Protein AF-0000000083316455 (afdb_homodimer)

Secondary structure (DSSP, 8-state):
---------HHHHHHHHHHHHHHS-GGG--HHHHHHHHTS-HHHHHTT-SSHHHHHHHHHHHHHHHHHHH----SSHHHHHHHHHHHHHHHHHHSTTHHHHHHT--S-SHHHHHHHHHHHHHTTTSS--HHHHHHHHHHHHHHHHHHHHHHHHHHHHHHHHHHTT-TTHHHHHHHHHHHS-HHHHHHHHHHHHHTGGGGTT-HHHHHHHHHHHHHHHHHHHHHHHHS--/---------HHHHHHHHHHHHHHS-GGG--HHHHHHHHTS-HHHHHTT-SSHHHHHHHHHHHHHHHHHHH----SSHHHHHHHHHHHHHHHHHHSTTHHHHHHT--S-SHHHHHHHHHHHHHTTTSS--HHHHHHHHHHHHHHHHHHHHHHHHHHHHHHHHHHTT-TTHHHHHHHHHHHS-HHHHHHHHHHHHTTGGGGTT-HHHHHHHHHHHHHHHHHHHHHHHHS--

InterPro domains:
  IPR001647 DNA-binding HTH domain, TetR-type [PF00440] (13-57)
  IPR001647 DNA-binding HTH domain, TetR-type [PR00455] (13-26)
  IPR001647 DNA-binding HTH domain, TetR-type [PR00455] (34-57)
  IPR001647 DNA-binding HTH domain, TetR-type [PS50977] (7-67)
  IPR003012 Tetracycline transcriptional regulator, TetR [PR00400] (25-48)
  IPR003012 Tetracycline transcriptional regulator, TetR [PR00400] (203-217)
  IPR004111 Tetracycline repressor TetR, C-terminal [PF02909] (73-220)
  IPR009057 Homedomain-like superfamily [SSF46689] (8-71)
  IPR036271 Tetracyclin repressor-like, C-terminal domain superfamily [SSF48498] (75-224)
  IPR050109 HTH-type, TetR-like transcriptional regulator [PTHR30055] (4-176)

Solvent-accessible surface area (backbone atoms only — not comparable to full-atom values): 24815 Å² total; per-residue (Å²): 129,80,76,75,69,80,81,80,44,71,65,56,52,50,52,52,47,49,54,54,32,63,76,46,59,74,83,75,60,46,65,62,58,51,18,57,75,71,71,49,60,52,70,66,52,42,75,77,28,80,39,73,67,48,41,43,39,51,52,36,23,52,52,26,38,52,35,55,72,71,43,78,85,54,81,54,45,67,52,27,49,51,50,43,51,53,37,43,50,58,51,42,73,73,36,60,66,34,40,57,37,52,59,63,42,70,73,70,38,72,34,28,31,31,33,54,18,50,50,45,57,38,48,58,87,47,78,56,51,72,68,51,44,51,45,50,44,48,45,52,50,50,50,50,33,43,51,55,41,49,44,57,37,46,57,47,42,55,50,48,40,47,66,74,60,44,64,47,48,67,50,51,37,51,56,50,55,71,72,45,51,60,91,46,29,38,65,40,50,53,41,58,73,70,47,51,71,70,44,60,76,33,70,64,51,51,50,51,45,51,46,23,42,52,45,9,46,50,50,53,41,50,52,50,66,66,47,80,128,128,79,77,74,70,80,80,82,44,70,64,55,52,51,52,52,48,50,56,54,33,65,76,45,59,74,84,75,62,44,66,63,58,49,17,56,73,71,71,50,58,52,69,66,51,42,76,77,27,81,40,73,66,49,41,44,37,50,52,36,21,52,52,26,38,52,34,54,70,71,42,77,85,56,83,54,43,67,54,27,49,50,52,42,52,53,37,43,50,56,51,41,73,73,36,61,65,35,40,56,37,51,58,63,40,71,70,68,39,73,35,28,32,32,33,54,16,50,51,46,57,38,47,58,87,47,76,54,51,70,69,53,42,51,45,51,45,47,46,51,50,49,50,48,33,44,50,54,40,49,44,56,38,46,54,47,41,54,52,48,40,48,66,74,58,45,67,47,49,66,51,50,38,49,56,50,56,70,73,47,51,60,92,45,30,39,65,38,49,52,39,57,74,69,47,52,70,70,44,61,77,34,71,64,51,50,50,51,46,51,46,22,42,53,45,10,47,51,50,52,40,51,54,51,67,64,47,81,128

pLDDT: mean 87.08, std 12.82, range [33.25, 98.44]

Organism: Saccharibacillus brassicae (NCBI:txid2583377)

Radius of gyration: 23.61 Å; Cα contacts (8 Å, |Δi|>4): 476; chains: 2; bounding box: 77×75×48 Å

Foldseek 3Di:
DPPPPPLDDLVNLLVLQQVVLVVDPPVPDDLCVSCVSVVHHSVSVCVVAVDPLSNLQVNLLVLLQQLVVPQDDDDALLVSLVSSLVSSLVSCLVGRCNLVSNVSHDCPDDSSVVSLVSQLVSCVPFLDDPVVSSVLSVVSSNLSSVLNVVLVVVVVVVVVCVVVVVVPVVPVVVVVLVPDDCVGCVVVVVCVVVCVVVCRSPPVVSVVVSVVSSVVVVVVSVVSVPDDD/DPPPPPLDDLVNLLVLQQVVLVVDPPVPDDLCVSCVSVVHDSVSVCVVAVDPQSNLQVNLLVLLQQLVVPQDDDDALLVSLVSSLVSSLVSCLVGRCNLVSNVSHDCPDDSSVVSLVSQLVSCVPFLDDPVVSSVLSVVSSNLSSVLNVVLVVVVVVVVVCVVVVVVCVVPVVVVVLVPDDCVGCVVVVVCVVVCVVVCRSPPVVSVVVSVVSSVVVVVVSVVSVPDDD

Structure (mmCIF, N/CA/C/O backbone):
data_AF-0000000083316455-model_v1
#
loop_
_entity.id
_entity.type
_entity.pdbx_description
1 polymer 'TetR/AcrR family transcriptional regulator'
#
loop_
_atom_site.group_PDB
_atom_site.id
_atom_site.type_symbol
_atom_site.label_atom_id
_atom_site.label_alt_id
_atom_site.label_comp_id
_atom_site.label_asym_id
_atom_site.label_entity_id
_atom_site.label_seq_id
_atom_site.pdbx_PDB_ins_code
_atom_site.Cartn_x
_atom_site.Cartn_y
_atom_site.Cartn_z
_atom_site.occupancy
_atom_site.B_iso_or_equiv
_atom_site.auth_seq_id
_atom_site.auth_comp_id
_atom_site.auth_asym_id
_atom_site.auth_atom_id
_atom_site.pdbx_PDB_model_num
ATOM 1 N N . MET A 1 1 ? 47.281 -26.938 -2.205 1 34 1 MET A N 1
ATOM 2 C CA . MET A 1 1 ? 45.844 -27.234 -2.232 1 34 1 MET A CA 1
ATOM 3 C C . MET A 1 1 ? 45.031 -25.984 -2.494 1 34 1 MET A C 1
ATOM 5 O O . MET A 1 1 ? 45.094 -25.016 -1.734 1 34 1 MET A O 1
ATOM 9 N N . LYS A 1 2 ? 44.844 -25.594 -3.746 1 39.5 2 LYS A N 1
ATOM 10 C CA . LYS A 1 2 ? 44.25 -24.328 -4.137 1 39.5 2 LYS A CA 1
ATOM 11 C C . LYS A 1 2 ? 42.969 -24.078 -3.365 1 39.5 2 LYS A C 1
ATOM 13 O O . LYS A 1 2 ? 42.094 -24.969 -3.262 1 39.5 2 LYS A O 1
ATOM 18 N N . LYS A 1 3 ? 42.875 -23.344 -2.379 1 40.03 3 LYS A N 1
ATOM 19 C CA . LYS A 1 3 ? 41.75 -23.031 -1.529 1 40.03 3 LYS A CA 1
ATOM 20 C C . LYS A 1 3 ? 40.469 -22.859 -2.359 1 40.03 3 LYS A C 1
ATOM 22 O O . LYS A 1 3 ? 40.438 -22.016 -3.262 1 40.03 3 LYS A O 1
ATOM 27 N N . GLN A 1 4 ? 39.75 -23.969 -2.77 1 40.66 4 GLN A N 1
ATOM 28 C CA . GLN A 1 4 ? 38.5 -23.984 -3.531 1 40.66 4 GLN A CA 1
ATOM 29 C C . GLN A 1 4 ? 37.625 -22.797 -3.145 1 40.66 4 GLN A C 1
ATOM 31 O O . GLN A 1 4 ? 37.312 -22.609 -1.968 1 40.66 4 GLN A O 1
ATOM 36 N N . GLN A 1 5 ? 37.844 -21.547 -3.631 1 44.88 5 GLN A N 1
ATOM 37 C CA . GLN A 1 5 ? 37 -20.375 -3.404 1 44.88 5 GLN A CA 1
ATOM 38 C C . GLN A 1 5 ? 35.562 -20.781 -3.117 1 44.88 5 GLN A C 1
ATOM 40 O O . GLN A 1 5 ? 34.969 -21.578 -3.842 1 44.88 5 GLN A O 1
ATOM 45 N N . PRO A 1 6 ? 35.031 -20.844 -1.902 1 49.88 6 PRO A N 1
ATOM 46 C CA . PRO A 1 6 ? 33.688 -21.328 -1.493 1 49.88 6 PRO A CA 1
ATOM 47 C C . PRO A 1 6 ? 32.625 -21.047 -2.539 1 49.88 6 PRO A C 1
ATOM 49 O O . PRO A 1 6 ? 32.594 -19.953 -3.119 1 49.88 6 PRO A O 1
ATOM 52 N N . GLN A 1 7 ? 32.312 -21.984 -3.479 1 61.5 7 GLN A N 1
ATOM 53 C CA . GLN A 1 7 ? 31.312 -21.938 -4.555 1 61.5 7 GLN A CA 1
ATOM 54 C C . GLN A 1 7 ? 30.031 -21.266 -4.094 1 61.5 7 GLN A C 1
ATOM 56 O O . GLN A 1 7 ? 29.344 -21.781 -3.207 1 61.5 7 GLN A O 1
ATOM 61 N N . ILE A 1 8 ? 29.859 -19.938 -4.164 1 76.5 8 ILE A N 1
ATOM 62 C CA . ILE A 1 8 ? 28.688 -19.156 -3.777 1 76.5 8 ILE A CA 1
ATOM 63 C C . ILE A 1 8 ? 27.469 -19.656 -4.547 1 76.5 8 ILE A C 1
ATOM 65 O O . ILE A 1 8 ? 27.547 -19.938 -5.746 1 76.5 8 ILE A O 1
ATOM 69 N N . SER A 1 9 ? 26.547 -20.141 -3.777 1 88.75 9 SER A N 1
ATOM 70 C CA . SER A 1 9 ? 25.281 -20.594 -4.355 1 88.75 9 SER A CA 1
ATOM 71 C C . SER A 1 9 ? 24.219 -19.5 -4.312 1 88.75 9 SER A C 1
ATOM 73 O O . SER A 1 9 ? 24.375 -18.5 -3.607 1 88.75 9 SER A O 1
ATOM 75 N N . GLU A 1 10 ? 23.281 -19.609 -5.18 1 91.75 10 GLU A N 1
ATOM 76 C CA . GLU A 1 10 ? 22.141 -18.703 -5.199 1 91.75 10 GLU A CA 1
ATOM 77 C C . GLU A 1 10 ? 21.516 -18.578 -3.812 1 91.75 10 GLU A C 1
ATOM 79 O O . GLU A 1 10 ? 21.188 -17.469 -3.375 1 91.75 10 GLU A O 1
ATOM 84 N N . ASN A 1 11 ? 21.484 -19.719 -3.104 1 93.25 11 ASN A N 1
ATOM 85 C CA . ASN A 1 11 ? 20.859 -19.719 -1.782 1 93.25 11 ASN A CA 1
ATOM 86 C C . ASN A 1 11 ? 21.656 -18.906 -0.78 1 93.25 11 ASN A C 1
ATOM 88 O O . ASN A 1 11 ? 21.094 -18.203 0.062 1 93.25 11 ASN A O 1
ATOM 92 N N . LYS A 1 12 ? 22.906 -19 -0.831 1 94.31 12 LYS A N 1
ATOM 93 C CA . LYS A 1 12 ? 23.75 -18.234 0.068 1 94.31 12 LYS A CA 1
ATOM 94 C C . LYS A 1 12 ? 23.625 -16.734 -0.199 1 94.31 12 LYS A C 1
ATOM 96 O O . LYS A 1 12 ? 23.625 -15.93 0.735 1 94.31 12 LYS A O 1
ATOM 101 N N . ILE A 1 13 ? 23.547 -16.422 -1.465 1 95.75 13 ILE A N 1
ATOM 102 C CA . ILE A 1 13 ? 23.391 -15.023 -1.845 1 95.75 13 ILE A CA 1
ATOM 103 C C . ILE A 1 13 ? 22.062 -14.492 -1.31 1 95.75 13 ILE A C 1
ATOM 105 O O . ILE A 1 13 ? 22 -13.406 -0.736 1 95.75 13 ILE A O 1
ATOM 109 N N . LEU A 1 14 ? 21.047 -15.289 -1.462 1 96.62 14 LEU A N 1
ATOM 110 C CA . LEU A 1 14 ? 19.734 -14.891 -0.983 1 96.62 14 LEU A CA 1
ATOM 111 C C . LEU A 1 14 ? 19.719 -14.742 0.535 1 96.62 14 LEU A C 1
ATOM 113 O O . LEU A 1 14 ? 19.172 -13.773 1.069 1 96.62 14 LEU A O 1
ATOM 117 N N . GLU A 1 15 ? 20.312 -15.703 1.191 1 96 15 GLU A N 1
ATOM 118 C CA . GLU A 1 15 ? 20.375 -15.656 2.648 1 96 15 GLU A CA 1
A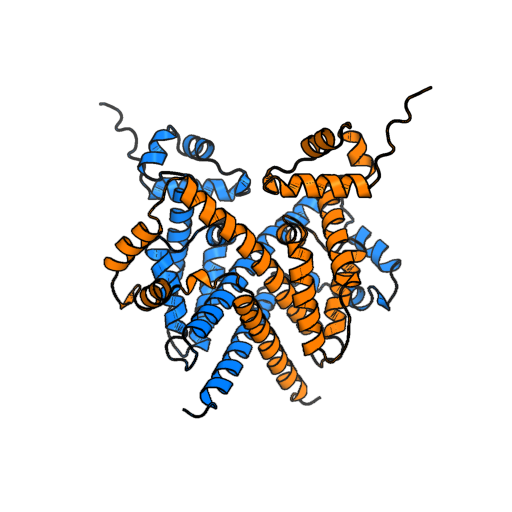TOM 119 C C . GLU A 1 15 ? 21.094 -14.398 3.129 1 96 15 GLU A C 1
ATOM 121 O O . GLU A 1 15 ? 20.625 -13.719 4.047 1 96 15 GLU A O 1
ATOM 126 N N . ALA A 1 16 ? 22.172 -14.117 2.506 1 95.94 16 ALA A N 1
ATOM 127 C CA . ALA A 1 16 ? 22.938 -12.922 2.855 1 95.94 16 ALA A CA 1
ATOM 128 C C . ALA A 1 16 ? 22.156 -11.656 2.543 1 95.94 16 ALA A C 1
ATOM 130 O O . ALA A 1 16 ? 22.266 -10.656 3.258 1 95.94 16 ALA A O 1
ATOM 131 N N . SER A 1 17 ? 21.438 -11.719 1.454 1 97.12 17 SER A N 1
ATOM 132 C CA . SER A 1 17 ? 20.609 -10.578 1.089 1 97.12 17 SER A CA 1
ATOM 133 C C . SER A 1 17 ? 19.562 -10.281 2.17 1 97.12 17 SER A C 1
ATOM 135 O O . SER A 1 17 ? 19.375 -9.125 2.557 1 97.12 17 SER A O 1
ATOM 137 N N . TRP A 1 18 ? 18.922 -11.32 2.666 1 96.44 18 TRP A N 1
ATOM 138 C CA . TRP A 1 18 ? 17.938 -11.156 3.723 1 96.44 18 TRP A CA 1
ATOM 139 C C . TRP A 1 18 ? 18.578 -10.617 4.996 1 96.44 18 TRP A C 1
ATOM 141 O O . TRP A 1 18 ? 18 -9.773 5.688 1 96.44 18 TRP A O 1
ATOM 151 N N . GLU A 1 19 ? 19.734 -11.086 5.305 1 95.06 19 GLU A N 1
ATOM 152 C CA . GLU A 1 19 ? 20.453 -10.594 6.473 1 95.06 19 GLU A CA 1
ATOM 153 C C . GLU A 1 19 ? 20.75 -9.102 6.352 1 95.06 19 GLU A C 1
ATOM 155 O O . GLU A 1 19 ? 20.594 -8.352 7.32 1 95.06 19 GLU A O 1
ATOM 160 N N . LEU A 1 20 ? 21.141 -8.727 5.195 1 94.75 20 LEU A N 1
ATOM 161 C CA . LEU A 1 20 ? 21.438 -7.316 4.957 1 94.75 20 LEU A CA 1
ATOM 162 C C . LEU A 1 20 ? 20.188 -6.469 5.074 1 94.75 20 LEU A C 1
ATOM 164 O O . LEU A 1 20 ? 20.219 -5.371 5.633 1 94.75 20 LEU A O 1
ATOM 168 N N . LEU A 1 21 ? 19.109 -7 4.594 1 93.81 21 LEU A N 1
ATOM 169 C CA . LEU A 1 21 ? 17.859 -6.246 4.617 1 93.81 21 LEU A CA 1
ATOM 170 C C . LEU A 1 21 ? 17.297 -6.16 6.031 1 93.81 21 LEU A C 1
ATOM 172 O O . LEU A 1 21 ? 16.516 -5.254 6.344 1 93.81 21 LEU A O 1
ATOM 176 N N . ARG A 1 22 ? 17.656 -7.098 6.84 1 90.69 22 ARG A N 1
ATOM 177 C CA . ARG A 1 22 ? 17.234 -7.066 8.234 1 90.69 22 ARG A CA 1
ATOM 178 C C . ARG A 1 22 ? 17.906 -5.91 8.984 1 90.69 22 ARG A C 1
ATOM 180 O O . ARG A 1 22 ? 17.344 -5.383 9.945 1 90.69 22 ARG A O 1
ATOM 187 N N . GLU A 1 23 ? 19.062 -5.504 8.547 1 87.19 23 GLU A N 1
ATOM 188 C CA . GLU A 1 23 ? 19.875 -4.5 9.227 1 87.19 23 GLU A CA 1
ATOM 189 C C . GLU A 1 23 ? 19.5 -3.09 8.781 1 87.19 23 GLU A C 1
ATOM 191 O O . GLU A 1 23 ? 19.906 -2.107 9.406 1 87.19 23 GLU A O 1
ATOM 196 N N . GLY A 1 24 ? 18.75 -3 7.727 1 78 24 GLY A N 1
ATOM 197 C CA . GLY A 1 24 ? 18.5 -1.653 7.246 1 78 24 GLY A CA 1
ATOM 198 C C . GLY A 1 24 ? 17.344 -1.583 6.262 1 78 24 GLY A C 1
ATOM 199 O O . GLY A 1 24 ? 16.609 -2.561 6.074 1 78 24 GLY A O 1
ATOM 200 N N . GLU A 1 25 ? 17.266 -0.356 5.695 1 80.56 25 GLU A N 1
ATOM 201 C CA . GLU A 1 25 ? 16.234 -0.065 4.703 1 80.56 25 GLU A CA 1
ATOM 202 C C . GLU A 1 25 ? 16.641 -0.565 3.32 1 80.56 25 GLU A C 1
ATOM 204 O O . GLU A 1 25 ? 17.828 -0.668 3.02 1 80.56 25 GLU A O 1
ATOM 209 N N . ILE A 1 26 ? 15.719 -0.92 2.529 1 86 26 ILE A N 1
ATOM 210 C CA . ILE A 1 26 ? 15.953 -1.498 1.211 1 86 26 ILE A CA 1
ATOM 211 C C . ILE A 1 26 ? 16.734 -0.513 0.347 1 86 26 ILE A C 1
ATOM 213 O O . ILE A 1 26 ? 17.484 -0.919 -0.544 1 86 26 ILE A O 1
ATOM 217 N N . GLU A 1 27 ? 16.672 0.744 0.693 1 78.81 27 GLU A N 1
ATOM 218 C CA . GLU A 1 27 ? 17.375 1.771 -0.079 1 78.81 27 GLU A CA 1
ATOM 219 C C . GLU A 1 27 ? 18.875 1.683 0.117 1 78.81 27 GLU A C 1
ATOM 221 O O . GLU A 1 27 ? 19.656 2.123 -0.74 1 78.81 27 GLU A O 1
ATOM 226 N N . LYS A 1 28 ? 19.266 1.204 1.167 1 84.75 28 LYS A N 1
ATOM 227 C CA . LYS A 1 28 ? 20.688 1.099 1.486 1 84.75 28 LYS A CA 1
ATOM 228 C C . LYS A 1 28 ? 21.281 -0.204 0.954 1 84.75 28 LYS A C 1
ATOM 230 O O . LYS A 1 28 ? 22.484 -0.439 1.066 1 84.75 28 LYS A O 1
ATOM 235 N N . PHE A 1 29 ? 20.422 -1.015 0.426 1 91.31 29 PHE A N 1
ATOM 236 C CA . PHE A 1 29 ? 20.859 -2.289 -0.132 1 91.31 29 PHE A CA 1
ATOM 237 C C . PHE A 1 29 ? 21.625 -2.078 -1.434 1 91.31 29 PHE A C 1
ATOM 239 O O . PHE A 1 29 ? 21.188 -1.332 -2.307 1 91.31 29 PHE A O 1
ATOM 246 N N . SER A 1 30 ? 22.781 -2.639 -1.56 1 91.75 30 SER A N 1
ATOM 247 C CA . SER A 1 30 ? 23.547 -2.574 -2.795 1 91.75 30 SER A CA 1
ATOM 248 C C . SER A 1 30 ? 24.297 -3.881 -3.049 1 91.75 30 SER A C 1
ATOM 250 O O . SER A 1 30 ? 24.578 -4.629 -2.111 1 91.75 30 SER A O 1
ATOM 252 N N . MET A 1 31 ? 24.609 -4.062 -4.34 1 93.69 31 MET A N 1
ATOM 253 C CA . MET A 1 31 ? 25.359 -5.262 -4.723 1 93.69 31 MET A CA 1
ATOM 254 C C . MET A 1 31 ? 26.75 -5.25 -4.129 1 93.69 31 MET A C 1
ATOM 256 O O . MET A 1 31 ? 27.297 -6.301 -3.781 1 93.69 31 MET A O 1
ATOM 260 N N . ARG A 1 32 ? 27.297 -4.086 -3.984 1 93.38 32 ARG A N 1
ATOM 261 C CA . ARG A 1 32 ? 28.625 -3.934 -3.387 1 93.38 32 ARG A CA 1
ATOM 262 C C . ARG A 1 32 ? 28.609 -4.348 -1.919 1 93.38 32 ARG A C 1
ATOM 264 O O . ARG A 1 32 ? 29.469 -5.121 -1.479 1 93.38 32 ARG A O 1
ATOM 271 N N . ARG A 1 33 ? 27.656 -3.893 -1.182 1 94.06 33 ARG A N 1
ATOM 272 C CA . ARG A 1 33 ? 27.516 -4.23 0.233 1 94.06 33 ARG A CA 1
ATOM 273 C C . ARG A 1 33 ? 27.266 -5.723 0.42 1 94.06 33 ARG A C 1
ATOM 275 O O . ARG A 1 33 ? 27.766 -6.324 1.371 1 94.06 33 ARG A O 1
ATOM 282 N N . LEU A 1 34 ? 26.453 -6.273 -0.435 1 95.5 34 LEU A N 1
ATOM 283 C CA . LEU A 1 34 ? 26.172 -7.707 -0.398 1 95.5 34 LEU A CA 1
ATOM 284 C C . LEU A 1 34 ? 27.453 -8.516 -0.608 1 95.5 34 LEU A C 1
ATOM 286 O O . LEU A 1 34 ? 27.703 -9.484 0.109 1 95.5 34 LEU A O 1
ATOM 290 N N . ALA A 1 35 ? 28.25 -8.102 -1.569 1 95.19 35 ALA A N 1
ATOM 291 C CA . ALA A 1 35 ? 29.531 -8.766 -1.825 1 95.19 35 ALA A CA 1
ATOM 292 C C . ALA A 1 35 ? 30.438 -8.703 -0.6 1 95.19 35 ALA A C 1
ATOM 294 O O . ALA A 1 35 ? 31.062 -9.695 -0.237 1 95.19 35 ALA A O 1
ATOM 295 N N . GLU A 1 36 ? 30.453 -7.555 -0.013 1 94.38 36 GLU A N 1
ATOM 296 C CA . GLU A 1 36 ? 31.25 -7.371 1.196 1 94.38 36 GLU A CA 1
ATOM 297 C C . GLU A 1 36 ? 30.781 -8.312 2.309 1 94.38 36 GLU A C 1
ATOM 299 O O . GLU A 1 36 ? 31.609 -8.93 2.982 1 94.38 36 GLU A O 1
ATOM 304 N N . ARG A 1 37 ? 29.5 -8.414 2.508 1 92.69 37 ARG A N 1
ATOM 305 C CA . ARG A 1 37 ? 28.938 -9.289 3.527 1 92.69 37 ARG A CA 1
ATOM 306 C C . ARG A 1 37 ? 29.312 -10.742 3.264 1 92.69 37 ARG A C 1
ATOM 308 O O . ARG A 1 37 ? 29.547 -11.516 4.199 1 92.69 37 ARG A O 1
ATOM 315 N N . LEU A 1 38 ? 29.344 -11.133 2.027 1 94.12 38 LEU A N 1
ATOM 316 C CA . LEU A 1 38 ? 29.625 -12.508 1.618 1 94.12 38 LEU A CA 1
ATOM 317 C C . LEU A 1 38 ? 31.125 -12.766 1.566 1 94.12 38 LEU A C 1
ATOM 319 O O . LEU A 1 38 ? 31.547 -13.922 1.474 1 94.12 38 LEU A O 1
ATOM 323 N N . GLY A 1 39 ? 31.906 -11.719 1.646 1 93.19 39 GLY A N 1
ATOM 324 C CA . GLY A 1 39 ? 33.344 -11.859 1.564 1 93.19 39 GLY A CA 1
ATOM 325 C C . GLY A 1 39 ? 33.844 -12.219 0.175 1 93.19 39 GLY A C 1
ATOM 326 O O . GLY A 1 39 ? 34.781 -13.016 0.025 1 93.19 39 GLY A O 1
ATOM 327 N N . ILE A 1 40 ? 33.125 -11.75 -0.809 1 91.56 40 ILE A N 1
ATOM 328 C CA . ILE A 1 40 ? 33.5 -12.039 -2.189 1 91.56 40 ILE A CA 1
ATOM 329 C C . ILE A 1 40 ? 33.531 -10.742 -2.998 1 91.56 40 ILE A C 1
ATOM 331 O O . ILE A 1 40 ? 33.25 -9.664 -2.469 1 91.56 40 ILE A O 1
ATOM 335 N N . GLN A 1 41 ? 33.969 -10.898 -4.277 1 88.06 41 GLN A N 1
ATOM 336 C CA . GLN A 1 41 ? 33.938 -9.758 -5.188 1 88.06 41 GLN A CA 1
ATOM 337 C C . GLN A 1 41 ? 32.594 -9.664 -5.922 1 88.06 41 GLN A C 1
ATOM 339 O O . GLN A 1 41 ? 32.031 -10.688 -6.285 1 88.06 41 GLN A O 1
ATOM 344 N N . ALA A 1 42 ? 32.156 -8.461 -6.238 1 85.69 42 ALA A N 1
ATOM 345 C CA . ALA A 1 42 ? 30.844 -8.164 -6.789 1 85.69 42 ALA A CA 1
ATOM 346 C C . ALA A 1 42 ? 30.594 -8.953 -8.078 1 85.69 42 ALA A C 1
ATOM 348 O O . ALA A 1 42 ? 29.5 -9.461 -8.297 1 85.69 42 ALA A O 1
ATOM 349 N N . PRO A 1 43 ? 31.609 -9.18 -8.844 1 86.5 43 PRO A N 1
ATOM 350 C CA . PRO A 1 43 ? 31.344 -9.891 -10.102 1 86.5 43 PRO A CA 1
ATOM 351 C C . PRO A 1 43 ? 30.875 -11.328 -9.875 1 86.5 43 PRO A C 1
ATOM 353 O O . PRO A 1 43 ? 30.156 -11.883 -10.719 1 86.5 43 PRO A O 1
ATOM 356 N N . SER A 1 44 ? 31.219 -11.852 -8.797 1 89.31 44 SER A N 1
ATOM 357 C CA . SER A 1 44 ? 30.812 -13.219 -8.477 1 89.31 44 SER A CA 1
ATOM 358 C C . SER A 1 44 ? 29.297 -13.312 -8.305 1 89.31 44 SER A C 1
ATOM 360 O O . SER A 1 44 ? 28.688 -14.344 -8.625 1 89.31 44 SER A O 1
ATOM 362 N N . ILE A 1 45 ? 28.641 -12.258 -7.832 1 91.75 45 ILE A N 1
ATOM 363 C CA . ILE A 1 45 ? 27.203 -12.227 -7.633 1 91.75 45 ILE A CA 1
ATOM 364 C C . ILE A 1 45 ? 26.484 -12.164 -8.984 1 91.75 45 ILE A C 1
ATOM 366 O O . ILE A 1 45 ? 25.438 -12.789 -9.172 1 91.75 45 ILE A O 1
ATOM 370 N N . TYR A 1 46 ? 27.109 -11.547 -9.914 1 90.75 46 TYR A N 1
ATOM 371 C CA . TYR A 1 46 ? 26.484 -11.273 -11.211 1 90.75 46 TYR A CA 1
ATOM 372 C C . TYR A 1 46 ? 26.406 -12.539 -12.055 1 90.75 46 TYR A C 1
ATOM 374 O O . TYR A 1 46 ? 25.672 -12.586 -13.039 1 90.75 46 TYR A O 1
ATOM 382 N N . TRP A 1 47 ? 27.141 -13.547 -11.633 1 89.38 47 TRP A N 1
ATOM 383 C CA . TRP A 1 47 ? 27 -14.852 -12.273 1 89.38 47 TRP A CA 1
ATOM 384 C C . TRP A 1 47 ? 25.656 -15.484 -11.953 1 89.38 47 TRP A C 1
ATOM 386 O O . TRP A 1 47 ? 25.109 -16.25 -12.75 1 89.38 47 TRP A O 1
ATOM 396 N N . HIS A 1 48 ? 25.141 -15.117 -10.836 1 91.88 48 HIS A N 1
ATOM 397 C CA . HIS A 1 48 ? 23.859 -15.68 -10.398 1 91.88 48 HIS A CA 1
ATOM 398 C C . HIS A 1 48 ? 22.719 -14.703 -10.625 1 91.88 48 HIS A C 1
ATOM 400 O O . HIS A 1 48 ? 21.609 -15.109 -10.992 1 91.88 48 HIS A O 1
ATOM 406 N N . PHE A 1 49 ? 23 -13.461 -10.367 1 93.62 49 PHE A N 1
ATOM 407 C CA . PHE A 1 49 ? 22.031 -12.391 -10.547 1 93.62 49 PHE A CA 1
ATOM 408 C C . PHE A 1 49 ? 22.609 -11.25 -11.375 1 93.62 49 PHE A C 1
ATOM 410 O O . PHE A 1 49 ? 23.516 -10.555 -10.922 1 93.62 49 PHE A O 1
ATOM 417 N N . LYS A 1 50 ? 21.984 -11.023 -12.461 1 90.31 50 LYS A N 1
ATOM 418 C CA . LYS A 1 50 ? 22.562 -10.133 -13.469 1 90.31 50 LYS A CA 1
ATOM 419 C C . LYS A 1 50 ? 22.484 -8.672 -13.031 1 90.31 50 LYS A C 1
ATOM 421 O O . LYS A 1 50 ? 23.203 -7.824 -13.547 1 90.31 50 LYS A O 1
ATOM 426 N N . SER A 1 51 ? 21.578 -8.398 -12.18 1 89.75 51 SER A N 1
ATOM 427 C CA . SER A 1 51 ? 21.359 -7.039 -11.703 1 89.75 51 SER A CA 1
ATOM 428 C C . SER A 1 51 ? 20.719 -7.035 -10.32 1 89.75 51 SER A C 1
ATOM 430 O O . SER A 1 51 ? 20.281 -8.078 -9.828 1 89.75 51 SER A O 1
ATOM 432 N N . LYS A 1 52 ? 20.719 -5.895 -9.734 1 91.31 52 LYS A N 1
ATOM 433 C CA . LYS A 1 52 ? 20.016 -5.723 -8.469 1 91.31 52 LYS A CA 1
ATOM 434 C C . LYS A 1 52 ? 18.531 -6.094 -8.602 1 91.31 52 LYS A C 1
ATOM 436 O O . LYS A 1 52 ? 17.969 -6.73 -7.715 1 91.31 52 LYS A O 1
ATOM 441 N N . GLN A 1 53 ? 17.984 -5.699 -9.711 1 89.19 53 GLN A N 1
ATOM 442 C CA . GLN A 1 53 ? 16.578 -6.016 -9.969 1 89.19 53 GLN A CA 1
ATOM 443 C C . GLN A 1 53 ? 16.375 -7.52 -10.109 1 89.19 53 GLN A C 1
ATOM 445 O O . GLN A 1 53 ? 15.383 -8.062 -9.625 1 89.19 53 GLN A O 1
ATOM 450 N N . ASP A 1 54 ? 17.297 -8.141 -10.758 1 91.38 54 ASP A N 1
ATOM 451 C CA . ASP A 1 54 ? 17.25 -9.594 -10.891 1 91.38 54 ASP A CA 1
ATOM 452 C C . ASP A 1 54 ? 17.312 -10.273 -9.523 1 91.38 54 ASP A C 1
ATOM 454 O O . ASP A 1 54 ? 16.641 -11.266 -9.281 1 91.38 54 ASP A O 1
ATOM 458 N N . LEU A 1 55 ? 18.141 -9.766 -8.711 1 94.69 55 LEU A N 1
ATOM 459 C CA . LEU A 1 55 ? 18.234 -10.273 -7.344 1 94.69 55 LEU A CA 1
ATOM 460 C C . LEU A 1 55 ? 16.922 -10.086 -6.602 1 94.69 55 LEU A C 1
ATOM 462 O O . LEU A 1 55 ? 16.453 -11.008 -5.93 1 94.69 55 LEU A O 1
ATOM 466 N N . TYR A 1 56 ? 16.266 -8.945 -6.715 1 94 56 TYR A N 1
ATOM 467 C CA . TYR A 1 56 ? 14.969 -8.688 -6.113 1 94 56 TYR A CA 1
ATOM 468 C C . TYR A 1 56 ? 13.93 -9.688 -6.609 1 94 56 TYR A C 1
ATOM 470 O O . TYR A 1 56 ? 13.102 -10.172 -5.832 1 94 56 TYR A O 1
ATOM 478 N N . GLN A 1 57 ? 14.008 -9.984 -7.855 1 92.81 57 GLN A N 1
ATOM 479 C CA . GLN A 1 57 ? 13.109 -10.984 -8.43 1 92.81 57 GLN A CA 1
ATOM 480 C C . GLN A 1 57 ? 13.297 -12.344 -7.766 1 92.81 57 GLN A C 1
ATOM 482 O O . GLN A 1 57 ? 12.328 -13.039 -7.48 1 92.81 57 GLN A O 1
ATOM 487 N N . GLY A 1 58 ? 14.547 -12.641 -7.594 1 95.62 58 GLY A N 1
ATOM 488 C CA . GLY A 1 58 ? 14.844 -13.898 -6.926 1 95.62 58 GLY A CA 1
ATOM 489 C C . GLY A 1 58 ? 14.328 -13.953 -5.5 1 95.62 58 GLY A C 1
ATOM 490 O O . GLY A 1 58 ? 13.805 -14.977 -5.066 1 95.62 58 GLY A O 1
ATOM 491 N N . MET A 1 59 ? 14.484 -12.922 -4.805 1 97.38 59 MET A N 1
ATOM 492 C CA . MET A 1 59 ? 14 -12.852 -3.428 1 97.38 59 MET A CA 1
ATOM 493 C C . MET A 1 59 ? 12.484 -12.93 -3.379 1 97.38 59 MET A C 1
ATOM 495 O O . MET A 1 59 ? 11.922 -13.656 -2.557 1 97.38 59 MET A O 1
ATOM 499 N N . ALA A 1 60 ? 11.812 -12.219 -4.238 1 96.5 60 ALA A N 1
ATOM 500 C CA . ALA A 1 60 ? 10.352 -12.281 -4.344 1 96.5 60 ALA A CA 1
ATOM 501 C C . ALA A 1 60 ? 9.891 -13.695 -4.684 1 96.5 60 ALA A C 1
ATOM 503 O O . ALA A 1 60 ? 8.859 -14.156 -4.191 1 96.5 60 ALA A O 1
ATOM 504 N N . ASN A 1 61 ? 10.656 -14.289 -5.57 1 97.38 61 ASN A N 1
ATOM 505 C CA . ASN A 1 61 ? 10.367 -15.672 -5.934 1 97.38 61 ASN A CA 1
ATOM 506 C C . ASN A 1 61 ? 10.422 -16.594 -4.723 1 97.38 61 ASN A C 1
ATOM 508 O O . ASN A 1 61 ? 9.562 -17.469 -4.566 1 97.38 61 ASN A O 1
ATOM 512 N N . GLN A 1 62 ? 11.383 -16.391 -3.932 1 97.81 62 GLN A N 1
ATOM 513 C CA . GLN A 1 62 ? 11.523 -17.203 -2.717 1 97.81 62 GLN A CA 1
ATOM 514 C C . GLN A 1 62 ? 10.344 -16.969 -1.776 1 97.81 62 GLN A C 1
ATOM 516 O O . GLN A 1 62 ? 9.797 -17.922 -1.219 1 97.81 62 GLN A O 1
ATOM 521 N N . ILE A 1 63 ? 9.93 -15.773 -1.565 1 98.12 63 ILE A N 1
ATOM 522 C CA . ILE A 1 63 ? 8.773 -15.445 -0.745 1 98.12 63 ILE A CA 1
ATOM 523 C C . ILE A 1 63 ? 7.535 -16.156 -1.293 1 98.12 63 ILE A C 1
ATOM 525 O O . ILE A 1 63 ? 6.793 -16.797 -0.542 1 98.12 63 ILE A O 1
ATOM 529 N N . SER A 1 64 ? 7.352 -16 -2.588 1 98.06 64 SER A N 1
ATOM 530 C CA . SER A 1 64 ? 6.199 -16.594 -3.26 1 98.06 64 SER A CA 1
ATOM 531 C C . SER A 1 64 ? 6.16 -18.109 -3.064 1 98.06 64 SER A C 1
ATOM 533 O O . SER A 1 64 ? 5.102 -18.672 -2.785 1 98.06 64 SER A O 1
ATOM 535 N N . LYS A 1 65 ? 7.312 -18.688 -3.219 1 97.94 65 LYS A N 1
ATOM 536 C CA . LYS A 1 65 ? 7.406 -20.125 -3.012 1 97.94 65 LYS A CA 1
ATOM 537 C C . LYS A 1 65 ? 6.973 -20.5 -1.599 1 97.94 65 LYS A C 1
ATOM 539 O O . LYS A 1 65 ? 6.215 -21.453 -1.413 1 97.94 65 LYS A O 1
ATOM 544 N N . THR A 1 66 ? 7.492 -19.812 -0.668 1 98.44 66 THR A N 1
ATOM 545 C CA . THR A 1 66 ? 7.184 -20.094 0.73 1 98.44 66 THR A CA 1
ATOM 546 C C . THR A 1 66 ? 5.688 -19.953 0.993 1 98.44 66 THR A C 1
ATOM 548 O O . THR A 1 66 ? 5.098 -20.781 1.687 1 98.44 66 THR A O 1
ATOM 551 N N . ILE A 1 67 ? 5.039 -18.938 0.453 1 98.25 67 ILE A N 1
ATOM 552 C CA . ILE A 1 67 ? 3.607 -18.719 0.635 1 98.25 67 ILE A CA 1
ATOM 553 C C . ILE A 1 67 ? 2.828 -19.906 0.066 1 98.25 67 ILE A C 1
ATOM 555 O O . ILE A 1 67 ? 1.961 -20.469 0.739 1 98.25 67 ILE A O 1
ATOM 559 N N . VAL A 1 68 ? 3.156 -20.281 -1.166 1 97.44 68 VAL A N 1
ATOM 560 C CA . VAL A 1 68 ? 2.441 -21.359 -1.839 1 97.44 68 VAL A CA 1
ATOM 561 C C . VAL A 1 68 ? 2.645 -22.672 -1.078 1 97.44 68 VAL A C 1
ATOM 563 O O . VAL A 1 68 ? 1.7 -23.438 -0.896 1 97.44 68 VAL A O 1
ATOM 566 N N . ASP A 1 69 ? 3.883 -22.875 -0.616 1 97.81 69 ASP A N 1
ATOM 567 C CA . ASP A 1 69 ? 4.211 -24.109 0.089 1 97.81 69 ASP A CA 1
ATOM 568 C C . ASP A 1 69 ? 3.457 -24.203 1.414 1 97.81 69 ASP A C 1
ATOM 570 O O . ASP A 1 69 ? 3.109 -25.297 1.86 1 97.81 69 ASP A O 1
ATOM 574 N N . GLU A 1 70 ? 3.213 -23.125 2.027 1 98 70 GLU A N 1
ATOM 575 C CA . GLU A 1 70 ? 2.633 -23.141 3.365 1 98 70 GLU A CA 1
ATOM 576 C C . GLU A 1 70 ? 1.113 -23 3.309 1 98 70 GLU A C 1
ATOM 578 O O . GLU A 1 70 ? 0.428 -23.234 4.309 1 98 70 GLU A O 1
ATOM 583 N N . PHE A 1 71 ? 0.63 -22.562 2.207 1 97.38 71 PHE A N 1
ATOM 584 C CA . PHE A 1 71 ? -0.812 -22.422 2.053 1 97.38 71 PHE A CA 1
ATOM 585 C C . PHE A 1 71 ? -1.48 -23.766 1.849 1 97.38 71 PHE A C 1
ATOM 587 O O . PHE A 1 71 ? -1.009 -24.594 1.055 1 97.38 71 PHE A O 1
ATOM 594 N N . GLU A 1 72 ? -2.531 -24.031 2.557 1 94.44 72 GLU A N 1
ATOM 595 C CA . GLU A 1 72 ? -3.316 -25.266 2.422 1 94.44 72 GLU A CA 1
ATOM 596 C C . GLU A 1 72 ? -4.684 -24.969 1.809 1 94.44 72 GLU A C 1
ATOM 598 O O . GLU A 1 72 ? -5.594 -24.5 2.498 1 94.44 72 GLU A O 1
ATOM 603 N N . PRO A 1 73 ? -4.754 -25.281 0.53 1 91.62 73 PRO A N 1
ATOM 604 C CA . PRO A 1 73 ? -6.047 -25.016 -0.109 1 91.62 73 PRO A CA 1
ATOM 605 C C . PRO A 1 73 ? -7.164 -25.906 0.442 1 91.62 73 PRO A C 1
ATOM 607 O O . PRO A 1 73 ? -6.914 -27.047 0.836 1 91.62 73 PRO A O 1
ATOM 610 N N . GLY A 1 74 ? -8.367 -25.406 0.552 1 91.62 74 GLY A N 1
ATOM 611 C CA . GLY A 1 74 ? -9.539 -26.141 1.011 1 91.62 74 GLY A CA 1
ATOM 612 C C . GLY A 1 74 ? -10.734 -25.25 1.285 1 91.62 74 GLY A C 1
ATOM 613 O O . GLY A 1 74 ? -10.57 -24.094 1.665 1 91.62 74 GLY A O 1
ATOM 614 N N . GLY A 1 75 ? -11.875 -25.828 1.043 1 93.88 75 GLY A N 1
ATOM 615 C CA . GLY A 1 75 ? -13.086 -25.062 1.299 1 93.88 75 GLY A CA 1
ATOM 616 C C . GLY A 1 75 ? -13.523 -24.219 0.115 1 93.88 75 GLY A C 1
ATOM 617 O O . GLY A 1 75 ? -13.07 -24.453 -1.012 1 93.88 75 GLY A O 1
ATOM 618 N N . ASP A 1 76 ? -14.445 -23.312 0.351 1 95.88 76 ASP A N 1
ATOM 619 C CA . ASP A 1 76 ? -14.945 -22.453 -0.714 1 95.88 76 ASP A CA 1
ATOM 620 C C . ASP A 1 76 ? -14.008 -21.266 -0.945 1 95.88 76 ASP A C 1
ATOM 622 O O . ASP A 1 76 ? -12.953 -21.172 -0.313 1 95.88 76 ASP A O 1
ATOM 626 N N . TRP A 1 77 ? -14.336 -20.484 -1.857 1 97 77 TRP A N 1
ATOM 627 C CA . TRP A 1 77 ? -13.477 -19.375 -2.266 1 97 77 TRP A CA 1
ATOM 628 C C . TRP A 1 77 ? -13.172 -18.453 -1.085 1 97 77 TRP A C 1
ATOM 630 O O . TRP A 1 77 ? -12.055 -17.969 -0.946 1 97 77 TRP A O 1
ATOM 640 N N . LYS A 1 78 ? -14.156 -18.234 -0.266 1 97.06 78 LYS A N 1
ATOM 641 C CA . LYS A 1 78 ? -14.008 -17.312 0.854 1 97.06 78 LYS A CA 1
ATOM 642 C C . LYS A 1 78 ? -13.016 -17.859 1.88 1 97.06 78 LYS A C 1
ATOM 644 O O . LYS A 1 78 ? -12.141 -17.125 2.352 1 97.06 78 LYS A O 1
ATOM 649 N N . LYS A 1 79 ? -13.133 -19.078 2.225 1 97.12 79 LYS A N 1
ATOM 650 C CA . LYS A 1 79 ? -12.203 -19.734 3.143 1 97.12 79 LYS A CA 1
ATOM 651 C C . LYS A 1 79 ? -10.797 -19.781 2.564 1 97.12 79 LYS A C 1
ATOM 653 O O . LYS A 1 79 ? -9.82 -19.562 3.285 1 97.12 79 LYS A O 1
ATO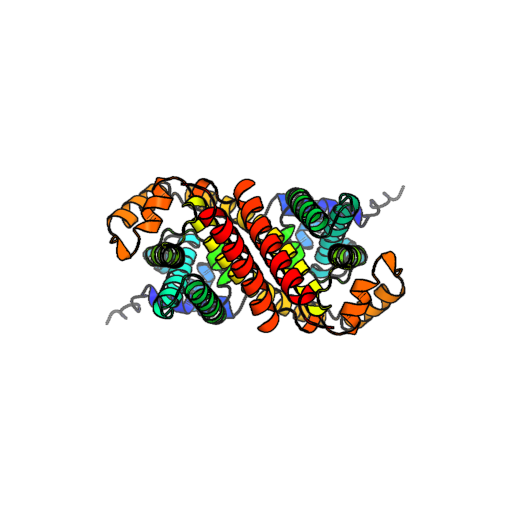M 658 N N . GLN A 1 80 ? -10.695 -20.078 1.328 1 97.62 80 GLN A N 1
ATOM 659 C CA . GLN A 1 80 ? -9.391 -20.141 0.681 1 97.62 80 GLN A CA 1
ATOM 660 C C . GLN A 1 80 ? -8.711 -18.781 0.657 1 97.62 80 GLN A C 1
ATOM 662 O O . GLN A 1 80 ? -7.523 -18.656 0.974 1 97.62 80 GLN A O 1
ATOM 667 N N . LEU A 1 81 ? -9.453 -17.719 0.291 1 97.56 81 LEU A N 1
ATOM 668 C CA . LEU A 1 81 ? -8.875 -16.375 0.249 1 97.56 81 LEU A CA 1
ATOM 669 C C . LEU A 1 81 ? -8.469 -15.914 1.645 1 97.56 81 LEU A C 1
ATOM 671 O O . LEU A 1 81 ? -7.445 -15.25 1.811 1 97.56 81 LEU A O 1
ATOM 675 N N . THR A 1 82 ? -9.289 -16.266 2.637 1 97.44 82 THR A N 1
ATOM 676 C CA . THR A 1 82 ? -8.945 -15.938 4.016 1 97.44 82 THR A CA 1
ATOM 677 C C . THR A 1 82 ? -7.641 -16.609 4.426 1 97.44 82 THR A C 1
ATOM 679 O O . THR A 1 82 ? -6.727 -15.961 4.938 1 97.44 82 THR A O 1
ATOM 682 N N . GLY A 1 83 ? -7.605 -17.906 4.219 1 97.38 83 GLY A N 1
ATOM 683 C CA . GLY A 1 83 ? -6.406 -18.656 4.547 1 97.38 83 GLY A CA 1
ATOM 684 C C . GLY A 1 83 ? -5.168 -18.156 3.822 1 97.38 83 GLY A C 1
ATOM 685 O O . GLY A 1 83 ? -4.09 -18.078 4.414 1 97.38 83 GLY A O 1
ATOM 686 N N . LEU A 1 84 ? -5.324 -17.844 2.582 1 97.62 84 LEU A N 1
ATOM 687 C CA . LEU A 1 84 ? -4.207 -17.328 1.79 1 97.62 84 LEU A CA 1
ATOM 688 C C . LEU A 1 84 ? -3.725 -15.992 2.324 1 97.62 84 LEU A C 1
ATOM 690 O O . LEU A 1 84 ? -2.52 -15.766 2.463 1 97.62 84 LEU A O 1
ATOM 694 N N . ALA A 1 85 ? -4.664 -15.094 2.574 1 97.56 85 ALA A N 1
ATOM 695 C CA . ALA A 1 85 ? -4.312 -13.789 3.119 1 97.56 85 ALA A CA 1
ATOM 696 C C . ALA A 1 85 ? -3.527 -13.93 4.418 1 97.56 85 ALA A C 1
ATOM 698 O O . ALA A 1 85 ? -2.531 -13.234 4.629 1 97.56 85 ALA A O 1
ATOM 699 N N . LEU A 1 86 ? -3.951 -14.789 5.301 1 97 86 LEU A N 1
ATOM 700 C CA . LEU A 1 86 ? -3.285 -15.016 6.578 1 97 86 LEU A CA 1
ATOM 701 C C . LEU A 1 86 ? -1.9 -15.617 6.371 1 97 86 LEU A C 1
ATOM 703 O O . LEU A 1 86 ? -0.945 -15.234 7.051 1 97 86 LEU A O 1
ATOM 707 N N . THR A 1 87 ? -1.797 -16.516 5.453 1 98 87 THR A N 1
ATOM 708 C CA . THR A 1 87 ? -0.509 -17.125 5.125 1 98 87 THR A CA 1
ATOM 709 C C . THR A 1 87 ? 0.45 -16.062 4.566 1 98 87 THR A C 1
ATOM 711 O O . THR A 1 87 ? 1.613 -16.016 4.969 1 98 87 THR A O 1
ATOM 714 N N . MET A 1 88 ? -0.057 -15.281 3.637 1 98 88 MET A N 1
ATOM 715 C CA . MET A 1 88 ? 0.741 -14.188 3.078 1 98 88 MET A CA 1
ATOM 716 C C . MET A 1 88 ? 1.279 -13.289 4.184 1 98 88 MET A C 1
ATOM 718 O O . MET A 1 88 ? 2.479 -13.016 4.238 1 98 88 MET A O 1
ATOM 722 N N . ARG A 1 89 ? 0.413 -12.859 5.023 1 96.25 89 ARG A N 1
ATOM 723 C CA . ARG A 1 89 ? 0.813 -11.953 6.098 1 96.25 89 ARG A CA 1
ATOM 724 C C . ARG A 1 89 ? 1.879 -12.594 6.98 1 96.25 89 ARG A C 1
ATOM 726 O O . ARG A 1 89 ? 2.873 -11.953 7.324 1 96.25 89 ARG A O 1
ATOM 733 N N . SER A 1 90 ? 1.679 -13.82 7.344 1 96.56 90 SER A N 1
ATOM 734 C CA . SER A 1 90 ? 2.613 -14.547 8.195 1 96.56 90 SER A CA 1
ATOM 735 C C . SER A 1 90 ? 3.982 -14.672 7.535 1 96.56 90 SER A C 1
ATOM 737 O O . SER A 1 90 ? 5.008 -14.398 8.164 1 96.56 90 SER A O 1
ATOM 739 N N . VAL A 1 91 ? 4 -15.047 6.297 1 97.88 91 VAL A N 1
ATOM 740 C CA . VAL A 1 91 ? 5.25 -15.266 5.57 1 97.88 91 VAL A CA 1
ATOM 741 C C . VAL A 1 91 ? 5.961 -13.93 5.355 1 97.88 91 VAL A C 1
ATOM 743 O O . VAL A 1 91 ? 7.164 -13.812 5.594 1 97.88 91 VAL A O 1
ATOM 746 N N . LEU A 1 92 ? 5.23 -12.945 4.887 1 96.81 92 LEU A N 1
ATOM 747 C CA . LEU A 1 92 ? 5.816 -11.625 4.66 1 96.81 92 LEU A CA 1
ATOM 748 C C . LEU A 1 92 ? 6.441 -11.086 5.941 1 96.81 92 LEU A C 1
ATOM 750 O O . LEU A 1 92 ? 7.488 -10.43 5.902 1 96.81 92 LEU A O 1
ATOM 754 N N . GLY A 1 93 ? 5.836 -11.375 7.074 1 93.38 93 GLY A N 1
ATOM 755 C CA . GLY A 1 93 ? 6.34 -10.914 8.359 1 93.38 93 GLY A CA 1
ATOM 756 C C . GLY A 1 93 ? 7.695 -11.492 8.711 1 93.38 93 GLY A C 1
ATOM 757 O O . GLY A 1 93 ? 8.414 -10.938 9.547 1 93.38 93 GLY A O 1
ATOM 758 N N . ARG A 1 94 ? 8.062 -12.578 8.078 1 94.62 94 ARG A N 1
ATOM 759 C CA . ARG A 1 94 ? 9.312 -13.273 8.383 1 94.62 94 ARG A CA 1
ATOM 760 C C . ARG A 1 94 ? 10.445 -12.773 7.492 1 94.62 94 ARG A C 1
ATOM 762 O O . ARG A 1 94 ? 11.617 -13.047 7.754 1 94.62 94 ARG A O 1
ATOM 769 N N . TYR A 1 95 ? 10.133 -12.102 6.398 1 94.44 95 TYR A N 1
ATOM 770 C CA . TYR A 1 95 ? 11.117 -11.578 5.457 1 94.44 95 TYR A CA 1
ATOM 771 C C . TYR A 1 95 ? 11.164 -10.055 5.508 1 94.44 95 TYR A C 1
ATOM 773 O O . TYR A 1 95 ? 10.188 -9.383 5.176 1 94.44 95 TYR A O 1
ATOM 781 N N . PRO A 1 96 ? 12.344 -9.586 5.918 1 93.19 96 PRO A N 1
ATOM 782 C CA . PRO A 1 96 ? 12.461 -8.125 5.977 1 93.19 96 PRO A CA 1
ATOM 783 C C . PRO A 1 96 ? 12.25 -7.461 4.621 1 93.19 96 PRO A C 1
ATOM 785 O O . PRO A 1 96 ? 12.742 -7.953 3.604 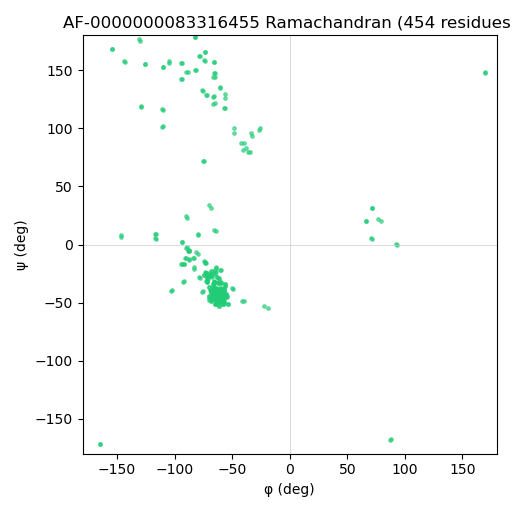1 93.19 96 PRO A O 1
ATOM 788 N N . CYS A 1 97 ? 11.461 -6.367 4.551 1 91.12 97 CYS A N 1
ATOM 789 C CA . CYS A 1 97 ? 11.211 -5.559 3.365 1 91.12 97 CYS A CA 1
ATOM 790 C C . CYS A 1 97 ? 10.438 -6.355 2.318 1 91.12 97 CYS A C 1
ATOM 792 O O . CYS A 1 97 ? 10.477 -6.023 1.131 1 91.12 97 CYS A O 1
ATOM 794 N N . SER A 1 98 ? 9.797 -7.383 2.744 1 94.44 98 SER A N 1
ATOM 795 C CA . SER A 1 98 ? 9.172 -8.328 1.821 1 94.44 98 SER A CA 1
ATOM 796 C C . SER A 1 98 ? 8.078 -7.648 0.999 1 94.44 98 SER A C 1
ATOM 798 O O . SER A 1 98 ? 8.016 -7.824 -0.219 1 94.44 98 SER A O 1
ATOM 800 N N . ALA A 1 99 ? 7.184 -6.887 1.664 1 92.06 99 ALA A N 1
ATOM 801 C CA . ALA A 1 99 ? 6.082 -6.238 0.959 1 92.06 99 ALA A CA 1
ATOM 802 C C . ALA A 1 99 ? 6.602 -5.273 -0.102 1 92.06 99 ALA A C 1
ATOM 804 O O . ALA A 1 99 ? 6.055 -5.199 -1.205 1 92.06 99 ALA A O 1
ATOM 805 N N . GLN A 1 100 ? 7.617 -4.562 0.212 1 89 100 GLN A N 1
ATOM 806 C CA . GLN A 1 100 ? 8.25 -3.67 -0.754 1 89 100 GLN A CA 1
ATOM 807 C C . GLN A 1 100 ? 8.812 -4.449 -1.938 1 89 100 GLN A C 1
ATOM 809 O O . GLN A 1 100 ? 8.641 -4.051 -3.092 1 89 100 GLN A O 1
ATOM 814 N N . LEU A 1 101 ? 9.477 -5.523 -1.634 1 91.94 101 LEU A N 1
ATOM 815 C CA . LEU A 1 101 ? 10.055 -6.363 -2.674 1 91.94 101 LEU A CA 1
ATOM 816 C C . LEU A 1 101 ? 8.984 -6.875 -3.625 1 91.94 101 LEU A C 1
ATOM 818 O O . LEU A 1 101 ? 9.172 -6.879 -4.844 1 91.94 101 LEU A O 1
ATOM 822 N N . MET A 1 102 ? 7.855 -7.234 -3.051 1 92.69 102 MET A N 1
ATOM 823 C CA . MET A 1 102 ? 6.762 -7.754 -3.869 1 92.69 102 MET A CA 1
ATOM 824 C C . MET A 1 102 ? 6.211 -6.672 -4.793 1 92.69 102 MET A C 1
ATOM 826 O O . MET A 1 102 ? 5.836 -6.957 -5.93 1 92.69 102 MET A O 1
ATOM 830 N N . MET A 1 103 ? 6.234 -5.5 -4.316 1 86.56 103 MET A N 1
ATOM 831 C CA . MET A 1 103 ? 5.742 -4.379 -5.113 1 86.56 103 MET A CA 1
ATOM 832 C C . MET A 1 103 ? 6.734 -4.016 -6.211 1 86.56 103 MET A C 1
ATOM 834 O O . MET A 1 103 ? 6.34 -3.5 -7.262 1 86.56 103 MET A O 1
ATOM 838 N N . MET A 1 104 ? 7.992 -4.297 -6.008 1 86.38 104 MET A N 1
ATOM 839 C CA . MET A 1 104 ? 9.047 -3.863 -6.914 1 86.38 104 MET A CA 1
ATOM 840 C C . MET A 1 104 ? 9.359 -4.941 -7.945 1 86.38 104 MET A C 1
ATOM 842 O O . MET A 1 104 ? 10.289 -4.793 -8.742 1 86.38 104 MET A O 1
ATOM 846 N N . THR A 1 105 ? 8.664 -6.023 -7.918 1 87.19 105 THR A N 1
ATOM 847 C CA . THR A 1 105 ? 8.969 -7.125 -8.828 1 87.19 105 THR A CA 1
ATOM 848 C C . THR A 1 105 ? 7.727 -7.52 -9.625 1 87.19 105 THR A C 1
ATOM 850 O O . THR A 1 105 ? 6.602 -7.184 -9.242 1 87.19 105 THR A O 1
ATOM 853 N N . LEU A 1 106 ? 7.891 -8.086 -10.734 1 83 106 LEU A N 1
ATOM 854 C CA . LEU A 1 106 ? 6.84 -8.617 -11.594 1 83 106 LEU A CA 1
ATOM 855 C C . LEU A 1 106 ? 6.801 -10.141 -11.523 1 83 106 LEU A C 1
ATOM 857 O O . LEU A 1 106 ? 7.777 -10.773 -11.125 1 83 106 LEU A O 1
ATOM 861 N N . PRO A 1 107 ? 5.699 -10.625 -11.859 1 86 107 PRO A N 1
ATOM 862 C CA . PRO A 1 107 ? 5.609 -12.086 -11.844 1 86 107 PRO A CA 1
ATOM 863 C C . PRO A 1 107 ? 6.32 -12.727 -13.039 1 86 107 PRO A C 1
ATOM 865 O O . PRO A 1 107 ? 5.676 -13.375 -13.867 1 86 107 PRO A O 1
ATOM 868 N N . HIS A 1 108 ? 7.602 -12.703 -13.031 1 84.88 108 HIS A N 1
ATOM 869 C CA . HIS A 1 108 ? 8.398 -13.219 -14.133 1 84.88 108 HIS A CA 1
ATOM 870 C C . HIS A 1 108 ? 9.266 -14.391 -13.688 1 84.88 108 HIS A C 1
ATOM 872 O O . HIS A 1 108 ? 10.156 -14.828 -14.422 1 84.88 108 HIS A O 1
ATOM 878 N N . GLU A 1 109 ? 9.109 -14.82 -12.5 1 91.25 109 GLU A N 1
ATOM 879 C CA . GLU A 1 109 ? 9.773 -16 -11.953 1 91.25 109 GLU A CA 1
ATOM 880 C C . GLU A 1 109 ? 8.781 -17.141 -11.719 1 91.25 109 GLU A C 1
ATOM 882 O O . GLU A 1 109 ? 7.594 -16.891 -11.5 1 91.25 109 GLU A O 1
ATOM 887 N N . PRO A 1 110 ? 9.227 -18.344 -11.766 1 94.12 110 PRO A N 1
ATOM 888 C CA . PRO A 1 110 ? 8.32 -19.484 -11.719 1 94.12 110 PRO A CA 1
ATOM 889 C C . PRO A 1 110 ? 7.434 -19.484 -10.477 1 94.12 110 PRO A C 1
ATOM 891 O O . PRO A 1 110 ? 6.219 -19.672 -10.578 1 94.12 110 PRO A O 1
ATOM 894 N N . ASP A 1 111 ? 8.031 -19.219 -9.336 1 96.25 111 ASP A N 1
ATOM 895 C CA . ASP A 1 111 ? 7.234 -19.344 -8.117 1 96.25 111 ASP A CA 1
ATOM 896 C C . ASP A 1 111 ? 6.328 -18.125 -7.93 1 96.25 111 ASP A C 1
ATOM 898 O O . ASP A 1 111 ? 5.258 -18.234 -7.324 1 96.25 111 ASP A O 1
ATOM 902 N N . THR A 1 112 ? 6.734 -16.984 -8.438 1 95.12 112 THR A N 1
ATOM 903 C CA . THR A 1 112 ? 5.828 -15.852 -8.406 1 95.12 112 THR A CA 1
ATOM 904 C C . THR A 1 112 ? 4.621 -16.094 -9.305 1 95.12 112 THR A C 1
ATOM 906 O O . THR A 1 112 ? 3.504 -15.688 -8.977 1 95.12 112 THR A O 1
ATOM 909 N N . ILE A 1 113 ? 4.875 -16.734 -10.398 1 93.81 113 ILE A N 1
ATOM 910 C CA . ILE A 1 113 ? 3.797 -17.094 -11.312 1 93.81 113 ILE A CA 1
ATOM 911 C C . ILE A 1 113 ? 2.875 -18.125 -10.656 1 93.81 113 ILE A C 1
ATOM 913 O O . ILE A 1 113 ? 1.651 -17.969 -10.68 1 93.81 113 ILE A O 1
ATOM 917 N N . ARG A 1 114 ? 3.484 -19.125 -9.992 1 95.75 114 ARG A N 1
ATOM 918 C CA . ARG A 1 114 ? 2.705 -20.125 -9.273 1 95.75 114 ARG A CA 1
ATOM 919 C C . ARG A 1 114 ? 1.853 -19.484 -8.188 1 95.75 114 ARG A C 1
ATOM 921 O O . ARG A 1 114 ? 0.706 -19.875 -7.969 1 95.75 114 ARG A O 1
ATOM 928 N N . PHE A 1 115 ? 2.43 -18.562 -7.59 1 96.75 115 PHE A N 1
ATOM 929 C CA . PHE A 1 115 ? 1.732 -17.844 -6.523 1 96.75 115 PHE A CA 1
ATOM 930 C C . PHE A 1 115 ? 0.513 -17.109 -7.07 1 96.75 115 PHE A C 1
ATOM 932 O O . PHE A 1 115 ? -0.59 -17.25 -6.535 1 96.75 115 PHE A O 1
ATOM 939 N N . THR A 1 116 ? 0.685 -16.359 -8.125 1 94.12 116 THR A N 1
ATOM 940 C CA . THR A 1 116 ? -0.421 -15.641 -8.75 1 94.12 116 THR A CA 1
ATOM 941 C C . THR A 1 116 ? -1.489 -16.609 -9.242 1 94.12 116 THR A C 1
ATOM 943 O O . THR A 1 116 ? -2.686 -16.375 -9.062 1 94.12 116 THR A O 1
ATOM 946 N N . ASN A 1 117 ? -0.998 -17.672 -9.812 1 95.5 117 ASN A N 1
ATOM 947 C CA . ASN A 1 117 ? -1.923 -18.703 -10.266 1 95.5 117 ASN A CA 1
ATOM 948 C C . ASN A 1 117 ? -2.727 -19.281 -9.109 1 95.5 117 ASN A C 1
ATOM 950 O O . ASN A 1 117 ? -3.932 -19.516 -9.242 1 95.5 117 ASN A O 1
ATOM 954 N N . ARG A 1 118 ? -2.066 -19.516 -8.047 1 95.94 118 ARG A N 1
ATOM 955 C CA . ARG A 1 118 ? -2.73 -20.062 -6.863 1 95.94 118 ARG A CA 1
ATOM 956 C C . ARG A 1 118 ? -3.828 -19.125 -6.375 1 95.94 118 ARG A C 1
ATOM 958 O O . ARG A 1 118 ? -4.906 -19.562 -5.98 1 95.94 118 ARG A O 1
ATOM 965 N N . MET A 1 119 ? -3.553 -17.875 -6.367 1 96.31 119 MET A N 1
ATOM 966 C CA . MET A 1 119 ? -4.562 -16.891 -5.973 1 96.31 119 MET A CA 1
ATOM 967 C C . MET A 1 119 ? -5.781 -16.969 -6.891 1 96.31 119 MET A C 1
ATOM 969 O O . MET A 1 119 ? -6.918 -16.938 -6.418 1 96.31 119 MET A O 1
ATOM 973 N N . LEU A 1 120 ? -5.527 -17.078 -8.141 1 95.19 120 LEU A N 1
ATOM 974 C CA . LEU A 1 120 ? -6.605 -17.172 -9.117 1 95.19 120 LEU A CA 1
ATOM 975 C C . LEU A 1 120 ? -7.422 -18.453 -8.906 1 95.19 120 LEU A C 1
ATOM 977 O O . LEU A 1 120 ? -8.648 -18.438 -9.047 1 95.19 120 LEU A O 1
ATOM 981 N N . LEU A 1 121 ? -6.734 -19.484 -8.578 1 96.12 121 LEU A N 1
ATOM 982 C CA . LEU A 1 121 ? -7.406 -20.75 -8.359 1 96.12 121 LEU A CA 1
ATOM 983 C C . LEU A 1 121 ? -8.398 -20.656 -7.203 1 96.12 121 LEU A C 1
ATOM 985 O O . LEU A 1 121 ? -9.43 -21.328 -7.207 1 96.12 121 LEU A O 1
ATOM 989 N N . CYS A 1 122 ? -8.141 -19.812 -6.27 1 96.38 122 CYS A N 1
ATOM 990 C CA . CYS A 1 122 ? -9.016 -19.656 -5.113 1 96.38 122 CYS A CA 1
ATOM 991 C C . CYS A 1 122 ? -10.391 -19.172 -5.527 1 96.38 122 CYS A C 1
ATOM 993 O O . CYS A 1 122 ? -11.383 -19.438 -4.855 1 96.38 122 CYS A O 1
ATOM 995 N N . VAL A 1 123 ? -10.453 -18.438 -6.641 1 96.06 123 VAL A N 1
ATOM 996 C CA . VAL A 1 123 ? -11.727 -17.844 -7.039 1 96.06 123 VAL A CA 1
ATOM 997 C C . VAL A 1 123 ? -12.172 -18.422 -8.375 1 96.06 123 VAL A C 1
ATOM 999 O O . VAL A 1 123 ? -13.094 -17.922 -9.008 1 96.06 123 VAL A O 1
ATOM 1002 N N . GLU A 1 124 ? -11.5 -19.422 -8.836 1 94.31 124 GLU A N 1
ATOM 1003 C CA . GLU A 1 124 ? -11.727 -19.984 -10.164 1 94.31 124 GLU A CA 1
ATOM 1004 C C . GLU A 1 124 ? -13.18 -20.422 -10.344 1 94.31 124 GLU A C 1
ATOM 1006 O O . GLU A 1 124 ? -13.781 -20.188 -11.391 1 94.31 124 GLU A O 1
ATOM 1011 N N . GLU A 1 125 ? -13.75 -20.953 -9.352 1 93.81 125 GLU A N 1
ATOM 1012 C CA . GLU A 1 125 ? -15.062 -21.578 -9.477 1 93.81 125 GLU A CA 1
ATOM 1013 C C . GLU A 1 125 ? -16.172 -20.547 -9.273 1 93.81 125 GLU A C 1
ATOM 1015 O O . GLU A 1 125 ? -17.359 -20.891 -9.383 1 93.81 125 GLU A O 1
ATOM 1020 N N . THR A 1 126 ? -15.836 -19.406 -8.938 1 95.38 126 THR A N 1
ATOM 1021 C CA . THR A 1 126 ? -16.844 -18.375 -8.766 1 95.38 126 THR A CA 1
ATOM 1022 C C . THR A 1 126 ? -17.391 -17.906 -10.117 1 95.38 126 THR A C 1
ATOM 1024 O O . THR A 1 126 ? -16.734 -18.078 -11.141 1 95.38 126 THR A O 1
ATOM 1027 N N . PRO A 1 127 ? -18.531 -17.344 -10.172 1 95.5 127 PRO A N 1
ATOM 1028 C CA . PRO A 1 127 ? -19.141 -16.891 -11.43 1 95.5 127 PRO A CA 1
ATOM 1029 C C . PRO A 1 127 ? -18.578 -15.562 -11.906 1 95.5 127 PRO A C 1
ATOM 1031 O O . PRO A 1 127 ? -19.078 -14.977 -12.867 1 95.5 127 PRO A O 1
ATOM 1034 N N . LEU A 1 128 ? -17.547 -15.062 -11.281 1 94.06 128 LEU A N 1
ATOM 1035 C CA . LEU A 1 128 ? -16.938 -13.789 -11.672 1 94.06 128 LEU A CA 1
ATOM 1036 C C . LEU A 1 128 ? -16.297 -13.891 -13.055 1 94.06 128 LEU A C 1
ATOM 1038 O O . LEU A 1 128 ? -15.812 -14.953 -13.438 1 94.06 128 LEU A O 1
ATOM 1042 N N . ALA A 1 129 ? -16.344 -12.75 -13.742 1 91 129 ALA A N 1
ATOM 1043 C CA . ALA A 1 129 ? -15.602 -12.664 -14.992 1 91 129 ALA A CA 1
ATOM 1044 C C . ALA A 1 129 ? -14.102 -12.742 -14.742 1 91 129 ALA A C 1
ATOM 1046 O O . ALA A 1 129 ? -13.641 -12.484 -13.625 1 91 129 ALA A O 1
ATOM 1047 N N . GLU A 1 130 ? -13.336 -13.133 -15.75 1 89 130 GLU A N 1
ATOM 1048 C CA . GLU A 1 130 ? -11.891 -13.289 -15.617 1 89 130 GLU A CA 1
ATOM 1049 C C . GLU A 1 130 ? -11.242 -12.008 -15.094 1 89 130 GLU A C 1
ATOM 1051 O O . GLU A 1 130 ? -10.406 -12.055 -14.195 1 89 130 GLU A O 1
ATOM 10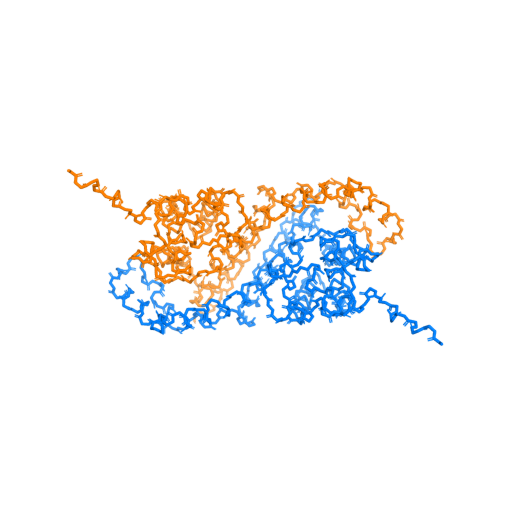56 N N . GLU A 1 131 ? -11.672 -10.938 -15.648 1 87.5 131 GLU A N 1
ATOM 1057 C CA . GLU A 1 131 ? -11.125 -9.656 -15.211 1 87.5 131 GLU A CA 1
ATOM 1058 C C . GLU A 1 131 ? -11.453 -9.383 -13.75 1 87.5 131 GLU A C 1
ATOM 1060 O O . GLU A 1 131 ? -10.617 -8.844 -13.016 1 87.5 131 GLU A O 1
ATOM 1065 N N . GLU A 1 132 ? -12.648 -9.742 -13.367 1 91.44 132 GLU A N 1
ATOM 1066 C CA . GLU A 1 132 ? -13.078 -9.531 -11.984 1 91.44 132 GLU A CA 1
ATOM 1067 C C . GLU A 1 132 ? -12.305 -10.43 -11.023 1 91.44 132 GLU A C 1
ATOM 1069 O O . GLU A 1 132 ? -11.945 -10.016 -9.922 1 91.44 132 GLU A O 1
ATOM 1074 N N . LYS A 1 133 ? -12.102 -11.695 -11.461 1 94.06 133 LYS A N 1
ATOM 1075 C CA . LYS A 1 133 ? -11.305 -12.609 -10.648 1 94.06 133 LYS A CA 1
ATOM 1076 C C . LYS A 1 133 ? -9.906 -12.047 -10.398 1 94.06 133 LYS A C 1
ATOM 1078 O O . LYS A 1 133 ? -9.422 -12.047 -9.266 1 94.06 133 LYS A O 1
ATOM 1083 N N . PHE A 1 134 ? -9.352 -11.562 -11.445 1 90.62 134 PHE A N 1
ATOM 1084 C CA . PHE A 1 134 ? -8.023 -10.977 -11.352 1 90.62 134 PHE A CA 1
ATOM 1085 C C . PHE A 1 134 ? -8.031 -9.773 -10.414 1 90.62 134 PHE A C 1
ATOM 1087 O O . PHE A 1 134 ? -7.152 -9.633 -9.57 1 90.62 134 PHE A O 1
ATOM 1094 N N . GLN A 1 135 ? -8.992 -8.922 -10.547 1 90.25 135 GLN A N 1
ATOM 1095 C CA . GLN A 1 135 ? -9.07 -7.715 -9.727 1 90.25 135 GLN A CA 1
ATOM 1096 C C . GLN A 1 135 ? -9.297 -8.062 -8.258 1 90.25 135 GLN A C 1
ATOM 1098 O O . GLN A 1 135 ? -8.781 -7.383 -7.363 1 90.25 135 GLN A O 1
ATOM 1103 N N . VAL A 1 136 ? -10.062 -9.078 -7.988 1 94.69 136 VAL A N 1
ATOM 1104 C CA . VAL A 1 136 ? -10.32 -9.516 -6.617 1 94.69 136 VAL A CA 1
ATOM 1105 C C . VAL A 1 136 ? -9.016 -9.961 -5.961 1 94.69 136 VAL A C 1
ATOM 1107 O O . VAL A 1 136 ? -8.695 -9.523 -4.855 1 94.69 136 VAL A O 1
ATOM 1110 N N . ILE A 1 137 ? -8.281 -10.781 -6.648 1 94.06 137 ILE A N 1
ATOM 1111 C CA . ILE A 1 137 ? -7.07 -11.336 -6.047 1 94.06 137 ILE A CA 1
ATOM 1112 C C . ILE A 1 137 ? -6.016 -10.242 -5.906 1 94.06 137 ILE A C 1
ATOM 1114 O O . ILE A 1 137 ? -5.27 -10.219 -4.926 1 94.06 137 ILE A O 1
ATOM 1118 N N . LEU A 1 138 ? -5.934 -9.359 -6.82 1 89.88 138 LEU A N 1
ATOM 1119 C CA . LEU A 1 138 ? -4.996 -8.242 -6.73 1 89.88 138 LEU A CA 1
ATOM 1120 C C . LEU A 1 138 ? -5.359 -7.316 -5.574 1 89.88 138 LEU A C 1
ATOM 1122 O O . LEU A 1 138 ? -4.48 -6.852 -4.848 1 89.88 138 LEU A O 1
ATOM 1126 N N . THR A 1 139 ? -6.656 -7.02 -5.504 1 92.19 139 THR A N 1
ATOM 1127 C CA . THR A 1 139 ? -7.109 -6.188 -4.398 1 92.19 139 THR A CA 1
ATOM 1128 C C . THR A 1 139 ? -6.73 -6.809 -3.059 1 92.19 139 THR A C 1
ATOM 1130 O O . THR A 1 139 ? -6.227 -6.125 -2.168 1 92.19 139 THR A O 1
ATOM 1133 N N . LEU A 1 140 ? -6.949 -8.055 -2.961 1 94.88 140 LEU A N 1
ATOM 1134 C CA . LEU A 1 140 ? -6.621 -8.766 -1.729 1 94.88 140 LEU A CA 1
ATOM 1135 C C . LEU A 1 140 ? -5.117 -8.734 -1.466 1 94.88 140 LEU A C 1
ATOM 1137 O O . LEU A 1 140 ? -4.688 -8.422 -0.354 1 94.88 140 LEU A O 1
ATOM 1141 N N . ALA A 1 141 ? -4.359 -9.094 -2.445 1 94.12 141 ALA A N 1
ATOM 1142 C CA . ALA A 1 141 ? -2.906 -9.102 -2.303 1 94.12 141 ALA A CA 1
ATOM 1143 C C . ALA A 1 141 ? -2.381 -7.723 -1.925 1 94.12 141 ALA A C 1
ATOM 1145 O O . ALA A 1 141 ? -1.542 -7.594 -1.031 1 94.12 141 ALA A O 1
ATOM 1146 N N . ASN A 1 142 ? -2.842 -6.758 -2.629 1 90.81 142 ASN A N 1
ATOM 1147 C CA . ASN A 1 142 ? -2.436 -5.383 -2.363 1 90.81 142 ASN A CA 1
ATOM 1148 C C . ASN A 1 142 ? -2.773 -4.965 -0.935 1 90.81 142 ASN A C 1
ATOM 1150 O O . ASN A 1 142 ? -2.006 -4.246 -0.295 1 90.81 142 ASN A O 1
ATOM 1154 N N . TYR A 1 143 ? -3.891 -5.371 -0.526 1 92.94 143 TYR A N 1
ATOM 1155 C CA . TYR A 1 143 ? -4.273 -5.066 0.848 1 92.94 143 TYR A CA 1
ATOM 1156 C C . TYR A 1 143 ? -3.283 -5.672 1.837 1 92.94 143 TYR A C 1
ATOM 1158 O O . TYR A 1 143 ? -2.846 -5 2.773 1 92.94 143 TYR A O 1
ATOM 1166 N N . VAL A 1 144 ? -2.947 -6.891 1.631 1 95.12 144 VAL A N 1
ATOM 1167 C CA . VAL A 1 144 ? -2.023 -7.57 2.531 1 95.12 144 VAL A CA 1
ATOM 1168 C C . VAL A 1 144 ? -0.655 -6.895 2.477 1 95.12 144 VAL A C 1
ATOM 1170 O O . VAL A 1 144 ? -0.046 -6.629 3.514 1 95.12 144 VAL A O 1
ATOM 1173 N N . TYR A 1 145 ? -0.205 -6.645 1.265 1 93.25 145 TYR A N 1
ATOM 1174 C CA . TYR A 1 145 ? 1.087 -5.988 1.103 1 93.25 145 TYR A CA 1
ATOM 1175 C C . TYR A 1 145 ? 1.107 -4.645 1.821 1 93.25 145 TYR A C 1
ATOM 1177 O O . TYR A 1 145 ? 2.072 -4.32 2.52 1 93.25 145 TYR A O 1
ATOM 1185 N N . TYR A 1 146 ? 0.105 -3.928 1.608 1 88.62 146 TYR A N 1
ATOM 1186 C CA . TYR A 1 146 ? 0.04 -2.609 2.23 1 88.62 146 TYR A CA 1
ATOM 1187 C C . TYR A 1 146 ? 0.041 -2.723 3.75 1 88.62 146 TYR A C 1
ATOM 1189 O O . TYR A 1 146 ? 0.689 -1.93 4.438 1 88.62 146 TYR A O 1
ATOM 1197 N N . PHE A 1 147 ? -0.695 -3.58 4.25 1 89.12 147 PHE A N 1
ATOM 1198 C CA . PHE A 1 147 ? -0.772 -3.754 5.695 1 89.12 147 PHE A CA 1
ATOM 1199 C C . PHE A 1 147 ? 0.605 -4.043 6.281 1 89.12 147 PHE A C 1
ATOM 1201 O O . PHE A 1 147 ? 0.995 -3.449 7.289 1 89.12 147 PHE A O 1
ATOM 1208 N N . VAL A 1 148 ? 1.278 -4.906 5.637 1 89.88 148 VAL A N 1
ATOM 1209 C CA . VAL A 1 148 ? 2.607 -5.281 6.102 1 89.88 148 VAL A CA 1
ATOM 1210 C C . VAL A 1 148 ? 3.561 -4.098 5.961 1 89.88 148 VAL A C 1
ATOM 1212 O O . VAL A 1 148 ? 4.344 -3.812 6.871 1 89.88 148 VAL A O 1
ATOM 1215 N N . LEU A 1 149 ? 3.439 -3.453 4.859 1 86.38 149 LEU A N 1
ATOM 1216 C CA . LEU A 1 149 ? 4.273 -2.285 4.602 1 86.38 149 LEU A CA 1
ATOM 1217 C C . LEU A 1 149 ? 4.02 -1.195 5.637 1 86.38 149 LEU A C 1
ATOM 1219 O O . LEU A 1 149 ? 4.965 -0.596 6.156 1 86.38 149 LEU A O 1
ATOM 1223 N N . ASP A 1 150 ? 2.781 -0.927 5.805 1 81.31 150 ASP A N 1
ATOM 1224 C CA . ASP A 1 150 ? 2.365 0.118 6.734 1 81.31 150 ASP A CA 1
ATOM 1225 C C . ASP A 1 150 ? 2.83 -0.195 8.156 1 81.31 150 ASP A C 1
ATOM 1227 O O . ASP A 1 150 ? 3.25 0.703 8.891 1 81.31 150 ASP A O 1
ATOM 1231 N N . ASN A 1 151 ? 2.682 -1.403 8.531 1 78.06 151 ASN A N 1
ATOM 1232 C CA . ASN A 1 151 ? 3.133 -1.819 9.859 1 78.06 151 ASN A CA 1
ATOM 1233 C C . ASN A 1 151 ? 4.633 -1.595 10.039 1 78.06 151 ASN A C 1
ATOM 1235 O O . ASN A 1 151 ? 5.07 -1.095 11.07 1 78.06 151 ASN A O 1
ATOM 1239 N N . ASP A 1 152 ? 5.383 -1.898 9.055 1 75.62 152 ASP A N 1
ATOM 1240 C CA . ASP A 1 152 ? 6.824 -1.679 9.078 1 75.62 152 ASP A CA 1
ATOM 1241 C C . ASP A 1 152 ? 7.152 -0.19 9.156 1 75.62 152 ASP A C 1
ATOM 1243 O O . ASP A 1 152 ? 8.023 0.218 9.922 1 75.62 152 ASP A O 1
ATOM 1247 N N . GLN A 1 153 ? 6.457 0.563 8.383 1 75.06 153 GLN A N 1
ATOM 1248 C CA . GLN A 1 153 ? 6.707 1.999 8.312 1 75.06 153 GLN A CA 1
ATOM 1249 C C . GLN A 1 153 ? 6.285 2.693 9.602 1 75.06 153 GLN A C 1
ATOM 1251 O O . GLN A 1 153 ? 6.961 3.615 10.07 1 75.06 153 GLN A O 1
ATOM 1256 N N . HIS A 1 154 ? 5.129 2.314 10.07 1 71.94 154 HIS A N 1
ATOM 1257 C CA . HIS A 1 154 ? 4.633 2.904 11.305 1 71.94 154 HIS A CA 1
ATOM 1258 C C . HIS A 1 154 ? 5.641 2.74 12.438 1 71.94 154 HIS A C 1
ATOM 1260 O O . HIS A 1 154 ? 5.918 3.693 13.172 1 71.94 154 HIS A O 1
ATOM 1266 N N . GLN A 1 155 ? 6.168 1.585 12.508 1 68.56 155 GLN A N 1
ATOM 1267 C CA . GLN A 1 155 ? 7.164 1.326 13.539 1 68.56 155 GLN A CA 1
ATOM 1268 C C . GLN A 1 155 ? 8.391 2.217 13.359 1 68.56 155 GLN A C 1
ATOM 1270 O O . GLN A 1 155 ? 8.945 2.727 14.336 1 68.56 155 GLN A O 1
ATOM 1275 N N . ARG A 1 156 ? 8.68 2.498 12.227 1 72 156 ARG A N 1
ATOM 1276 C CA . ARG A 1 156 ? 9.828 3.342 11.922 1 72 156 ARG A CA 1
ATOM 1277 C C . ARG A 1 156 ? 9.523 4.809 12.211 1 72 156 ARG A C 1
ATOM 1279 O O . ARG A 1 156 ? 10.375 5.535 12.727 1 72 156 ARG A O 1
ATOM 1286 N N . ASN A 1 157 ? 8.344 5.203 11.867 1 71.75 157 ASN A N 1
ATOM 1287 C CA . ASN A 1 157 ? 7.93 6.586 12.094 1 71.75 157 ASN A CA 1
ATOM 1288 C C . ASN A 1 157 ? 7.949 6.934 13.578 1 71.75 157 ASN A C 1
ATOM 1290 O O . ASN A 1 157 ? 8.438 8 13.961 1 71.75 157 ASN A O 1
ATOM 1294 N N . VAL A 1 158 ? 7.414 6.039 14.32 1 67.5 158 VAL A N 1
ATOM 1295 C CA . VAL A 1 158 ? 7.344 6.25 15.766 1 67.5 158 VAL A CA 1
ATOM 1296 C C . VAL A 1 158 ? 8.758 6.336 16.344 1 67.5 158 VAL A C 1
ATOM 1298 O O . VAL A 1 158 ? 9.047 7.215 17.156 1 67.5 158 VAL A O 1
ATOM 1301 N N . ALA A 1 159 ? 9.625 5.473 15.852 1 68.25 159 ALA A N 1
ATOM 1302 C CA . ALA A 1 159 ? 11 5.441 16.328 1 68.25 159 ALA A CA 1
ATOM 1303 C C . ALA A 1 159 ? 11.742 6.715 15.938 1 68.25 159 ALA A C 1
ATOM 1305 O O . ALA A 1 159 ? 12.492 7.277 16.734 1 68.25 159 ALA A O 1
ATOM 1306 N N . THR A 1 160 ? 11.555 7.141 14.805 1 71.5 160 THR A N 1
ATOM 1307 C CA . THR A 1 160 ? 12.234 8.32 14.289 1 71.5 160 THR A CA 1
ATOM 1308 C C . THR A 1 160 ? 11.766 9.578 15.023 1 71.5 160 THR A C 1
ATOM 1310 O O . THR A 1 160 ? 12.586 10.406 15.422 1 71.5 160 THR A O 1
ATOM 1313 N N . LEU A 1 161 ? 10.516 9.719 15.18 1 67.75 161 LEU A N 1
ATOM 1314 C CA . LEU A 1 161 ? 9.977 10.875 15.891 1 67.75 161 LEU A CA 1
ATOM 1315 C C . LEU A 1 161 ? 10.469 10.906 17.328 1 67.75 161 LEU A C 1
ATOM 1317 O O . LEU A 1 161 ? 10.758 11.969 17.875 1 67.75 161 LEU A O 1
ATOM 1321 N N . ALA A 1 162 ? 10.492 9.695 17.875 1 65.88 162 ALA A N 1
ATOM 1322 C CA . ALA A 1 162 ? 11.008 9.578 19.234 1 65.88 162 ALA A CA 1
ATOM 1323 C C . ALA A 1 162 ? 12.477 10 19.312 1 65.88 162 ALA A C 1
ATOM 1325 O O . ALA A 1 162 ? 12.891 10.656 20.266 1 65.88 162 ALA A O 1
ATOM 1326 N N . GLU A 1 163 ? 13.25 9.633 18.375 1 67.25 163 GLU A N 1
ATOM 1327 C CA . GLU A 1 163 ? 14.68 9.938 18.344 1 67.25 163 GLU A CA 1
ATOM 1328 C C . GLU A 1 163 ? 14.922 11.422 18.094 1 67.25 163 GLU A C 1
ATOM 1330 O O . GLU A 1 163 ? 15.875 11.992 18.625 1 67.25 163 GLU A O 1
ATOM 1335 N N . GLU A 1 164 ? 14.234 11.914 17.156 1 63.91 164 GLU A N 1
ATOM 1336 C CA . GLU A 1 164 ? 14.422 13.32 16.812 1 63.91 164 GLU A CA 1
ATOM 1337 C C . GLU A 1 164 ? 13.961 14.227 17.953 1 63.91 164 GLU A C 1
ATOM 1339 O O . GLU A 1 164 ? 14.18 15.438 17.906 1 63.91 164 GLU A O 1
ATOM 1344 N N . GLY A 1 165 ? 13.742 13.523 19.125 1 56.84 165 GLY A N 1
ATOM 1345 C CA . GLY A 1 165 ? 13.43 14.289 20.312 1 56.84 165 GLY A CA 1
ATOM 1346 C C . GLY A 1 165 ? 12.039 14.898 20.281 1 56.84 165 GLY A C 1
ATOM 1347 O O . GLY A 1 165 ? 11.789 15.922 20.922 1 56.84 165 GLY A O 1
ATOM 1348 N N . THR A 1 166 ? 11.359 14.555 19.266 1 54.94 166 THR A N 1
ATOM 1349 C CA . THR A 1 166 ? 10 15.094 19.344 1 54.94 166 THR A CA 1
ATOM 1350 C C . THR A 1 166 ? 9.211 14.398 20.438 1 54.94 166 THR A C 1
ATOM 1352 O O . THR A 1 166 ? 8.453 13.461 20.172 1 54.94 166 THR A O 1
ATOM 1355 N N . PRO A 1 167 ? 10 14.055 21.484 1 51.19 167 PRO A N 1
ATOM 1356 C CA . PRO A 1 167 ? 9.422 13.32 22.609 1 51.19 167 PRO A CA 1
ATOM 1357 C C . PRO A 1 167 ? 7.91 13.484 22.719 1 51.19 167 PRO A C 1
ATOM 1359 O O . PRO A 1 167 ? 7.207 12.539 23.062 1 51.19 167 PRO A O 1
ATOM 1362 N N . ASP A 1 168 ? 7.418 14.641 22.75 1 56.31 168 ASP A N 1
ATOM 1363 C CA . ASP A 1 168 ? 6.062 14.984 23.172 1 56.31 168 ASP A CA 1
ATOM 1364 C C . ASP A 1 168 ? 5.098 14.953 21.984 1 56.31 168 ASP A C 1
ATOM 1366 O O . ASP A 1 168 ? 4.223 15.82 21.859 1 56.31 168 ASP A O 1
ATOM 1370 N N . ALA A 1 169 ? 5.547 14.125 20.969 1 59.19 169 ALA A N 1
ATOM 1371 C CA . ALA A 1 169 ? 4.613 14.07 19.844 1 59.19 169 ALA A CA 1
ATOM 1372 C C . ALA A 1 169 ? 3.168 14.031 20.328 1 59.19 169 ALA A C 1
ATOM 1374 O O . ALA A 1 169 ? 2.309 14.75 19.812 1 59.19 169 ALA A O 1
ATOM 1375 N N . LYS A 1 170 ? 3.076 13.133 21.234 1 65.56 170 LYS A N 1
ATOM 1376 C CA . LYS A 1 170 ? 1.748 13.07 21.844 1 65.56 170 LYS A CA 1
ATOM 1377 C C . LYS A 1 170 ? 1.342 14.422 22.406 1 65.56 170 LYS A C 1
ATOM 1379 O O . LYS A 1 170 ? 0.196 14.852 22.266 1 65.56 170 LYS A O 1
ATOM 1384 N N . GLY A 1 171 ? 2.334 14.906 22.984 1 66.31 171 GLY A N 1
ATOM 1385 C CA . GLY A 1 171 ? 2.057 16.219 23.562 1 66.31 171 GLY A CA 1
ATOM 1386 C C . GLY A 1 171 ? 1.755 17.266 22.516 1 66.31 171 GLY A C 1
ATOM 1387 O O . GLY A 1 171 ? 0.864 18.109 22.703 1 66.31 171 GLY A O 1
ATOM 1388 N N . GLN A 1 172 ? 2.461 17.203 21.453 1 73.31 172 GLN A N 1
ATOM 1389 C CA . GLN A 1 172 ? 2.24 18.141 20.359 1 73.31 172 GLN A CA 1
ATOM 1390 C C . GLN A 1 172 ? 0.868 17.938 19.734 1 73.31 172 GLN A C 1
ATOM 1392 O O . GLN A 1 172 ? 0.161 18.906 19.438 1 73.31 172 GLN A O 1
ATOM 1397 N N . ILE A 1 173 ? 0.562 16.719 19.594 1 79.12 173 ILE A N 1
ATOM 1398 C CA . ILE A 1 173 ? -0.745 16.422 19.031 1 79.12 173 ILE A CA 1
ATOM 1399 C C . ILE A 1 173 ? -1.845 16.891 19.969 1 79.12 173 ILE A C 1
ATOM 1401 O O . ILE A 1 173 ? -2.834 17.484 19.531 1 79.12 173 ILE A O 1
ATOM 1405 N N . ASP A 1 174 ? -1.588 16.656 21.234 1 82 174 ASP A N 1
ATOM 1406 C CA . ASP A 1 174 ? -2.559 17.094 22.234 1 82 174 ASP A CA 1
ATOM 1407 C C . ASP A 1 174 ? -2.77 18.609 22.156 1 82 174 ASP A C 1
ATOM 1409 O O . ASP A 1 174 ? -3.908 19.078 22.156 1 82 174 ASP A O 1
ATOM 1413 N N . GLY A 1 175 ? -1.649 19.266 22.188 1 82.94 175 GLY A N 1
ATOM 1414 C CA . GLY A 1 175 ? -1.731 20.719 22.094 1 82.94 175 GLY A CA 1
ATOM 1415 C C . GLY A 1 175 ? -2.439 21.188 20.828 1 82.94 175 GLY A C 1
ATOM 1416 O O . GLY A 1 175 ? -3.275 22.094 20.891 1 82.94 175 GLY A O 1
ATOM 1417 N N . LEU A 1 176 ? -2.133 20.594 19.797 1 86.56 176 LEU A N 1
ATOM 1418 C CA . LEU A 1 176 ? -2.744 20.953 18.516 1 86.56 176 LEU A CA 1
ATOM 1419 C C . LEU A 1 176 ? -4.242 20.672 18.531 1 86.56 176 LEU A C 1
ATOM 1421 O O . LEU A 1 176 ? -5.043 21.5 18.109 1 86.56 176 LEU A O 1
ATOM 1425 N N . LEU A 1 177 ? -4.645 19.562 19 1 88.31 177 LEU A N 1
ATOM 1426 C CA . LEU A 1 177 ? -6.043 19.141 19.031 1 88.31 177 LEU A CA 1
ATOM 1427 C C . LEU A 1 177 ? -6.871 20.109 19.875 1 88.31 177 LEU A C 1
ATOM 1429 O O . LEU A 1 177 ? -8.047 20.344 19.578 1 88.31 177 LEU A O 1
ATOM 1433 N N . GLU A 1 178 ? -6.25 20.656 20.859 1 88 178 GLU A N 1
ATOM 1434 C CA . GLU A 1 178 ? -6.941 21.578 21.734 1 88 178 GLU A CA 1
ATOM 1435 C C . GLU A 1 178 ? -7.277 22.875 21.016 1 88 178 GLU A C 1
ATOM 1437 O O . GLU A 1 178 ? -8.25 23.562 21.359 1 88 178 GLU A O 1
ATOM 1442 N N . THR A 1 179 ? -6.52 23.188 20.047 1 90.31 179 THR A N 1
ATOM 1443 C CA . THR A 1 179 ? -6.711 24.453 19.344 1 90.31 179 THR A CA 1
ATOM 1444 C C . THR A 1 179 ? -7.664 24.266 18.156 1 90.31 179 THR A C 1
ATOM 1446 O O . THR A 1 179 ? -8.148 25.25 17.594 1 90.31 179 THR A O 1
ATOM 1449 N N . MET A 1 180 ? -7.945 23.141 17.828 1 92.38 180 MET A N 1
ATOM 1450 C CA . MET A 1 180 ? -8.781 22.875 16.656 1 92.38 180 MET A CA 1
ATOM 1451 C C . MET A 1 180 ? -10.242 22.734 17.047 1 92.38 180 MET A C 1
ATOM 1453 O O . MET A 1 180 ? -10.555 22.172 18.109 1 92.38 180 MET A O 1
ATOM 1457 N N . GLY A 1 181 ? -11.109 23.234 16.219 1 90.69 181 GLY A N 1
ATOM 1458 C CA . GLY A 1 181 ? -12.531 23.203 16.5 1 90.69 181 GLY A CA 1
ATOM 1459 C C . GLY A 1 181 ? -13.133 21.812 16.344 1 90.69 181 GLY A C 1
ATOM 1460 O O . GLY A 1 181 ? -12.508 20.922 15.766 1 90.69 181 GLY A O 1
ATOM 1461 N N . GLU A 1 182 ? -14.305 21.656 16.844 1 90.06 182 GLU A N 1
ATOM 1462 C CA . GLU A 1 182 ? -15.023 20.391 16.797 1 90.06 182 GLU A CA 1
ATOM 1463 C C . GLU A 1 182 ? -15.328 19.984 15.367 1 90.06 182 GLU A C 1
ATOM 1465 O O . GLU A 1 182 ? -15.211 18.812 15.008 1 90.06 182 GLU A O 1
ATOM 1470 N N . SER A 1 183 ? -15.641 20.891 14.578 1 88.88 183 SER A N 1
ATOM 1471 C CA . SER A 1 183 ? -15.977 20.594 13.188 1 88.88 183 SER A CA 1
ATOM 1472 C C . SER A 1 183 ? -14.75 20.141 12.406 1 88.88 183 SER A C 1
ATOM 1474 O O . SER A 1 183 ? -14.859 19.359 11.453 1 88.88 183 SER A O 1
ATOM 1476 N N . GLU A 1 184 ? -13.586 20.547 12.82 1 90.25 184 GLU A N 1
ATOM 1477 C CA . GLU A 1 184 ? -12.344 20.281 12.094 1 90.25 184 GLU A CA 1
ATOM 1478 C C . GLU A 1 184 ? -11.688 19 12.57 1 90.25 184 GLU A C 1
ATOM 1480 O O . GLU A 1 184 ? -11.023 18.312 11.789 1 90.25 184 GLU A O 1
ATOM 1485 N N . ALA A 1 185 ? -11.883 18.688 13.883 1 93.19 185 ALA A N 1
ATOM 1486 C CA . ALA A 1 185 ? -11.039 17.641 14.438 1 93.19 185 ALA A CA 1
ATOM 1487 C C . ALA A 1 185 ? -11.781 16.828 15.492 1 93.19 185 ALA A C 1
ATOM 1489 O O . ALA A 1 185 ? -11.188 16.016 16.188 1 93.19 185 ALA A O 1
ATOM 1490 N N . GLY A 1 186 ? -13.078 17.094 15.641 1 92.38 186 GLY A N 1
ATOM 1491 C CA . GLY A 1 186 ? -13.828 16.5 16.734 1 92.38 186 GLY A CA 1
ATOM 1492 C C . GLY A 1 186 ? -13.773 14.984 16.75 1 92.38 186 GLY A C 1
ATOM 1493 O O . GLY A 1 186 ? -13.484 14.383 17.797 1 92.38 186 GLY A O 1
ATOM 1494 N N . LEU A 1 187 ? -14.039 14.398 15.633 1 91.94 187 LEU A N 1
ATOM 1495 C CA . LEU A 1 187 ? -14.047 12.945 15.562 1 91.94 187 LEU A CA 1
ATOM 1496 C C . LEU A 1 187 ? -12.641 12.383 15.719 1 91.94 187 LEU A C 1
ATOM 1498 O O . LEU A 1 187 ? -12.445 11.359 16.375 1 91.94 187 LEU A O 1
ATOM 1502 N N . PHE A 1 188 ? -11.742 13.055 15.125 1 91.31 188 PHE A N 1
ATOM 1503 C CA . PHE A 1 188 ? -10.352 12.648 15.273 1 91.31 188 PHE A CA 1
ATOM 1504 C C . PHE A 1 188 ? -9.93 12.695 16.734 1 91.31 188 PHE A C 1
ATOM 1506 O O . PHE A 1 188 ? -9.266 11.781 17.219 1 91.31 188 PHE A O 1
ATOM 1513 N N . ARG A 1 189 ? -10.328 13.75 17.375 1 90.38 189 ARG A N 1
ATOM 1514 C CA . ARG A 1 189 ? -9.977 13.938 18.781 1 90.38 189 ARG A CA 1
ATOM 1515 C C . ARG A 1 189 ? -10.508 12.781 19.641 1 90.38 189 ARG A C 1
ATOM 1517 O O . ARG A 1 189 ? -9.797 12.273 20.5 1 90.38 189 ARG A O 1
ATOM 1524 N N . ARG A 1 190 ? -11.641 12.406 19.375 1 88.06 190 ARG A N 1
ATOM 1525 C CA . ARG A 1 190 ? -12.25 11.297 20.109 1 88.06 190 ARG A CA 1
ATOM 1526 C C . ARG A 1 190 ? -11.477 10 19.875 1 88.06 190 ARG A C 1
ATOM 1528 O O . ARG A 1 190 ? -11.234 9.242 20.812 1 88.06 190 ARG A O 1
ATOM 1535 N N . LEU A 1 191 ? -11.148 9.812 18.641 1 85.94 191 LEU A N 1
ATOM 1536 C CA . LEU A 1 191 ? -10.391 8.625 18.266 1 85.94 191 LEU A CA 1
ATOM 1537 C C . LEU A 1 191 ? -9.023 8.625 18.938 1 85.94 191 LEU A C 1
ATOM 1539 O O . LEU A 1 191 ? -8.562 7.59 19.438 1 85.94 191 LEU A O 1
ATOM 1543 N N . TYR A 1 192 ? -8.445 9.719 18.859 1 84.62 192 TYR A N 1
ATOM 1544 C CA . TYR A 1 192 ? -7.121 9.883 19.438 1 84.62 192 TYR A CA 1
ATOM 1545 C C . TYR A 1 192 ? -7.152 9.625 20.938 1 84.62 192 TYR A C 1
ATOM 1547 O O . TYR A 1 192 ? -6.301 8.906 21.469 1 84.62 192 TYR A O 1
ATOM 1555 N N . LYS A 1 193 ? -8.109 10.125 21.594 1 84.31 193 LYS A N 1
ATOM 1556 C CA . LYS A 1 193 ? -8.219 10.016 23.047 1 84.31 193 LYS A CA 1
ATOM 1557 C C . LYS A 1 193 ? -8.57 8.594 23.469 1 84.31 193 LYS A C 1
ATOM 1559 O O . LYS A 1 193 ? -8.18 8.141 24.531 1 84.31 193 LYS A O 1
ATOM 1564 N N . SER A 1 194 ? -9.227 7.953 22.594 1 83.31 194 SER A N 1
ATOM 1565 C CA . SER A 1 194 ? -9.633 6.586 22.906 1 83.31 194 SER A CA 1
ATOM 1566 C C . SER A 1 194 ? -8.492 5.602 22.656 1 83.31 194 SER A C 1
ATOM 1568 O O . SER A 1 194 ? -8.609 4.418 23 1 83.31 194 SER A O 1
ATOM 1570 N N . GLY A 1 195 ? -7.371 6.035 22.094 1 76.25 195 GLY A N 1
ATOM 1571 C CA . GLY A 1 195 ? -6.227 5.176 21.812 1 76.25 195 GLY A CA 1
ATOM 1572 C C . GLY A 1 195 ? -6.414 4.297 20.594 1 76.25 195 GLY A C 1
ATOM 1573 O O . GLY A 1 195 ? -5.82 3.223 20.5 1 76.25 195 GLY A O 1
ATOM 1574 N N . MET A 1 196 ? -7.23 4.684 19.797 1 72.75 196 MET A N 1
ATOM 1575 C CA . MET A 1 196 ? -7.574 3.846 18.656 1 72.75 196 MET A CA 1
ATOM 1576 C C . MET A 1 196 ? -6.402 3.748 17.688 1 72.75 196 MET A C 1
ATOM 1578 O O . MET A 1 196 ? -6.289 2.773 16.938 1 72.75 196 MET A O 1
ATOM 1582 N N . PHE A 1 197 ? -5.508 4.707 17.734 1 66.25 197 PHE A N 1
ATOM 1583 C CA . PHE A 1 197 ? -4.328 4.645 16.875 1 66.25 197 PHE A CA 1
ATOM 1584 C C . PHE A 1 197 ? -3.449 3.455 17.25 1 66.25 197 PHE A C 1
ATOM 1586 O O . PHE A 1 197 ? -2.676 2.965 16.422 1 66.25 197 PHE A O 1
ATOM 1593 N N . GLU A 1 198 ? -3.686 3.08 18.484 1 65.75 198 GLU A N 1
ATOM 1594 C CA . GLU A 1 198 ? -2.881 1.964 18.984 1 65.75 198 GLU A CA 1
ATOM 1595 C C . GLU A 1 198 ? -3.338 0.644 18.359 1 65.75 198 GLU A C 1
ATOM 1597 O O . GLU A 1 198 ? -2.604 -0.346 18.391 1 65.75 198 GLU A O 1
ATOM 1602 N N . ILE A 1 199 ? -4.484 0.765 17.828 1 60.75 199 ILE A N 1
ATOM 1603 C CA . ILE A 1 199 ? -4.996 -0.49 17.297 1 60.75 199 ILE A CA 1
ATOM 1604 C C . ILE A 1 199 ? -4.562 -0.641 15.836 1 60.75 199 ILE A C 1
ATOM 1606 O O . ILE A 1 199 ? -4.711 -1.712 15.242 1 60.75 199 ILE A O 1
ATOM 1610 N N . MET A 1 200 ? -3.898 0.381 15.367 1 64.56 200 MET A N 1
ATOM 1611 C CA . MET A 1 200 ? -3.375 0.299 14.008 1 64.56 200 MET A CA 1
ATOM 1612 C C . MET A 1 200 ? -2.297 -0.775 13.906 1 64.56 200 MET A C 1
ATOM 1614 O O . MET A 1 200 ? -1.432 -0.878 14.773 1 64.56 200 MET A O 1
ATOM 1618 N N . GLY A 1 201 ? -2.441 -1.664 12.961 1 66.94 201 GLY A N 1
ATOM 1619 C CA . GLY A 1 201 ? -1.438 -2.693 12.742 1 66.94 201 GLY A CA 1
ATOM 1620 C C . GLY A 1 201 ? -1.719 -3.975 13.5 1 66.94 201 GLY A C 1
ATOM 1621 O O . GLY A 1 201 ? -0.973 -4.949 13.383 1 66.94 201 GLY A O 1
ATOM 1622 N N . THR A 1 202 ? -2.855 -3.945 14.242 1 75.75 202 THR A N 1
ATOM 1623 C CA . THR A 1 202 ? -3.211 -5.137 15.008 1 75.75 202 THR A CA 1
ATOM 1624 C C . THR A 1 202 ? -3.842 -6.191 14.109 1 75.75 202 THR A C 1
ATOM 1626 O O . THR A 1 202 ? -4.219 -5.898 12.969 1 75.75 202 THR A O 1
ATOM 1629 N N . SER A 1 203 ? -3.85 -7.395 14.617 1 83.56 203 SER A N 1
ATOM 1630 C CA . SER A 1 203 ? -4.5 -8.492 13.898 1 83.56 203 SER A CA 1
ATOM 1631 C C . SER A 1 203 ? -5.984 -8.203 13.688 1 83.56 203 SER A C 1
ATOM 1633 O O . SER A 1 203 ? -6.547 -8.57 12.648 1 83.56 203 SER A O 1
ATOM 1635 N N . GLY A 1 204 ? -6.531 -7.551 14.594 1 83.25 204 GLY A N 1
ATOM 1636 C CA . GLY A 1 204 ? -7.938 -7.203 14.461 1 83.25 204 GLY A CA 1
ATOM 1637 C C . GLY A 1 204 ? -8.219 -6.254 13.312 1 83.25 204 GLY A C 1
ATOM 1638 O O . GLY A 1 204 ? -9.188 -6.438 12.57 1 83.25 204 GLY A O 1
ATOM 1639 N N . ALA A 1 205 ? -7.402 -5.301 13.242 1 85.38 205 ALA A N 1
ATOM 1640 C CA . ALA A 1 205 ? -7.535 -4.348 12.148 1 85.38 205 ALA A CA 1
ATOM 1641 C C . ALA A 1 205 ? -7.367 -5.035 10.797 1 85.38 205 ALA A C 1
ATOM 1643 O O . ALA A 1 205 ? -8.117 -4.766 9.852 1 85.38 205 ALA A O 1
ATOM 1644 N N . PHE A 1 206 ? -6.395 -5.934 10.797 1 92.06 206 PHE A N 1
ATOM 1645 C CA . PHE A 1 206 ? -6.168 -6.688 9.562 1 92.06 206 PHE A CA 1
ATOM 1646 C C . PHE A 1 206 ? -7.402 -7.5 9.188 1 92.06 206 PHE A C 1
ATOM 1648 O O . PHE A 1 206 ? -7.84 -7.473 8.039 1 92.06 206 PHE A O 1
ATOM 1655 N N . ASP A 1 207 ? -7.949 -8.156 10.172 1 93.56 207 ASP A N 1
ATOM 1656 C CA . ASP A 1 207 ? -9.086 -9.047 9.945 1 93.56 207 ASP A CA 1
ATOM 1657 C C . ASP A 1 207 ? -10.305 -8.273 9.453 1 93.56 207 ASP A C 1
ATOM 1659 O O . ASP A 1 207 ? -11.062 -8.758 8.617 1 93.56 207 ASP A O 1
ATOM 1663 N N . PHE A 1 208 ? -10.484 -7.176 9.992 1 92.31 208 PHE A N 1
ATOM 1664 C CA . PHE A 1 208 ? -11.633 -6.367 9.602 1 92.31 208 PHE A CA 1
ATOM 1665 C C . PHE A 1 208 ? -11.523 -5.93 8.148 1 92.31 208 PHE A C 1
ATOM 1667 O O . PHE A 1 208 ? -12.477 -6.039 7.383 1 92.31 208 PHE A O 1
ATOM 1674 N N . GLY A 1 209 ? -10.383 -5.348 7.754 1 93.31 209 GLY A N 1
ATOM 1675 C CA . GLY A 1 209 ? -10.18 -4.953 6.371 1 93.31 209 GLY A CA 1
ATOM 1676 C C . GLY A 1 209 ? -10.312 -6.109 5.395 1 93.31 209 GLY A C 1
ATOM 1677 O O . GLY A 1 209 ? -10.906 -5.961 4.328 1 93.31 209 GLY A O 1
ATOM 1678 N N . LEU A 1 210 ? -9.742 -7.195 5.789 1 95.38 210 LEU A N 1
ATOM 1679 C CA . LEU A 1 210 ? -9.883 -8.406 4.988 1 95.38 210 LEU A CA 1
ATOM 1680 C C . LEU A 1 210 ? -11.352 -8.781 4.82 1 95.38 210 LEU A C 1
ATOM 1682 O O . LEU A 1 210 ? -11.797 -9.109 3.715 1 95.38 210 LEU A O 1
ATOM 1686 N N . ASN A 1 211 ? -12.031 -8.719 5.879 1 95.44 211 ASN A N 1
ATOM 1687 C CA . ASN A 1 211 ? -13.453 -9.055 5.863 1 95.44 211 ASN A CA 1
ATOM 1688 C C . ASN A 1 211 ? -14.234 -8.148 4.918 1 95.44 211 ASN A C 1
ATOM 1690 O O . ASN A 1 211 ? -15.164 -8.594 4.25 1 95.44 211 ASN A O 1
ATOM 1694 N N . LEU A 1 212 ? -13.93 -6.887 4.875 1 95 212 LEU A N 1
ATOM 1695 C CA . LEU A 1 212 ? -14.594 -5.957 3.963 1 95 212 LEU A CA 1
ATOM 1696 C C . LEU A 1 212 ? -14.422 -6.402 2.514 1 95 212 LEU A C 1
ATOM 1698 O O . LEU A 1 212 ? -15.383 -6.406 1.745 1 95 212 LEU A O 1
ATOM 1702 N N . ILE A 1 213 ? -13.234 -6.762 2.162 1 95.5 213 ILE A N 1
ATOM 1703 C CA . ILE A 1 213 ? -12.93 -7.168 0.796 1 95.5 213 ILE A CA 1
ATOM 1704 C C . ILE A 1 213 ? -13.688 -8.445 0.457 1 95.5 213 ILE A C 1
ATOM 1706 O O . ILE A 1 213 ? -14.266 -8.562 -0.625 1 95.5 213 ILE A O 1
ATOM 1710 N N . LEU A 1 214 ? -13.711 -9.375 1.404 1 97.06 214 LEU A N 1
ATOM 1711 C CA . LEU A 1 214 ? -14.383 -10.656 1.188 1 97.06 214 LEU A CA 1
ATOM 1712 C C . LEU A 1 214 ? -15.891 -10.453 1.056 1 97.06 214 LEU A C 1
ATOM 1714 O O . LEU A 1 214 ? -16.531 -11.055 0.184 1 97.06 214 LEU A O 1
ATOM 1718 N N . LEU A 1 215 ? -16.422 -9.648 1.917 1 95.44 215 LEU A N 1
ATOM 1719 C CA . LEU A 1 215 ? -17.859 -9.367 1.861 1 95.44 215 LEU A CA 1
ATOM 1720 C C . LEU A 1 215 ? -18.219 -8.641 0.57 1 95.44 215 LEU A C 1
ATOM 1722 O O . LEU A 1 215 ? -19.266 -8.898 -0.016 1 95.44 215 LEU A O 1
ATOM 1726 N N . GLY A 1 216 ? -17.375 -7.73 0.195 1 96.12 216 GLY A N 1
ATOM 1727 C CA . GLY A 1 216 ? -17.594 -7.07 -1.086 1 96.12 216 GLY A CA 1
ATOM 1728 C C . GLY A 1 216 ? -17.562 -8.031 -2.262 1 96.12 216 GLY A C 1
ATOM 1729 O O . GLY A 1 216 ? -18.391 -7.938 -3.166 1 96.12 216 GLY A O 1
ATOM 1730 N N . THR A 1 217 ? -16.625 -8.914 -2.256 1 95.88 217 THR A N 1
ATOM 1731 C CA . THR A 1 217 ? -16.516 -9.938 -3.291 1 95.88 217 THR A CA 1
ATOM 1732 C C . THR A 1 217 ? -17.766 -10.812 -3.309 1 95.88 217 THR A C 1
ATOM 1734 O O . THR A 1 217 ? -18.297 -11.133 -4.379 1 95.88 217 THR A O 1
ATOM 1737 N N . GLU A 1 218 ? -18.188 -11.156 -2.139 1 95.38 218 GLU A N 1
ATOM 1738 C CA . GLU A 1 218 ? -19.391 -11.961 -2.008 1 95.38 218 GLU A CA 1
ATOM 1739 C C . GLU A 1 218 ? -20.594 -11.273 -2.658 1 95.38 218 GLU A C 1
ATOM 1741 O O . GLU A 1 218 ? -21.422 -11.922 -3.307 1 95.38 218 GLU A O 1
ATOM 1746 N N . GLN A 1 219 ? -20.719 -10.023 -2.463 1 94.19 219 GLN A N 1
ATOM 1747 C CA . GLN A 1 219 ? -21.812 -9.266 -3.049 1 94.19 219 GLN A CA 1
ATOM 1748 C C . GLN A 1 219 ? -21.719 -9.25 -4.57 1 94.19 219 GLN A C 1
ATOM 1750 O O . GLN A 1 219 ? -22.734 -9.383 -5.262 1 94.19 219 GLN A O 1
ATOM 1755 N N . VAL A 1 220 ? -20.562 -9.055 -5.094 1 93.88 220 VAL A N 1
ATOM 1756 C CA . VAL A 1 220 ? -20.375 -9.047 -6.539 1 93.88 220 VAL A CA 1
ATOM 1757 C C . VAL A 1 220 ? -20.719 -10.414 -7.117 1 93.88 220 VAL A C 1
ATOM 1759 O O . VAL A 1 220 ? -21.359 -10.508 -8.164 1 93.88 220 VAL A O 1
ATOM 1762 N N . ILE A 1 221 ? -20.297 -11.43 -6.469 1 93.94 221 ILE A N 1
ATOM 1763 C CA . ILE A 1 221 ? -20.609 -12.789 -6.879 1 93.94 221 ILE A CA 1
ATOM 1764 C C . ILE A 1 221 ? -22.125 -12.984 -6.906 1 93.94 221 ILE A C 1
ATOM 1766 O O . ILE A 1 221 ? -22.672 -13.586 -7.84 1 93.94 221 ILE A O 1
ATOM 1770 N N . GLY A 1 222 ? -22.766 -12.492 -5.84 1 91.75 222 GLY A N 1
ATOM 1771 C CA . GLY A 1 222 ? -24.219 -12.578 -5.789 1 91.75 222 GLY A CA 1
ATOM 1772 C C . GLY A 1 222 ? -24.891 -11.875 -6.949 1 91.75 222 GLY A C 1
ATOM 1773 O O . GLY A 1 222 ? -25.875 -12.383 -7.496 1 91.75 222 GLY A O 1
ATOM 1774 N N . GLU A 1 223 ? -24.406 -10.773 -7.328 1 88.88 223 GLU A N 1
ATOM 1775 C CA . GLU A 1 223 ? -24.953 -10.008 -8.445 1 88.88 223 GLU A CA 1
ATOM 1776 C C . GLU A 1 223 ? -24.766 -10.758 -9.766 1 88.88 223 GLU A C 1
ATOM 1778 O O . GLU A 1 223 ? -25.656 -10.734 -10.617 1 88.88 223 GLU A O 1
ATOM 1783 N N . ARG A 1 224 ? -23.641 -11.375 -9.914 1 87.06 224 ARG A N 1
ATOM 1784 C CA . ARG A 1 224 ? -23.359 -12.109 -11.133 1 87.06 224 ARG A CA 1
ATOM 1785 C C . ARG A 1 224 ? -24.172 -13.398 -11.211 1 87.06 224 ARG A C 1
ATOM 1787 O O . ARG A 1 224 ? -24.562 -13.82 -12.297 1 87.06 224 ARG A O 1
ATOM 1794 N N . SER A 1 225 ? -24.406 -13.914 -10.102 1 86.56 225 SER A N 1
ATOM 1795 C CA . SER A 1 225 ? -25.219 -15.125 -10.055 1 86.56 225 SER A CA 1
ATOM 1796 C C . SER A 1 225 ? -26.672 -14.836 -10.375 1 86.56 225 SER A C 1
ATOM 1798 O O . SER A 1 225 ? -27.406 -15.711 -10.852 1 86.56 225 SER A O 1
ATOM 1800 N N . ALA A 1 226 ? -27.047 -13.648 -10.047 1 86.56 226 ALA A N 1
ATOM 1801 C CA . ALA A 1 226 ? -28.438 -13.258 -10.266 1 86.56 226 ALA A CA 1
ATOM 1802 C C . ALA A 1 226 ? -28.656 -12.812 -11.703 1 86.56 226 ALA A C 1
ATOM 1804 O O . ALA A 1 226 ? -29.797 -12.719 -12.156 1 86.56 226 ALA A O 1
ATOM 1805 N N . GLU A 1 227 ? -27.594 -12.469 -12.367 1 75.88 227 GLU A N 1
ATOM 1806 C CA . GLU A 1 227 ? -27.719 -12.055 -13.758 1 75.88 227 GLU A CA 1
ATOM 1807 C C . GLU A 1 227 ? -28.172 -13.219 -14.641 1 75.88 227 GLU A C 1
ATOM 1809 O O . GLU A 1 227 ? -27.672 -14.336 -14.516 1 75.88 227 GLU A O 1
ATOM 1814 N N . PRO A 1 228 ? -29.25 -13.062 -15.281 1 66.25 228 PRO A N 1
ATOM 1815 C CA . PRO A 1 228 ? -29.734 -14.109 -16.188 1 66.25 228 PRO A CA 1
ATOM 1816 C C . PRO A 1 228 ? -28.703 -14.484 -17.25 1 66.25 228 PRO A C 1
ATOM 1818 O O . PRO A 1 228 ? -27.938 -13.625 -17.703 1 66.25 228 PRO A O 1
ATOM 1821 N N . LYS A 1 229 ? -28.438 -15.727 -17.312 1 52.88 229 LYS A N 1
ATOM 1822 C CA . LYS A 1 229 ? -27.531 -16.266 -18.328 1 52.88 229 LYS A CA 1
ATOM 1823 C C . LYS A 1 229 ? -28 -15.883 -19.734 1 52.88 229 LYS A C 1
ATOM 1825 O O . LYS A 1 229 ? -29.188 -15.914 -20.031 1 52.88 229 LYS A O 1
ATOM 1830 N N . MET B 1 1 ? 24.109 48.375 0.245 1 33.25 1 MET B N 1
ATOM 1831 C CA . MET B 1 1 ? 22.719 47.906 0.29 1 33.25 1 MET B CA 1
ATOM 1832 C C . MET B 1 1 ? 22.688 46.406 0.546 1 33.25 1 MET B C 1
ATOM 1834 O O . MET B 1 1 ? 23.25 45.625 -0.223 1 33.25 1 MET B O 1
ATOM 1838 N N . LYS B 1 2 ? 22.75 45.969 1.775 1 39.53 2 LYS B N 1
ATOM 1839 C CA . LYS B 1 2 ? 22.922 44.562 2.152 1 39.53 2 LYS B CA 1
ATOM 1840 C C . LYS B 1 2 ? 21.953 43.656 1.405 1 39.53 2 LYS B C 1
ATOM 1842 O O . LYS B 1 2 ? 20.75 43.938 1.371 1 39.53 2 LYS B O 1
ATOM 1847 N N . LYS B 1 3 ? 22.25 43.062 0.383 1 39.44 3 LYS B N 1
ATOM 1848 C CA . LYS B 1 3 ? 21.422 42.188 -0.441 1 39.44 3 LYS B CA 1
ATOM 1849 C C . LYS B 1 3 ? 20.5 41.312 0.421 1 39.44 3 LYS B C 1
ATOM 1851 O O . LYS B 1 3 ? 20.984 40.594 1.304 1 39.44 3 LYS B O 1
ATOM 1856 N N . GLN B 1 4 ? 19.297 41.844 0.877 1 40.5 4 GLN B N 1
ATOM 1857 C CA . GLN B 1 4 ? 18.297 41.156 1.705 1 40.5 4 GLN B CA 1
ATOM 1858 C C . GLN B 1 4 ? 18.188 39.688 1.342 1 40.5 4 GLN B C 1
ATOM 1860 O O . GLN B 1 4 ? 17.953 39.344 0.181 1 40.5 4 GLN B O 1
ATOM 1865 N N . GLN B 1 5 ? 19.078 38.75 1.783 1 44.88 5 GLN B N 1
ATOM 1866 C CA . GLN B 1 5 ? 19.031 37.312 1.577 1 44.88 5 GLN B CA 1
ATOM 1867 C C . GLN B 1 5 ? 17.594 36.844 1.376 1 44.88 5 GLN B C 1
ATOM 1869 O O . GLN B 1 5 ? 16.703 37.188 2.152 1 44.88 5 GLN B O 1
ATOM 1874 N N . PRO B 1 6 ? 17.016 36.594 0.19 1 49.72 6 PRO B N 1
ATOM 1875 C CA . PRO B 1 6 ? 15.633 36.25 -0.135 1 49.72 6 PRO B CA 1
ATOM 1876 C C . PRO B 1 6 ? 14.969 35.406 0.956 1 49.72 6 PRO B C 1
ATOM 1878 O O . PRO B 1 6 ? 15.586 34.5 1.517 1 49.72 6 PRO B O 1
ATOM 1881 N N . GLN B 1 7 ? 14.195 36.031 1.922 1 61.19 7 GLN B N 1
ATOM 1882 C CA . GLN B 1 7 ? 13.477 35.438 3.049 1 61.19 7 GLN B CA 1
ATOM 1883 C C . GLN B 1 7 ? 12.773 34.156 2.643 1 61.19 7 GLN B C 1
ATOM 1885 O O . GLN B 1 7 ? 11.875 34.156 1.8 1 61.19 7 GLN B O 1
ATOM 1890 N N . ILE B 1 8 ? 13.406 32.969 2.688 1 75.69 8 ILE B N 1
ATOM 1891 C CA . ILE B 1 8 ? 12.867 31.656 2.354 1 75.69 8 ILE B CA 1
ATOM 1892 C C . ILE B 1 8 ? 11.625 31.375 3.197 1 75.69 8 ILE B C 1
ATOM 1894 O O . ILE B 1 8 ? 11.602 31.656 4.398 1 75.69 8 ILE B O 1
ATOM 1898 N N . SER B 1 9 ? 10.547 31.234 2.492 1 88.62 9 SER B N 1
ATOM 1899 C CA . SER B 1 9 ? 9.281 30.906 3.145 1 88.62 9 SER B CA 1
ATOM 1900 C C . SER B 1 9 ? 9.047 29.391 3.145 1 88.62 9 SER B C 1
ATOM 1902 O O . SER B 1 9 ? 9.703 28.656 2.412 1 88.62 9 SER B O 1
ATOM 1904 N N . GLU B 1 10 ? 8.266 28.969 4.055 1 91.69 10 GLU B N 1
ATOM 1905 C CA . GLU B 1 10 ? 7.859 27.562 4.117 1 91.69 10 GLU B CA 1
ATOM 1906 C C . GLU B 1 10 ? 7.344 27.078 2.768 1 91.69 10 GLU B C 1
ATOM 1908 O O . GLU B 1 10 ? 7.68 25.984 2.328 1 91.69 10 GLU B O 1
ATOM 1913 N N . ASN B 1 11 ? 6.625 27.969 2.074 1 93.25 11 ASN B N 1
ATOM 1914 C CA . ASN B 1 11 ? 6.043 27.594 0.789 1 93.25 11 ASN B CA 1
ATOM 1915 C C . ASN B 1 11 ? 7.121 27.375 -0.269 1 93.25 11 ASN B C 1
ATOM 1917 O O . ASN B 1 11 ? 7.004 26.453 -1.09 1 93.25 11 ASN B O 1
ATOM 1921 N N . LYS B 1 12 ? 8.078 28.156 -0.28 1 94.38 12 LYS B N 1
ATOM 1922 C CA . LYS B 1 12 ? 9.172 28 -1.237 1 94.38 12 LYS B CA 1
ATOM 1923 C C . LYS B 1 12 ? 9.93 26.703 -0.99 1 94.38 12 LYS B C 1
ATOM 1925 O O . LYS B 1 12 ? 10.344 26.031 -1.937 1 94.38 12 LYS B O 1
ATOM 1930 N N . ILE B 1 13 ? 10.109 26.438 0.267 1 95.75 13 ILE B N 1
ATOM 1931 C CA . ILE B 1 13 ? 10.805 25.203 0.631 1 95.75 13 ILE B CA 1
ATOM 1932 C C . ILE B 1 13 ? 9.992 24 0.159 1 95.75 13 ILE B C 1
ATOM 1934 O O . ILE B 1 13 ? 10.547 23.062 -0.431 1 95.75 13 ILE B O 1
ATOM 1938 N N . LEU B 1 14 ? 8.719 24.062 0.38 1 96.62 14 LEU B N 1
ATOM 1939 C CA . LEU B 1 14 ? 7.848 22.969 -0.034 1 96.62 14 LEU B CA 1
ATOM 1940 C C . LEU B 1 14 ? 7.84 22.828 -1.553 1 96.62 14 LEU B C 1
ATOM 1942 O O . LEU B 1 14 ? 7.922 21.719 -2.074 1 96.62 14 LEU B O 1
ATOM 1946 N N . GLU B 1 15 ? 7.746 23.953 -2.219 1 96.06 15 GLU B N 1
ATOM 1947 C CA . GLU B 1 15 ? 7.746 23.922 -3.678 1 96.06 15 GLU B CA 1
ATOM 1948 C C . GLU B 1 15 ? 9.031 23.297 -4.219 1 96.06 15 GLU B C 1
ATOM 1950 O O . GLU B 1 15 ? 8.984 22.469 -5.125 1 96.06 15 GLU B O 1
ATOM 1955 N N . ALA B 1 16 ? 10.102 23.688 -3.662 1 95.94 16 ALA B N 1
ATOM 1956 C CA . ALA B 1 16 ? 11.391 23.156 -4.078 1 95.94 16 ALA B CA 1
ATOM 1957 C C . ALA B 1 16 ? 11.492 21.656 -3.744 1 95.94 16 ALA B C 1
ATOM 1959 O O . ALA B 1 16 ? 12.109 20.891 -4.484 1 95.94 16 ALA B O 1
ATOM 1960 N N . SER B 1 17 ? 10.945 21.312 -2.615 1 97.12 17 SER B N 1
ATOM 1961 C CA . SER B 1 17 ? 10.93 19.906 -2.225 1 97.12 17 SER B CA 1
ATOM 1962 C C . SER B 1 17 ? 10.195 19.062 -3.252 1 97.12 17 SER B C 1
ATOM 1964 O O . SER B 1 17 ? 10.68 18 -3.648 1 97.12 17 SER B O 1
ATOM 1966 N N . TRP B 1 18 ? 9.047 19.531 -3.691 1 96.44 18 TRP B N 1
ATOM 1967 C CA . TRP B 1 18 ? 8.273 18.812 -4.695 1 96.44 18 TRP B CA 1
ATOM 1968 C C . TRP B 1 18 ? 9.039 18.719 -6.012 1 96.44 18 TRP B C 1
ATOM 1970 O O . TRP B 1 18 ? 9.008 17.688 -6.684 1 96.44 18 TRP B O 1
ATOM 1980 N N . GLU B 1 19 ? 9.695 19.766 -6.371 1 95.06 19 GLU B N 1
ATOM 1981 C CA . GLU B 1 19 ? 10.5 19.75 -7.586 1 95.06 19 GLU B CA 1
ATOM 1982 C C . GLU B 1 19 ? 11.609 18.703 -7.508 1 95.06 19 GLU B C 1
ATOM 1984 O O . GLU B 1 19 ? 11.859 17.984 -8.477 1 95.06 19 GLU B O 1
ATOM 1989 N N . LEU B 1 20 ? 12.203 18.641 -6.383 1 94.75 20 LEU B N 1
ATOM 1990 C CA . LEU B 1 20 ? 13.266 17.656 -6.188 1 94.75 20 LEU B CA 1
ATOM 1991 C C . LEU B 1 20 ? 12.711 16.234 -6.254 1 94.75 20 LEU B C 1
ATOM 1993 O O . LEU B 1 20 ? 13.344 15.344 -6.832 1 94.75 20 LEU B O 1
ATOM 1997 N N . LEU B 1 21 ? 11.555 16.062 -5.703 1 93.81 21 LEU B N 1
ATOM 1998 C CA . LEU B 1 21 ? 10.969 14.734 -5.672 1 93.81 21 LEU B CA 1
ATOM 1999 C C . LEU B 1 21 ? 10.484 14.32 -7.059 1 93.81 21 LEU B C 1
ATOM 2001 O O . LEU B 1 21 ? 10.359 13.125 -7.348 1 93.81 21 LEU B O 1
ATOM 2005 N N . ARG B 1 22 ? 10.195 15.281 -7.863 1 90.62 22 ARG B N 1
ATOM 2006 C CA . ARG B 1 22 ? 9.797 14.992 -9.242 1 90.62 22 ARG B CA 1
ATOM 2007 C C . ARG B 1 22 ? 10.961 14.414 -10.039 1 90.62 22 ARG B C 1
ATOM 2009 O O . ARG B 1 22 ? 10.75 13.641 -10.977 1 90.62 22 ARG B O 1
ATOM 2016 N N . GLU B 1 23 ? 12.156 14.75 -9.68 1 87.12 23 GLU B N 1
ATOM 2017 C CA . GLU B 1 23 ? 13.359 14.383 -10.422 1 87.12 23 GLU B CA 1
ATOM 2018 C C . GLU B 1 23 ? 13.883 13.023 -9.977 1 87.12 23 GLU B C 1
ATOM 2020 O O . GLU B 1 23 ? 14.742 12.438 -10.648 1 87.12 23 GLU B O 1
ATOM 2025 N N . GLY B 1 24 ? 13.375 12.539 -8.898 1 77.88 24 GLY B N 1
ATOM 2026 C CA . GLY B 1 24 ? 13.969 11.297 -8.422 1 77.88 24 GLY B CA 1
ATOM 2027 C C . GLY B 1 24 ? 13.117 10.586 -7.387 1 77.88 24 GLY B C 1
ATOM 2028 O O . GLY B 1 24 ? 11.969 10.969 -7.152 1 77.88 24 GLY B O 1
ATOM 2029 N N . GLU B 1 25 ? 13.797 9.547 -6.844 1 80.62 25 GLU B N 1
ATOM 2030 C CA . GLU B 1 25 ? 13.172 8.734 -5.805 1 80.62 25 GLU B CA 1
ATOM 2031 C C . GLU B 1 25 ? 13.297 9.398 -4.438 1 80.62 25 GLU B C 1
ATOM 2033 O O . GLU B 1 25 ? 14.234 10.172 -4.199 1 80.62 25 GLU B O 1
ATOM 2038 N N . ILE B 1 26 ? 12.391 9.18 -3.588 1 86 26 ILE B N 1
ATOM 2039 C CA . ILE B 1 26 ? 12.32 9.812 -2.273 1 86 26 ILE B CA 1
ATOM 2040 C C . ILE B 1 26 ? 13.578 9.461 -1.473 1 86 26 ILE B C 1
ATOM 2042 O O . ILE B 1 26 ? 14.008 10.242 -0.618 1 86 26 ILE B O 1
ATOM 2046 N N . GLU B 1 27 ? 14.219 8.406 -1.833 1 78.81 27 GLU B N 1
ATOM 2047 C CA . GLU B 1 27 ? 15.414 7.973 -1.119 1 78.81 27 GLU B CA 1
ATOM 2048 C C . GLU B 1 27 ? 16.594 8.906 -1.397 1 78.81 27 GLU B C 1
ATOM 2050 O O . GLU B 1 27 ? 17.516 9 -0.594 1 78.81 27 GLU B O 1
ATOM 2055 N N . LYS B 1 28 ? 16.578 9.516 -2.455 1 84.81 28 LYS B N 1
ATOM 2056 C CA . LYS B 1 28 ? 17.656 10.406 -2.85 1 84.81 28 LYS B CA 1
ATOM 2057 C C . LYS B 1 28 ? 17.422 11.82 -2.326 1 84.81 28 LYS B C 1
ATOM 2059 O O . LYS B 1 28 ? 18.266 12.703 -2.504 1 84.81 28 LYS B O 1
ATOM 2064 N N . PHE B 1 29 ? 16.281 11.992 -1.734 1 91.25 29 PHE B N 1
ATOM 2065 C CA . PH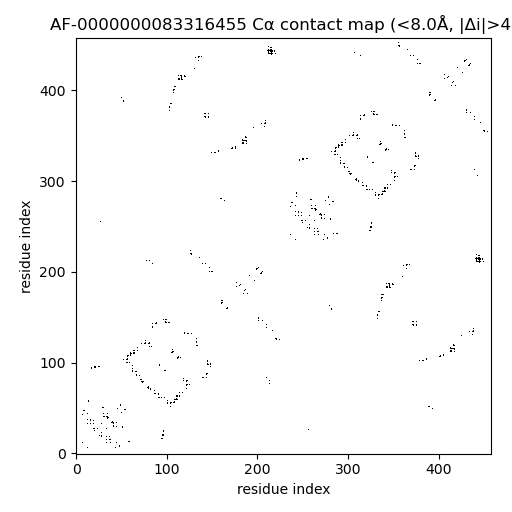E B 1 29 ? 15.945 13.297 -1.177 1 91.25 29 PHE B CA 1
ATOM 2066 C C . PHE B 1 29 ? 16.75 13.578 0.08 1 91.25 29 PHE B C 1
ATOM 2068 O O . PHE B 1 29 ? 16.875 12.719 0.958 1 91.25 29 PHE B O 1
ATOM 2075 N N . SER B 1 30 ? 17.391 14.703 0.144 1 91.81 30 SER B N 1
ATOM 2076 C CA . SER B 1 30 ? 18.125 15.117 1.337 1 91.81 30 SER B CA 1
ATOM 2077 C C . SER B 1 30 ? 18 16.609 1.575 1 91.81 30 SER B C 1
ATOM 2079 O O . SER B 1 30 ? 17.766 17.375 0.639 1 91.81 30 SER B O 1
ATOM 2081 N N . MET B 1 31 ? 18.219 16.969 2.855 1 93.69 31 MET B N 1
ATOM 2082 C CA . MET B 1 31 ? 18.156 18.375 3.219 1 93.69 31 MET B CA 1
ATOM 2083 C C . MET B 1 31 ? 19.281 19.156 2.551 1 93.69 31 MET B C 1
ATOM 2085 O O . MET B 1 31 ? 19.109 20.328 2.193 1 93.69 31 MET B O 1
ATOM 2089 N N . ARG B 1 32 ? 20.391 18.516 2.369 1 93.31 32 ARG B N 1
ATOM 2090 C CA . ARG B 1 32 ? 21.531 19.141 1.698 1 93.31 32 ARG B CA 1
ATOM 2091 C C . ARG B 1 32 ? 21.203 19.453 0.242 1 93.31 32 ARG B C 1
ATOM 2093 O O . ARG B 1 32 ? 21.438 20.562 -0.227 1 93.31 32 ARG B O 1
ATOM 2100 N N . ARG B 1 33 ? 20.641 18.516 -0.451 1 94 33 ARG B N 1
ATOM 2101 C CA . ARG B 1 33 ? 20.266 18.703 -1.85 1 94 33 ARG B CA 1
ATOM 2102 C C . ARG B 1 33 ? 19.188 19.781 -1.996 1 94 33 ARG B C 1
ATOM 2104 O O . ARG B 1 33 ? 19.203 20.547 -2.961 1 94 33 ARG B O 1
ATOM 2111 N N . LEU B 1 34 ? 18.266 19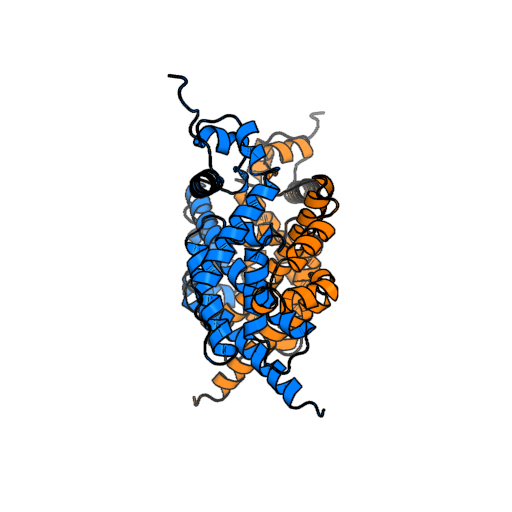.766 -1.094 1 95.5 34 LEU B N 1
ATOM 2112 C CA . LEU B 1 34 ? 17.203 20.781 -1.092 1 95.5 34 LEU B CA 1
ATOM 2113 C C . LEU B 1 34 ? 17.797 22.172 -0.934 1 95.5 34 LEU B C 1
ATOM 2115 O O . LEU B 1 34 ? 17.406 23.109 -1.646 1 95.5 34 LEU B O 1
ATOM 2119 N N . ALA B 1 35 ? 18.734 22.312 -0.031 1 95.19 35 ALA B N 1
ATOM 2120 C CA . ALA B 1 35 ? 19.422 23.594 0.17 1 95.19 35 ALA B CA 1
ATOM 2121 C C . ALA B 1 35 ? 20.125 24.047 -1.104 1 95.19 35 ALA B C 1
ATOM 2123 O O . ALA B 1 35 ? 20.062 25.219 -1.48 1 95.19 35 ALA B O 1
ATOM 2124 N N . GLU B 1 36 ? 20.75 23.109 -1.708 1 94.44 36 GLU B N 1
ATOM 2125 C CA . GLU B 1 36 ? 21.453 23.391 -2.959 1 94.44 36 GLU B CA 1
ATOM 2126 C C . GLU B 1 36 ? 20.484 23.891 -4.027 1 94.44 36 GLU B C 1
ATOM 2128 O O . GLU B 1 36 ? 20.766 24.859 -4.734 1 94.44 36 GLU B O 1
ATOM 2133 N N . ARG B 1 37 ? 19.375 23.219 -4.156 1 92.75 37 ARG B N 1
ATOM 2134 C CA . ARG B 1 37 ? 18.344 23.594 -5.133 1 92.75 37 ARG B CA 1
ATOM 2135 C C . ARG B 1 37 ? 17.828 25.016 -4.859 1 92.75 37 ARG B C 1
ATOM 2137 O O . ARG B 1 37 ? 17.531 25.75 -5.793 1 92.75 37 ARG B O 1
ATOM 2144 N N . LEU B 1 38 ? 17.703 25.359 -3.627 1 94.12 38 LEU B N 1
ATOM 2145 C CA . LEU B 1 38 ? 17.156 26.656 -3.207 1 94.12 38 LEU B CA 1
ATOM 2146 C C . LEU B 1 38 ? 18.25 27.734 -3.229 1 94.12 38 LEU B C 1
ATOM 2148 O O . LEU B 1 38 ? 17.938 28.922 -3.139 1 94.12 38 LEU B O 1
ATOM 2152 N N . GLY B 1 39 ? 19.484 27.312 -3.365 1 93.19 39 GLY B N 1
ATOM 2153 C CA . GLY B 1 39 ? 20.578 28.266 -3.357 1 93.19 39 GLY B CA 1
ATOM 2154 C C . GLY B 1 39 ? 20.844 28.859 -1.989 1 93.19 39 GLY B C 1
ATOM 2155 O O . GLY B 1 39 ? 21.156 30.047 -1.876 1 93.19 39 GLY B O 1
ATOM 2156 N N . ILE B 1 40 ? 20.594 28.078 -0.976 1 91.5 40 ILE B N 1
ATOM 2157 C CA . ILE B 1 40 ? 20.812 28.562 0.386 1 91.5 40 ILE B CA 1
ATOM 2158 C C . ILE B 1 40 ? 21.625 27.531 1.173 1 91.5 40 ILE B C 1
ATOM 2160 O O . ILE B 1 40 ? 21.984 26.484 0.643 1 91.5 40 ILE B O 1
ATOM 2164 N N . GLN B 1 41 ? 21.938 27.938 2.434 1 87.94 41 GLN B N 1
ATOM 2165 C CA . GLN B 1 41 ? 22.609 27 3.328 1 87.94 41 GLN B CA 1
ATOM 2166 C C . GLN B 1 41 ? 21.609 26.172 4.133 1 87.94 41 GLN B C 1
ATOM 2168 O O . GLN B 1 41 ? 20.578 26.688 4.543 1 87.94 41 GLN B O 1
ATOM 2173 N N . ALA B 1 42 ? 21.969 24.938 4.461 1 85.56 42 ALA B N 1
ATOM 2174 C CA . ALA B 1 42 ? 21.094 23.953 5.082 1 85.56 42 ALA B CA 1
ATOM 2175 C C . ALA B 1 42 ? 20.5 24.484 6.387 1 85.56 42 ALA B C 1
ATOM 2177 O O . ALA B 1 42 ? 19.328 24.266 6.676 1 85.56 42 ALA B O 1
ATOM 2178 N N . PRO B 1 43 ? 21.234 25.281 7.102 1 86.5 43 PRO B N 1
ATOM 2179 C CA . PRO B 1 43 ? 20.672 25.75 8.375 1 86.5 43 PRO B CA 1
ATOM 2180 C C . PRO B 1 43 ? 19.453 26.625 8.195 1 86.5 43 PRO B C 1
ATOM 2182 O O . PRO B 1 43 ? 18.578 26.688 9.07 1 86.5 43 PRO B O 1
ATOM 2185 N N . SER B 1 44 ? 19.375 27.234 7.105 1 89.19 44 SER B N 1
ATOM 2186 C CA . SER B 1 44 ? 18.234 28.109 6.82 1 89.19 44 SER B CA 1
ATOM 2187 C C . SER B 1 44 ? 16.938 27.297 6.734 1 89.19 44 SER B C 1
ATOM 2189 O O . SER B 1 44 ? 15.875 27.797 7.102 1 89.19 44 SER B O 1
ATOM 2191 N N . ILE B 1 45 ? 17 26.047 6.27 1 91.69 45 ILE B N 1
ATOM 2192 C CA . ILE B 1 45 ? 15.828 25.188 6.152 1 91.69 45 ILE B CA 1
ATOM 2193 C C . ILE B 1 45 ? 15.367 24.75 7.539 1 91.69 45 ILE B C 1
ATOM 2195 O O . ILE B 1 45 ? 14.164 24.656 7.797 1 91.69 45 ILE B O 1
ATOM 2199 N N . TYR B 1 46 ? 16.281 24.609 8.422 1 90.69 46 TYR B N 1
ATOM 2200 C CA . TYR B 1 46 ? 16.016 24.062 9.742 1 90.69 46 TYR B CA 1
ATOM 2201 C C . TYR B 1 46 ? 15.25 25.062 10.609 1 90.69 46 TYR B C 1
ATOM 2203 O O . TYR B 1 46 ? 14.68 24.688 11.641 1 90.69 46 TYR B O 1
ATOM 2211 N N . TRP B 1 47 ? 15.242 26.297 10.18 1 89.31 47 TRP B N 1
ATOM 2212 C CA . TRP B 1 47 ? 14.422 27.297 10.852 1 89.31 47 TRP B CA 1
ATOM 2213 C C . TRP B 1 47 ? 12.938 27.047 10.617 1 89.31 47 TRP B C 1
ATOM 2215 O O . TRP B 1 47 ? 12.102 27.375 11.461 1 89.31 47 TRP B O 1
ATOM 2225 N N . HIS B 1 48 ? 12.672 26.422 9.523 1 91.81 48 HIS B N 1
ATOM 2226 C CA . HIS B 1 48 ? 11.281 26.141 9.164 1 91.81 48 HIS B CA 1
ATOM 2227 C C . HIS B 1 48 ? 10.922 24.688 9.438 1 91.81 48 HIS B C 1
ATOM 2229 O O . HIS B 1 48 ? 9.812 24.391 9.883 1 91.81 48 HIS B O 1
ATOM 2235 N N . PHE B 1 49 ? 11.852 23.828 9.141 1 93.62 49 PHE B N 1
ATOM 2236 C CA . PHE B 1 49 ? 11.68 22.391 9.344 1 93.62 49 PHE B CA 1
ATOM 2237 C C . PHE B 1 49 ? 12.859 21.812 10.117 1 93.62 49 PHE B C 1
ATOM 2239 O O . PHE B 1 49 ? 13.977 21.75 9.594 1 93.62 49 PHE B O 1
ATOM 2246 N N . LYS B 1 50 ? 12.555 21.297 11.234 1 90.38 50 LYS B N 1
ATOM 2247 C CA . LYS B 1 50 ? 13.586 20.906 12.188 1 90.38 50 LYS B CA 1
ATOM 2248 C C . LYS B 1 50 ? 14.336 19.656 11.727 1 90.38 50 LYS B C 1
ATOM 2250 O O . LYS B 1 50 ? 15.438 19.391 12.188 1 90.38 50 LYS B O 1
ATOM 2255 N N . SER B 1 51 ? 13.695 18.906 10.93 1 89.94 51 SER B N 1
ATOM 2256 C CA . SER B 1 51 ? 14.273 17.656 10.438 1 89.94 51 SER B CA 1
ATOM 2257 C C . SER B 1 51 ? 13.664 17.266 9.102 1 89.94 51 SER B C 1
ATOM 2259 O O . SER B 1 51 ? 12.688 17.859 8.648 1 89.94 51 SER B O 1
ATOM 2261 N N . LYS B 1 52 ? 14.289 16.312 8.492 1 91.44 52 LYS B N 1
ATOM 2262 C CA . LYS B 1 52 ? 13.742 15.742 7.266 1 91.44 52 LYS B CA 1
ATOM 2263 C C . LYS B 1 52 ? 12.328 15.203 7.488 1 91.44 52 LYS B C 1
ATOM 2265 O O . LYS B 1 52 ? 11.445 15.391 6.641 1 91.44 52 LYS B O 1
ATOM 2270 N N . GLN B 1 53 ? 12.164 14.586 8.609 1 89.38 53 GLN B N 1
ATOM 2271 C CA . GLN B 1 53 ? 10.852 14.055 8.945 1 89.38 53 GLN B CA 1
ATOM 2272 C C . GLN B 1 53 ? 9.828 15.172 9.125 1 89.38 53 GLN B C 1
ATOM 2274 O O . GLN B 1 53 ? 8.672 15.039 8.703 1 89.38 53 GLN B O 1
ATOM 2279 N N . ASP B 1 54 ? 10.258 16.219 9.734 1 91.5 54 ASP B N 1
ATOM 2280 C CA . ASP B 1 54 ? 9.391 17.375 9.891 1 91.5 54 ASP B CA 1
ATOM 2281 C C . ASP B 1 54 ? 8.992 17.953 8.539 1 91.5 54 ASP B C 1
ATOM 2283 O O . ASP B 1 54 ? 7.844 18.375 8.352 1 91.5 54 ASP B O 1
ATOM 2287 N N . LEU B 1 55 ? 9.914 18 7.668 1 94.75 55 LEU B N 1
ATOM 2288 C CA . LEU B 1 55 ? 9.625 18.453 6.309 1 94.75 55 LEU B CA 1
ATOM 2289 C C . LEU B 1 55 ? 8.609 17.531 5.637 1 94.75 55 LEU B C 1
ATOM 2291 O O . LEU B 1 55 ? 7.664 18 5.004 1 94.75 55 LEU B O 1
ATOM 2295 N N . TYR B 1 56 ? 8.742 16.219 5.77 1 94.19 56 TYR B N 1
ATOM 2296 C CA . TYR B 1 56 ? 7.793 15.25 5.23 1 94.19 56 TYR B CA 1
ATOM 2297 C C . TYR B 1 56 ? 6.398 15.477 5.801 1 94.19 56 TYR B C 1
ATOM 2299 O O . TYR B 1 56 ? 5.402 15.383 5.082 1 94.19 56 TYR B O 1
ATOM 2307 N N . GLN B 1 57 ? 6.363 15.789 7.051 1 93 57 GLN B N 1
ATOM 2308 C CA . GLN B 1 57 ? 5.086 16.094 7.688 1 93 57 GLN B CA 1
ATOM 2309 C C . GLN B 1 57 ? 4.43 17.312 7.043 1 93 57 GLN B C 1
ATOM 2311 O O . GLN B 1 57 ? 3.215 17.328 6.82 1 93 57 GLN B O 1
ATOM 2316 N N . GLY B 1 58 ? 5.262 18.281 6.812 1 95.69 58 GLY B N 1
ATOM 2317 C CA . GLY B 1 58 ? 4.75 19.469 6.148 1 95.69 58 GLY B CA 1
ATOM 2318 C C . GLY B 1 58 ? 4.219 19.188 4.754 1 95.69 58 GLY B C 1
ATOM 2319 O O . GLY B 1 58 ? 3.178 19.719 4.363 1 95.69 58 GLY B O 1
ATOM 2320 N N . MET B 1 59 ? 4.906 18.422 4.035 1 97.38 59 MET B N 1
ATOM 2321 C CA . MET B 1 59 ? 4.477 18.062 2.686 1 97.38 59 MET B CA 1
ATOM 2322 C C . MET B 1 59 ? 3.182 17.266 2.721 1 97.38 59 MET B C 1
ATOM 2324 O O . MET B 1 59 ? 2.266 17.516 1.94 1 97.38 59 MET B O 1
ATOM 2328 N N . ALA B 1 60 ? 3.086 16.297 3.598 1 96.56 60 ALA B N 1
ATOM 2329 C CA . ALA B 1 60 ? 1.863 15.523 3.781 1 96.56 60 ALA B CA 1
ATOM 2330 C C . ALA B 1 60 ? 0.694 16.422 4.168 1 96.56 60 ALA B C 1
ATOM 2332 O O . ALA B 1 60 ? -0.44 16.203 3.738 1 96.56 60 ALA B O 1
ATOM 2333 N N . ASN B 1 61 ? 1.027 17.375 5.016 1 97.38 61 ASN B N 1
ATOM 2334 C CA . ASN B 1 61 ? 0.015 18.344 5.422 1 97.38 61 ASN B CA 1
ATOM 2335 C C . ASN B 1 61 ? -0.54 19.109 4.223 1 97.38 61 ASN B C 1
ATOM 2337 O O . ASN B 1 61 ? -1.748 19.328 4.129 1 97.38 61 ASN B O 1
ATOM 2341 N N . GLN B 1 62 ? 0.319 19.484 3.381 1 97.81 62 GLN B N 1
ATOM 2342 C CA . GLN B 1 62 ? -0.094 20.188 2.176 1 97.81 62 GLN B CA 1
ATOM 2343 C C . GLN B 1 62 ? -0.982 19.312 1.298 1 97.81 62 GLN B C 1
ATOM 2345 O O . GLN B 1 62 ? -2.006 19.781 0.787 1 97.81 62 GLN B O 1
ATOM 2350 N N . ILE B 1 63 ? -0.636 18.094 1.096 1 98.12 63 ILE B N 1
ATOM 2351 C CA . ILE B 1 63 ? -1.441 17.156 0.335 1 98.12 63 ILE B CA 1
ATOM 2352 C C . ILE B 1 63 ? -2.828 17.031 0.961 1 98.12 63 ILE B C 1
ATOM 2354 O O . ILE B 1 63 ? -3.842 17.109 0.263 1 98.12 63 ILE B O 1
ATOM 2358 N N . SER B 1 64 ? -2.822 16.828 2.258 1 98.12 64 SER B N 1
ATOM 2359 C CA . SER B 1 64 ? -4.066 16.656 3.002 1 98.12 64 SER B CA 1
ATOM 2360 C C . SER B 1 64 ? -4.977 17.875 2.832 1 98.12 64 SER B C 1
ATOM 2362 O O . SER B 1 64 ? -6.184 17.719 2.617 1 98.12 64 SER B O 1
ATOM 2364 N N . LYS B 1 65 ? -4.363 19 2.934 1 97.94 65 LYS B N 1
ATOM 2365 C CA . LYS B 1 65 ? -5.125 20.234 2.744 1 97.94 65 LYS B CA 1
ATOM 2366 C C . LYS B 1 65 ? -5.773 20.266 1.363 1 97.94 65 LYS B C 1
ATOM 2368 O O . LYS B 1 65 ? -6.953 20.609 1.234 1 97.94 65 LYS B O 1
ATOM 2373 N N . THR B 1 66 ? -5 19.984 0.397 1 98.44 66 THR B N 1
ATOM 2374 C CA . THR B 1 66 ? -5.484 20.016 -0.978 1 98.44 66 THR B CA 1
ATOM 2375 C C . THR B 1 66 ? -6.645 19.047 -1.16 1 98.44 66 THR B C 1
ATOM 2377 O O . THR B 1 66 ? -7.641 19.375 -1.808 1 98.44 66 THR B O 1
ATOM 2380 N N . ILE B 1 67 ? -6.574 17.844 -0.603 1 98.25 67 ILE B N 1
ATOM 2381 C CA . ILE B 1 67 ? -7.625 16.844 -0.71 1 98.25 67 ILE B CA 1
ATOM 2382 C C . ILE B 1 67 ? -8.914 17.375 -0.078 1 98.25 67 ILE B C 1
ATOM 2384 O O . ILE B 1 67 ? -9.977 17.328 -0.693 1 98.25 67 ILE B O 1
ATOM 2388 N N . VAL B 1 68 ? -8.789 17.891 1.142 1 97.38 68 VAL B N 1
ATOM 2389 C CA . VAL B 1 68 ? -9.953 18.391 1.872 1 97.38 68 VAL B CA 1
ATOM 2390 C C . VAL B 1 68 ? -10.578 19.562 1.123 1 97.38 68 VAL B C 1
ATOM 2392 O O . VAL B 1 68 ? -11.805 19.641 1.007 1 97.38 68 VAL B O 1
ATOM 2395 N N . ASP B 1 69 ? -9.711 20.422 0.594 1 97.81 69 ASP B N 1
ATOM 2396 C CA . ASP B 1 69 ? -10.188 21.609 -0.109 1 97.81 69 ASP B CA 1
ATOM 2397 C C . ASP B 1 69 ? -10.93 21.219 -1.389 1 97.81 69 ASP B C 1
ATOM 2399 O O . ASP B 1 69 ? -11.867 21.906 -1.8 1 97.81 69 ASP B O 1
ATOM 2403 N N . GLU B 1 70 ? -10.547 20.203 -2.004 1 98 70 GLU B N 1
ATOM 2404 C CA . GLU B 1 70 ? -11.094 19.844 -3.311 1 98 70 GLU B CA 1
ATOM 2405 C C . GLU B 1 70 ? -12.258 18.859 -3.174 1 98 70 GLU B C 1
ATOM 2407 O O . GLU B 1 70 ? -13.008 18.641 -4.129 1 98 70 GLU B O 1
ATOM 2412 N N . PHE B 1 71 ? -12.344 18.266 -2.059 1 97.44 71 PHE B N 1
ATOM 2413 C CA . PHE B 1 71 ? -13.43 17.312 -1.829 1 97.44 71 PHE B CA 1
ATOM 2414 C C . PHE B 1 71 ? -14.742 18.047 -1.569 1 97.44 71 PHE B C 1
ATOM 2416 O O . PHE B 1 71 ? -14.781 19 -0.793 1 97.44 71 PHE B O 1
ATOM 2423 N N . GLU B 1 72 ? -15.789 17.641 -2.207 1 94.5 72 GLU B N 1
ATOM 2424 C CA . GLU B 1 72 ? -17.125 18.188 -2.01 1 94.5 72 GLU B CA 1
ATOM 2425 C C . GLU B 1 72 ? -18.047 17.172 -1.331 1 94.5 72 GLU B C 1
ATOM 2427 O O . GLU B 1 72 ? -18.562 16.266 -1.98 1 94.5 72 GLU B O 1
ATOM 2432 N N . PRO B 1 73 ? -18.203 17.406 -0.048 1 91.5 73 PRO B N 1
ATOM 2433 C CA . PRO B 1 73 ? -19.078 16.469 0.654 1 91.5 73 PRO B CA 1
ATOM 2434 C C . PRO B 1 73 ? -20.531 16.531 0.177 1 91.5 73 PRO B C 1
ATOM 2436 O O . PRO B 1 73 ? -21 17.609 -0.215 1 91.5 73 PRO B O 1
ATOM 2439 N N . GLY B 1 74 ? -21.234 15.438 0.117 1 91.56 74 GLY B N 1
ATOM 2440 C CA . GLY B 1 74 ? -22.641 15.359 -0.269 1 91.56 74 GLY B CA 1
ATOM 2441 C C . GLY B 1 74 ? -23.125 13.93 -0.485 1 91.56 74 GLY B C 1
ATOM 2442 O O . GLY B 1 74 ? -22.344 13.062 -0.884 1 91.56 74 GLY B O 1
ATOM 2443 N N . GLY B 1 75 ? -24.391 13.766 -0.18 1 93.81 75 GLY B N 1
ATOM 2444 C CA . GLY B 1 75 ? -24.938 12.438 -0.376 1 93.81 75 GLY B CA 1
ATOM 2445 C C . GLY B 1 75 ? -24.75 11.523 0.821 1 93.81 75 GLY B C 1
ATOM 2446 O O . GLY B 1 75 ? -24.469 11.992 1.925 1 93.81 75 GLY B O 1
ATOM 2447 N N . ASP B 1 76 ? -25 10.242 0.619 1 95.94 76 ASP B N 1
ATOM 2448 C CA . ASP B 1 76 ? -24.844 9.273 1.699 1 95.94 76 ASP B CA 1
ATOM 2449 C C . ASP B 1 76 ? -23.391 8.844 1.864 1 95.94 76 ASP B C 1
ATOM 2451 O O . ASP B 1 76 ? -22.5 9.359 1.176 1 95.94 76 ASP B O 1
ATOM 2455 N N . TRP B 1 77 ? -23.156 8.031 2.785 1 97 77 TRP B N 1
ATOM 2456 C CA . TRP B 1 77 ? -21.797 7.629 3.131 1 97 77 TRP B CA 1
ATOM 2457 C C . TRP B 1 77 ? -21.094 7.027 1.923 1 97 77 TRP B C 1
ATOM 2459 O O . TRP B 1 77 ? -19.906 7.266 1.714 1 97 77 TRP B O 1
ATOM 2469 N N . LYS B 1 78 ? -21.812 6.266 1.163 1 97 78 LYS B N 1
ATOM 2470 C CA . LYS B 1 78 ? -21.219 5.57 0.023 1 97 78 LYS B CA 1
ATOM 2471 C C . LYS B 1 78 ? -20.781 6.562 -1.049 1 97 78 LYS B C 1
ATOM 2473 O O . LYS B 1 78 ? -19.672 6.449 -1.577 1 97 78 LYS B O 1
ATOM 2478 N N . LYS B 1 79 ? -21.594 7.504 -1.378 1 97.06 79 LYS B N 1
ATOM 2479 C CA . LYS B 1 79 ? -21.266 8.555 -2.336 1 97.06 79 LYS B CA 1
ATOM 2480 C C . LYS B 1 79 ? -20.094 9.406 -1.835 1 97.06 79 LYS B C 1
ATOM 2482 O O . LYS B 1 79 ? -19.219 9.781 -2.609 1 97.06 79 LYS B O 1
ATOM 2487 N N . GLN B 1 80 ? -20.109 9.719 -0.593 1 97.56 80 GLN B N 1
ATOM 2488 C CA . GLN B 1 80 ? -19.047 10.539 -0.017 1 97.56 80 GLN B CA 1
ATOM 2489 C C . GLN B 1 80 ? -17.719 9.812 -0.051 1 97.56 80 GLN B C 1
ATOM 2491 O O . GLN B 1 80 ? -16.688 10.391 -0.432 1 97.56 80 GLN B O 1
ATOM 2496 N N . LEU B 1 81 ? -17.703 8.531 0.333 1 97.56 81 LEU B N 1
ATOM 2497 C CA . LEU B 1 81 ? -16.453 7.766 0.323 1 97.56 81 LEU B CA 1
ATOM 2498 C C . LEU B 1 81 ? -15.938 7.594 -1.1 1 97.56 81 LEU B C 1
ATOM 2500 O O . LEU B 1 81 ? -14.727 7.637 -1.331 1 97.56 81 LEU B O 1
ATOM 2504 N N . THR B 1 82 ? -16.859 7.395 -2.037 1 97.38 82 THR B N 1
ATOM 2505 C CA . THR B 1 82 ? -16.469 7.293 -3.438 1 97.38 82 THR B CA 1
ATOM 2506 C C . THR B 1 82 ? -15.805 8.586 -3.908 1 97.38 82 THR B C 1
ATOM 2508 O O . THR B 1 82 ? -14.719 8.57 -4.48 1 97.38 82 THR B O 1
ATOM 2511 N N . GLY B 1 83 ? -16.5 9.672 -3.682 1 97.31 83 GLY B N 1
ATOM 2512 C CA . GLY B 1 83 ? -15.977 10.969 -4.062 1 97.31 83 GLY B CA 1
ATOM 2513 C C . GLY B 1 83 ? -14.641 11.281 -3.418 1 97.31 83 GLY B C 1
ATOM 2514 O O . GLY B 1 83 ? -13.742 11.82 -4.066 1 97.31 83 GLY B O 1
ATOM 2515 N N . LEU B 1 84 ? -14.516 10.945 -2.176 1 97.62 84 LEU B N 1
ATOM 2516 C CA . LEU B 1 84 ? -13.266 11.195 -1.453 1 97.62 84 LEU B CA 1
ATOM 2517 C C . LEU B 1 84 ? -12.133 10.359 -2.033 1 97.62 84 LEU B C 1
ATOM 2519 O O . LEU B 1 84 ? -11.023 10.867 -2.24 1 97.62 84 LEU B O 1
ATOM 2523 N N . ALA B 1 85 ? -12.406 9.086 -2.25 1 97.5 85 ALA B N 1
ATOM 2524 C CA . ALA B 1 85 ? -11.391 8.203 -2.832 1 97.5 85 ALA B CA 1
ATOM 2525 C C . ALA B 1 85 ? -10.906 8.75 -4.172 1 97.5 85 ALA B C 1
ATOM 2527 O O . ALA B 1 85 ? -9.703 8.75 -4.449 1 97.5 85 ALA B O 1
ATOM 2528 N N . LEU B 1 86 ? -11.789 9.195 -5.008 1 96.94 86 LEU B N 1
ATOM 2529 C CA . LEU B 1 86 ? -11.445 9.742 -6.316 1 96.94 86 LEU B CA 1
ATOM 2530 C C . LEU B 1 86 ? -10.648 11.031 -6.176 1 96.94 86 LEU B C 1
ATOM 2532 O O . LEU B 1 86 ? -9.688 11.258 -6.914 1 96.94 86 LEU B O 1
ATOM 2536 N N . THR B 1 87 ? -11.031 11.836 -5.254 1 98 87 THR B N 1
ATOM 2537 C CA . THR B 1 87 ? -10.312 13.07 -4.988 1 98 87 THR B CA 1
ATOM 2538 C C . THR B 1 87 ? -8.891 12.781 -4.504 1 98 87 THR B C 1
ATOM 2540 O O . THR B 1 87 ? -7.93 13.391 -4.969 1 98 87 THR B O 1
ATOM 2543 N N . MET B 1 88 ? -8.805 11.859 -3.557 1 98 88 MET B N 1
ATOM 2544 C CA . MET B 1 88 ? -7.492 11.438 -3.062 1 98 88 MET B CA 1
ATOM 2545 C C . MET B 1 88 ? -6.598 10.992 -4.211 1 98 88 MET B C 1
ATOM 2547 O O . MET B 1 88 ? -5.461 11.453 -4.336 1 98 88 MET B O 1
ATOM 2551 N N . ARG B 1 89 ? -7.102 10.125 -5.008 1 96.19 89 ARG B N 1
ATOM 2552 C CA . ARG B 1 89 ? -6.316 9.602 -6.117 1 96.19 89 ARG B CA 1
ATOM 2553 C C . ARG B 1 89 ? -5.859 10.719 -7.051 1 96.19 89 ARG B C 1
ATOM 2555 O O . ARG B 1 89 ? -4.699 10.758 -7.461 1 96.19 89 ARG B O 1
ATOM 2562 N N . SER B 1 90 ? -6.746 11.594 -7.379 1 96.5 90 SER B N 1
ATOM 2563 C CA . SER B 1 90 ? -6.449 12.711 -8.266 1 96.5 90 SER B CA 1
ATOM 2564 C C . SER B 1 90 ? -5.363 13.609 -7.684 1 96.5 90 SER B C 1
ATOM 2566 O O . SER B 1 90 ? -4.402 13.961 -8.375 1 96.5 90 SER B O 1
ATOM 2568 N N . VAL B 1 91 ? -5.5 13.953 -6.445 1 97.88 91 VAL B N 1
ATOM 2569 C CA . VAL B 1 91 ? -4.566 14.859 -5.785 1 97.88 91 VAL B CA 1
ATOM 2570 C C . VAL B 1 91 ? -3.207 14.172 -5.633 1 97.88 91 VAL B C 1
ATOM 2572 O O . VAL B 1 91 ? -2.17 14.766 -5.941 1 97.88 91 VAL B O 1
ATOM 2575 N N . LEU B 1 92 ? -3.213 12.961 -5.141 1 96.81 92 LEU B N 1
ATOM 2576 C CA . LEU B 1 92 ? -1.965 12.227 -4.973 1 96.81 92 LEU B CA 1
ATOM 2577 C C . LEU B 1 92 ? -1.214 12.117 -6.297 1 96.81 92 LEU B C 1
ATOM 2579 O O . LEU B 1 92 ? 0.016 12.188 -6.324 1 96.81 92 LEU B O 1
ATOM 2583 N N . GLY B 1 93 ? -1.936 11.977 -7.387 1 93.31 93 GLY B N 1
ATOM 2584 C CA . GLY B 1 93 ? -1.334 11.867 -8.703 1 93.31 93 GLY B CA 1
ATOM 2585 C C . GLY B 1 93 ? -0.577 13.117 -9.117 1 93.31 93 GLY B C 1
ATOM 2586 O O . GLY B 1 93 ? 0.287 13.062 -10 1 93.31 93 GLY B O 1
ATOM 2587 N N . ARG B 1 94 ? -0.87 14.227 -8.492 1 94.62 94 ARG B N 1
ATOM 2588 C CA . ARG B 1 94 ? -0.266 15.508 -8.852 1 94.62 94 ARG B CA 1
ATOM 2589 C C . ARG B 1 94 ? 0.995 15.766 -8.031 1 94.62 94 ARG B C 1
ATOM 2591 O O . ARG B 1 94 ? 1.777 16.656 -8.352 1 94.62 94 ARG B O 1
ATOM 2598 N N . TYR B 1 95 ? 1.191 15.055 -6.926 1 94.5 95 TYR B N 1
ATOM 2599 C CA . TYR B 1 95 ? 2.344 15.203 -6.047 1 94.5 95 TYR B CA 1
ATOM 2600 C C . TYR B 1 95 ? 3.26 13.992 -6.125 1 94.5 95 TYR B C 1
ATOM 2602 O O . TYR B 1 95 ? 2.867 12.883 -5.742 1 94.5 95 TYR B O 1
ATOM 2610 N N . PRO B 1 96 ? 4.469 14.281 -6.617 1 93.19 96 PRO B N 1
ATOM 2611 C CA . PRO B 1 96 ? 5.398 13.148 -6.707 1 93.19 96 PRO B CA 1
ATOM 2612 C C . PRO B 1 96 ? 5.684 12.508 -5.352 1 93.19 96 PRO B C 1
ATOM 2614 O O . PRO B 1 96 ? 5.859 13.219 -4.355 1 93.19 96 PRO B O 1
ATOM 2617 N N . CYS B 1 97 ? 5.672 11.156 -5.25 1 91.12 97 CYS B N 1
ATOM 2618 C CA . CYS B 1 97 ? 5.996 10.367 -4.066 1 91.12 97 CYS B CA 1
ATOM 2619 C C . CYS B 1 97 ? 4.969 10.602 -2.963 1 91.12 97 CYS B C 1
ATOM 2621 O O . CYS B 1 97 ? 5.25 10.375 -1.786 1 91.12 97 CYS B O 1
ATOM 2623 N N . SER B 1 98 ? 3.834 11.07 -3.334 1 94.44 98 SER B N 1
ATOM 2624 C CA . SER B 1 98 ? 2.83 11.5 -2.365 1 94.44 98 SER B CA 1
ATOM 2625 C C . SER B 1 98 ? 2.371 10.336 -1.494 1 94.44 98 SER B C 1
ATOM 2627 O O . SER B 1 98 ? 2.283 10.461 -0.272 1 94.44 98 SER B O 1
ATOM 2629 N N . ALA B 1 99 ? 2.043 9.188 -2.123 1 92.06 99 ALA B N 1
ATOM 2630 C CA . ALA B 1 99 ? 1.553 8.039 -1.369 1 92.06 99 ALA B CA 1
ATOM 2631 C C . ALA B 1 99 ? 2.588 7.566 -0.351 1 92.06 99 ALA B C 1
ATOM 2633 O O . ALA B 1 99 ? 2.242 7.215 0.779 1 92.06 99 ALA B O 1
ATOM 2634 N N . GLN B 1 100 ? 3.803 7.562 -0.732 1 89.12 100 GLN B N 1
ATOM 2635 C CA . GLN B 1 100 ? 4.879 7.211 0.186 1 89.12 100 GLN B CA 1
ATOM 2636 C C . GLN B 1 100 ? 4.953 8.195 1.353 1 89.12 100 GLN B C 1
ATOM 2638 O O . GLN B 1 100 ? 5.102 7.785 2.506 1 89.12 100 GLN B O 1
ATOM 2643 N N . LEU B 1 101 ? 4.867 9.445 1.028 1 92.06 101 LEU B N 1
ATOM 2644 C CA . LEU B 1 101 ? 4.914 10.484 2.051 1 92.06 101 LEU B CA 1
ATOM 2645 C C . LEU B 1 101 ? 3.789 10.305 3.064 1 92.06 101 LEU B C 1
ATOM 2647 O O . LEU B 1 101 ? 4.008 10.43 4.27 1 92.06 101 LEU B O 1
ATOM 2651 N N . MET B 1 102 ? 2.637 9.945 2.559 1 92.88 102 MET B N 1
ATOM 2652 C CA . MET B 1 102 ? 1.487 9.758 3.439 1 92.88 102 MET B CA 1
ATOM 2653 C C . MET B 1 102 ? 1.705 8.57 4.375 1 92.88 102 MET B C 1
ATOM 2655 O O . MET B 1 102 ? 1.296 8.609 5.535 1 92.88 102 MET B O 1
ATOM 2659 N N . MET B 1 103 ? 2.371 7.605 3.881 1 86.81 103 MET B N 1
ATOM 2660 C CA . MET B 1 103 ? 2.65 6.418 4.684 1 86.81 103 MET B CA 1
ATOM 2661 C C . MET B 1 103 ? 3.732 6.699 5.719 1 86.81 103 MET B C 1
ATOM 2663 O O . MET B 1 103 ? 3.77 6.066 6.773 1 86.81 103 MET B O 1
ATOM 2667 N N . MET B 1 104 ? 4.586 7.66 5.441 1 86.75 104 MET B N 1
ATOM 2668 C CA . MET B 1 104 ? 5.75 7.922 6.277 1 86.75 104 MET B CA 1
ATOM 2669 C C . MET B 1 104 ? 5.449 9 7.312 1 86.75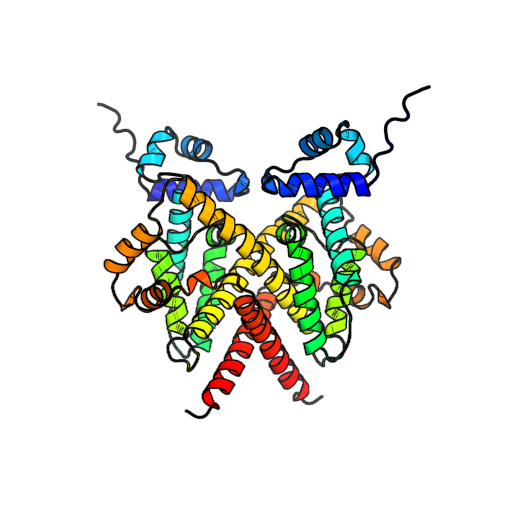 104 MET B C 1
ATOM 2671 O O . MET B 1 104 ? 6.332 9.422 8.062 1 86.75 104 MET B O 1
ATOM 2675 N N . THR B 1 105 ? 4.258 9.492 7.344 1 87.56 105 THR B N 1
ATOM 2676 C CA . THR B 1 105 ? 3.928 10.578 8.258 1 87.56 105 THR B CA 1
ATOM 2677 C C . THR B 1 105 ? 2.73 10.211 9.125 1 87.56 105 THR B C 1
ATOM 2679 O O . THR B 1 105 ? 1.982 9.289 8.805 1 87.56 105 THR B O 1
ATOM 2682 N N . LEU B 1 106 ? 2.602 10.789 10.234 1 83.25 106 LEU B N 1
ATOM 2683 C CA . LEU B 1 106 ? 1.484 10.648 11.164 1 83.25 106 LEU B CA 1
ATOM 2684 C C . LEU B 1 106 ? 0.58 11.875 11.117 1 83.25 106 LEU B C 1
ATOM 2686 O O . LEU B 1 106 ? 1.002 12.945 10.68 1 83.25 106 LEU B O 1
ATOM 2690 N N . PRO B 1 107 ? -0.584 11.656 11.5 1 86.31 107 PRO B N 1
ATOM 2691 C CA . PRO B 1 107 ? -1.489 12.805 11.523 1 86.31 107 PRO B CA 1
ATOM 2692 C C . PRO B 1 107 ? -1.211 13.758 12.68 1 86.31 107 PRO B C 1
ATOM 2694 O O . PRO B 1 107 ? -2.061 13.93 13.562 1 86.31 107 PRO B O 1
ATOM 2697 N N . HIS B 1 108 ? -0.148 14.461 12.609 1 85.12 108 HIS B N 1
ATOM 2698 C CA . HIS B 1 108 ? 0.273 15.359 13.672 1 85.12 108 HIS B CA 1
ATOM 2699 C C . HIS B 1 108 ? 0.276 16.812 13.203 1 85.12 108 HIS B C 1
ATOM 2701 O O . HIS B 1 108 ? 0.774 17.688 13.898 1 85.12 108 HIS B O 1
ATOM 2707 N N . GLU B 1 109 ? -0.156 17.062 12.023 1 91.31 109 GLU B N 1
ATOM 2708 C CA . GLU B 1 109 ? -0.326 18.391 11.469 1 91.31 109 GLU B CA 1
ATOM 2709 C C . GLU B 1 109 ? -1.804 18.734 11.305 1 91.31 109 GLU B C 1
ATOM 2711 O O . GLU B 1 109 ? -2.643 17.844 11.148 1 91.31 109 GLU B O 1
ATOM 2716 N N . PRO B 1 110 ? -2.123 19.984 11.352 1 94.12 110 PRO B N 1
ATOM 2717 C CA . PRO B 1 110 ? -3.527 20.391 11.375 1 94.12 110 PRO B CA 1
ATOM 2718 C C . PRO B 1 110 ? -4.32 19.859 10.188 1 94.12 110 PRO B C 1
ATOM 2720 O O . PRO B 1 110 ? -5.414 19.328 10.359 1 94.12 110 PRO B O 1
ATOM 2723 N N . ASP B 1 111 ? -3.738 19.969 9.016 1 96.25 111 ASP B N 1
ATOM 2724 C CA . ASP B 1 111 ? -4.531 19.594 7.848 1 96.25 111 ASP B CA 1
ATOM 2725 C C . ASP B 1 111 ? -4.586 18.078 7.688 1 96.25 111 ASP B C 1
ATOM 2727 O O . ASP B 1 111 ? -5.555 17.531 7.141 1 96.25 111 ASP B O 1
ATOM 2731 N N . THR B 1 112 ? -3.57 17.375 8.141 1 95.19 112 THR B N 1
ATOM 2732 C CA . THR B 1 112 ? -3.656 15.922 8.141 1 95.19 112 THR B CA 1
ATOM 2733 C C . THR B 1 112 ? -4.73 15.445 9.117 1 95.19 112 THR B C 1
ATOM 2735 O O . THR B 1 112 ? -5.434 14.469 8.836 1 95.19 112 THR B O 1
ATOM 2738 N N . ILE B 1 113 ? -4.836 16.141 10.203 1 93.88 113 ILE B N 1
ATOM 2739 C CA . ILE B 1 113 ? -5.867 15.828 11.188 1 93.88 113 ILE B CA 1
ATOM 2740 C C . ILE B 1 113 ? -7.246 16.125 10.594 1 93.88 113 ILE B C 1
ATOM 2742 O O . ILE B 1 113 ? -8.156 15.297 10.688 1 93.88 113 ILE B O 1
ATOM 2746 N N . ARG B 1 114 ? -7.359 17.281 9.922 1 95.75 114 ARG B N 1
ATOM 2747 C CA . ARG B 1 114 ? -8.609 17.641 9.266 1 95.75 114 ARG B CA 1
ATOM 2748 C C . ARG B 1 114 ? -9 16.609 8.211 1 95.75 114 ARG B C 1
ATOM 2750 O O . ARG B 1 114 ? -10.18 16.281 8.07 1 95.75 114 ARG B O 1
ATOM 2757 N N . PHE B 1 115 ? -8.031 16.172 7.574 1 96.75 115 PHE B N 1
ATOM 2758 C CA . PHE B 1 115 ? -8.25 15.18 6.535 1 96.75 115 PHE B CA 1
ATOM 2759 C C . PHE B 1 115 ? -8.797 13.891 7.133 1 96.75 115 PHE B C 1
ATOM 2761 O O . PHE B 1 115 ? -9.805 13.359 6.66 1 96.75 115 PHE B O 1
ATOM 2768 N N . THR B 1 116 ? -8.164 13.391 8.164 1 94.19 116 THR B N 1
ATOM 2769 C CA . THR B 1 116 ? -8.625 12.18 8.836 1 94.19 116 THR B CA 1
ATOM 2770 C C . THR B 1 116 ? -10.023 12.375 9.398 1 94.19 116 THR B C 1
ATOM 2772 O O . THR B 1 116 ? -10.875 11.484 9.281 1 94.19 116 THR B O 1
ATOM 2775 N N . ASN B 1 117 ? -10.203 13.523 9.961 1 95.5 117 ASN B N 1
ATOM 2776 C CA . ASN B 1 117 ? -11.531 13.844 10.484 1 95.5 117 ASN B CA 1
ATOM 2777 C C . ASN B 1 117 ? -12.586 13.844 9.383 1 95.5 117 ASN B C 1
ATOM 2779 O O . ASN B 1 117 ? -13.695 13.344 9.578 1 95.5 117 ASN B O 1
ATOM 2783 N N . ARG B 1 118 ? -12.234 14.391 8.281 1 96 118 ARG B N 1
ATOM 2784 C CA . ARG B 1 118 ? -13.148 14.43 7.152 1 96 118 ARG B CA 1
ATOM 2785 C C . ARG B 1 118 ? -13.531 13.023 6.707 1 96 118 ARG B C 1
ATOM 2787 O O . ARG B 1 118 ? -14.695 12.766 6.379 1 96 118 ARG B O 1
ATOM 2794 N N . MET B 1 119 ? -12.594 12.164 6.664 1 96.31 119 MET B N 1
ATOM 2795 C CA . MET B 1 119 ? -12.875 10.773 6.309 1 96.31 119 MET B CA 1
ATOM 2796 C C . MET B 1 119 ? -13.859 10.156 7.289 1 96.31 119 MET B C 1
ATOM 2798 O O . MET B 1 119 ? -14.805 9.469 6.879 1 96.31 119 MET B O 1
ATOM 2802 N N . LEU B 1 120 ? -13.648 10.414 8.523 1 95.25 120 LEU B N 1
ATOM 2803 C CA . LEU B 1 120 ? -14.531 9.883 9.555 1 95.25 120 LEU B CA 1
ATOM 2804 C C . LEU B 1 120 ? -15.938 10.453 9.414 1 95.25 120 LEU B C 1
ATOM 2806 O O . LEU B 1 120 ? -16.922 9.734 9.625 1 95.25 120 LEU B O 1
ATOM 2810 N N . LEU B 1 121 ? -16 11.688 9.07 1 96.12 121 LEU B N 1
ATOM 2811 C CA . LEU B 1 121 ? -17.281 12.344 8.906 1 96.12 121 LEU B CA 1
ATOM 2812 C C . LEU B 1 121 ? -18.109 11.672 7.809 1 96.12 121 LEU B C 1
ATOM 2814 O O . LEU B 1 121 ? -19.328 11.633 7.879 1 96.12 121 LEU B O 1
ATOM 2818 N N . CYS B 1 122 ? -17.469 11.109 6.84 1 96.38 122 CYS B N 1
ATOM 2819 C CA . CYS B 1 122 ? -18.156 10.461 5.73 1 96.38 122 CYS B CA 1
ATOM 2820 C C . CYS B 1 122 ? -18.984 9.273 6.219 1 96.38 122 CYS B C 1
ATOM 2822 O O . CYS B 1 122 ? -19.984 8.922 5.605 1 96.38 122 CYS B O 1
ATOM 2824 N N . VAL B 1 123 ? -18.547 8.656 7.32 1 96.12 123 VAL B N 1
ATOM 2825 C CA . VAL B 1 123 ? -19.234 7.453 7.781 1 96.12 123 VAL B CA 1
ATOM 2826 C C . VAL B 1 123 ? -19.859 7.703 9.148 1 96.12 123 VAL B C 1
ATOM 2828 O O . VAL B 1 123 ? -20.281 6.766 9.828 1 96.12 123 VAL B O 1
ATOM 2831 N N . GLU B 1 124 ? -19.859 8.906 9.586 1 94.31 124 GLU B N 1
ATOM 2832 C CA . GLU B 1 124 ? -20.281 9.266 10.93 1 94.31 124 GLU B CA 1
ATOM 2833 C C . GLU B 1 124 ? -21.719 8.797 11.195 1 94.31 124 GLU B C 1
ATOM 2835 O O . GLU B 1 124 ? -22.016 8.281 12.273 1 94.31 124 GLU B O 1
ATOM 2840 N N . GLU B 1 125 ? -22.547 8.883 10.242 1 93.75 125 GLU B N 1
ATOM 2841 C CA . GLU B 1 125 ? -23.969 8.648 10.445 1 93.75 125 GLU B CA 1
ATOM 2842 C C . GLU B 1 125 ? -24.312 7.168 10.289 1 93.75 125 GLU B C 1
ATOM 2844 O O . GLU B 1 125 ? -25.469 6.766 10.469 1 93.75 125 GLU B O 1
ATOM 2849 N N . THR B 1 126 ? -23.375 6.414 9.93 1 95.31 126 THR B N 1
ATOM 2850 C CA . THR B 1 126 ? -23.625 4.984 9.797 1 95.31 126 THR B CA 1
ATOM 2851 C C . THR B 1 126 ? -23.734 4.32 11.172 1 95.31 126 THR B C 1
ATOM 2853 O O . THR B 1 126 ? -23.234 4.852 12.156 1 95.31 126 THR B O 1
ATOM 2856 N N . PRO B 1 127 ? -24.344 3.199 11.273 1 95.5 127 PRO B N 1
ATOM 2857 C CA . PRO B 1 127 ? -24.5 2.512 12.562 1 95.5 127 PRO B CA 1
ATOM 2858 C C . PRO B 1 127 ? -23.25 1.749 12.984 1 95.5 127 PRO B C 1
ATOM 2860 O O . PRO B 1 127 ? -23.281 0.995 13.961 1 95.5 127 PRO B O 1
ATOM 2863 N N . LEU B 1 128 ? -22.156 1.919 12.289 1 94.12 128 LEU B N 1
ATOM 2864 C CA . LEU B 1 128 ? -20.906 1.236 12.625 1 94.12 128 LEU B CA 1
ATOM 2865 C C . LEU B 1 128 ? -20.375 1.703 13.977 1 94.12 128 LEU B C 1
ATOM 2867 O O . LEU B 1 128 ? -20.562 2.863 14.352 1 94.12 128 LEU B O 1
ATOM 2871 N N . ALA B 1 129 ? -19.734 0.764 14.641 1 91.12 129 ALA B N 1
ATOM 2872 C CA . ALA B 1 129 ? -19 1.145 15.852 1 91.12 129 ALA B CA 1
ATOM 2873 C C . ALA B 1 129 ? -17.828 2.061 15.516 1 91.12 129 ALA B C 1
ATOM 2875 O O . ALA B 1 129 ? -17.359 2.094 14.375 1 91.12 129 ALA B O 1
ATOM 2876 N N . GLU B 1 130 ? -17.375 2.832 16.484 1 89.12 130 GLU B N 1
ATOM 2877 C CA . GLU B 1 130 ? -16.281 3.787 16.281 1 89.12 130 GLU B CA 1
ATOM 2878 C C . GLU B 1 130 ? -15.047 3.102 15.703 1 89.12 130 GLU B C 1
ATOM 2880 O O . GLU B 1 130 ? -14.438 3.6 14.75 1 89.12 130 GLU B O 1
ATOM 2885 N N . GLU B 1 131 ? -14.758 1.996 16.266 1 87.81 131 GLU B N 1
ATOM 2886 C CA . GLU B 1 131 ? -13.594 1.252 15.773 1 87.81 131 GLU B CA 1
ATOM 2887 C C . GLU B 1 131 ? -13.781 0.812 14.328 1 87.81 131 GLU B C 1
ATOM 2889 O O . GLU B 1 131 ? -12.836 0.83 13.539 1 87.81 131 GLU B O 1
ATOM 2894 N N . GLU B 1 132 ? -14.992 0.405 14.016 1 91.69 132 GLU B N 1
ATOM 2895 C CA . GLU B 1 132 ? -15.297 -0.037 12.656 1 91.69 132 GLU B CA 1
ATOM 2896 C C . GLU B 1 132 ? -15.242 1.126 11.672 1 91.69 132 GLU B C 1
ATOM 2898 O O . GLU B 1 132 ? -14.766 0.967 10.539 1 91.69 132 GLU B O 1
ATOM 2903 N N . LYS B 1 133 ? -15.773 2.285 12.109 1 94.12 133 LYS B N 1
ATOM 2904 C CA . LYS B 1 133 ? -15.688 3.479 11.273 1 94.12 133 LYS B CA 1
ATOM 2905 C C . LYS B 1 133 ? -14.234 3.812 10.938 1 94.12 133 LYS B C 1
ATOM 2907 O O . LYS B 1 133 ? -13.906 4.07 9.781 1 94.12 133 LYS B O 1
ATOM 2912 N N . PHE B 1 134 ? -13.445 3.754 11.953 1 90.94 134 PHE B N 1
ATOM 2913 C CA . PHE B 1 134 ? -12.023 4.031 11.773 1 90.94 134 PHE B CA 1
ATOM 2914 C C . PHE B 1 134 ? -11.398 3.025 10.82 1 90.94 134 PHE B C 1
ATOM 2916 O O . PHE B 1 134 ? -10.648 3.402 9.914 1 90.94 134 PHE B O 1
ATOM 2923 N N . GLN B 1 135 ? -11.68 1.783 10.977 1 90.5 135 GLN B N 1
ATOM 2924 C CA . GLN B 1 135 ? -11.102 0.736 10.141 1 90.5 135 GLN B CA 1
ATOM 2925 C C . GLN B 1 135 ? -11.562 0.861 8.695 1 90.5 135 GLN B C 1
ATOM 2927 O O . GLN B 1 135 ? -10.805 0.59 7.766 1 90.5 135 GLN B O 1
ATOM 2932 N N . VAL B 1 136 ? -12.789 1.251 8.484 1 94.69 136 VAL B N 1
ATOM 2933 C CA . VAL B 1 136 ? -13.328 1.434 7.141 1 94.69 136 VAL B CA 1
ATOM 2934 C C . VAL B 1 136 ? -12.555 2.537 6.422 1 94.69 136 VAL B C 1
ATOM 2936 O O . VAL B 1 136 ? -12.102 2.346 5.293 1 94.69 136 VAL B O 1
ATOM 2939 N N . ILE B 1 137 ? -12.391 3.645 7.082 1 94.12 137 ILE B N 1
ATOM 2940 C CA . ILE B 1 137 ? -11.758 4.781 6.43 1 94.12 137 ILE B CA 1
ATOM 2941 C C . ILE B 1 137 ? -10.273 4.488 6.211 1 94.12 137 ILE B C 1
ATOM 2943 O O . ILE B 1 137 ? -9.703 4.871 5.188 1 94.12 137 ILE B O 1
ATOM 2947 N N . LEU B 1 138 ? -9.641 3.826 7.109 1 90.06 138 LEU B N 1
ATOM 2948 C CA . LEU B 1 138 ? -8.242 3.455 6.953 1 90.06 138 LEU B CA 1
ATOM 2949 C C . LEU B 1 138 ? -8.07 2.467 5.801 1 90.06 138 LEU B C 1
ATOM 2951 O O . LEU B 1 138 ? -7.121 2.578 5.02 1 90.06 138 LEU B O 1
ATOM 2955 N N . THR B 1 139 ? -8.961 1.477 5.793 1 92.19 139 THR B N 1
ATOM 2956 C CA . THR B 1 139 ? -8.906 0.51 4.703 1 92.19 139 THR B CA 1
ATOM 2957 C C . THR B 1 139 ? -9.031 1.212 3.354 1 92.19 139 THR B C 1
ATOM 2959 O O . THR B 1 139 ? -8.273 0.923 2.426 1 92.19 139 THR B O 1
ATOM 2962 N N . LEU B 1 140 ? -9.922 2.105 3.287 1 94.94 140 LEU B N 1
ATOM 2963 C CA . LEU B 1 140 ? -10.133 2.852 2.051 1 94.94 140 LEU B CA 1
ATOM 2964 C C . LEU B 1 140 ? -8.906 3.686 1.704 1 94.94 140 LEU B C 1
ATOM 2966 O O . LEU B 1 140 ? -8.438 3.66 0.565 1 94.94 140 LEU B O 1
ATOM 2970 N N . ALA B 1 141 ? -8.438 4.441 2.646 1 94.19 141 ALA B N 1
ATOM 2971 C CA . ALA B 1 141 ? -7.27 5.285 2.426 1 94.19 141 ALA B CA 1
ATOM 2972 C C . ALA B 1 141 ? -6.062 4.453 2.002 1 94.19 141 ALA B C 1
ATOM 2974 O O . ALA B 1 141 ? -5.348 4.816 1.062 1 94.19 141 ALA B O 1
ATOM 2975 N N . ASN B 1 142 ? -5.852 3.41 2.719 1 90.88 142 ASN B N 1
ATOM 2976 C CA . ASN B 1 142 ? -4.734 2.52 2.412 1 90.88 142 ASN B CA 1
ATOM 2977 C C . ASN B 1 142 ? -4.848 1.947 1.001 1 90.88 142 ASN B C 1
ATOM 2979 O O . ASN B 1 142 ? -3.84 1.791 0.309 1 90.88 142 ASN B O 1
ATOM 2983 N N . TYR B 1 143 ? -6.02 1.619 0.661 1 92.88 143 TYR B N 1
ATOM 2984 C CA . TYR B 1 143 ? -6.227 1.121 -0.694 1 92.88 143 TYR B CA 1
ATOM 2985 C C . TYR B 1 143 ? -5.82 2.166 -1.728 1 92.88 143 TYR B C 1
ATOM 2987 O O . TYR B 1 143 ? -5.125 1.852 -2.695 1 92.88 143 TYR B O 1
ATOM 2995 N N . VAL B 1 144 ? -6.238 3.373 -1.523 1 95.12 144 VAL B N 1
ATOM 2996 C CA . VAL B 1 144 ? -5.926 4.445 -2.465 1 95.12 144 VAL B CA 1
ATOM 2997 C C . VAL B 1 144 ? -4.418 4.684 -2.494 1 95.12 144 VAL B C 1
ATOM 2999 O O . VAL B 1 144 ? -3.822 4.793 -3.568 1 95.12 144 VAL B O 1
ATOM 3002 N N . TYR B 1 145 ? -3.842 4.754 -1.313 1 93.31 145 TYR B N 1
ATOM 3003 C CA . TYR B 1 145 ? -2.4 4.969 -1.232 1 93.31 145 TYR B CA 1
ATOM 3004 C C . TYR B 1 145 ? -1.645 3.867 -1.968 1 93.31 145 TYR B C 1
ATOM 3006 O O . TYR B 1 145 ? -0.71 4.145 -2.723 1 93.31 145 TYR B O 1
ATOM 3014 N N . TYR B 1 146 ? -2.031 2.707 -1.704 1 88.69 146 TYR B N 1
ATOM 3015 C CA . TYR B 1 146 ? -1.353 1.584 -2.34 1 88.69 146 TYR B CA 1
ATOM 3016 C C . TYR B 1 146 ? -1.504 1.642 -3.855 1 88.69 146 TYR B C 1
ATOM 3018 O O . TYR B 1 146 ? -0.553 1.364 -4.59 1 88.69 146 TYR B O 1
ATOM 3026 N N . PHE B 1 147 ? -2.627 1.909 -4.297 1 88.94 147 PHE B N 1
ATOM 3027 C CA . PHE B 1 147 ? -2.875 1.976 -5.73 1 88.94 147 PHE B CA 1
ATOM 3028 C C . PHE B 1 147 ? -1.954 2.994 -6.395 1 88.94 147 PHE B C 1
ATOM 3030 O O . PHE B 1 147 ? -1.35 2.711 -7.43 1 88.94 147 PHE B O 1
ATOM 3037 N N . VAL B 1 148 ? -1.866 4.105 -5.785 1 89.75 148 VAL B N 1
ATOM 3038 C CA . VAL B 1 148 ? -1.027 5.172 -6.324 1 89.75 148 VAL B CA 1
ATOM 3039 C C . VAL B 1 148 ? 0.441 4.758 -6.258 1 89.75 148 VAL B C 1
ATOM 3041 O O . VAL B 1 148 ? 1.191 4.957 -7.219 1 89.75 148 VAL B O 1
ATOM 3044 N N . LEU B 1 149 ? 0.771 4.176 -5.156 1 86.25 149 LEU B N 1
ATOM 3045 C CA . LEU B 1 149 ? 2.141 3.707 -4.969 1 86.25 149 LEU B CA 1
ATOM 3046 C C . LEU B 1 149 ? 2.502 2.65 -6.004 1 86.25 149 LEU B C 1
ATOM 3048 O O . LEU B 1 149 ? 3.584 2.697 -6.594 1 86.25 149 LEU B O 1
ATOM 3052 N N . ASP B 1 150 ? 1.636 1.715 -6.098 1 81.06 150 ASP B N 1
ATOM 3053 C CA . ASP B 1 150 ? 1.848 0.603 -7.02 1 81.06 150 ASP B CA 1
ATOM 3054 C C . ASP B 1 150 ? 1.966 1.099 -8.461 1 81.06 150 ASP B C 1
ATOM 3056 O O . ASP B 1 150 ? 2.781 0.591 -9.234 1 81.06 150 ASP B O 1
ATOM 3060 N N . ASN B 1 151 ? 1.128 1.996 -8.812 1 77.94 151 ASN B N 1
ATOM 3061 C CA . ASN B 1 151 ? 1.182 2.57 -10.156 1 77.94 151 ASN B CA 1
ATOM 3062 C C . ASN B 1 151 ? 2.523 3.244 -10.422 1 77.94 151 ASN B C 1
ATOM 3064 O O . ASN B 1 151 ? 3.107 3.068 -11.492 1 77.94 151 ASN B O 1
ATOM 3068 N N . ASP B 1 152 ? 3.025 3.936 -9.477 1 75.38 152 ASP B N 1
ATOM 3069 C CA . ASP B 1 152 ? 4.328 4.586 -9.594 1 75.38 152 ASP B CA 1
ATOM 3070 C C . ASP B 1 152 ? 5.445 3.553 -9.719 1 75.38 152 ASP B C 1
ATOM 3072 O O . ASP B 1 152 ? 6.348 3.707 -10.547 1 75.38 152 ASP B O 1
ATOM 3076 N N . GLN B 1 153 ? 5.352 2.547 -8.922 1 74.88 153 GLN B N 1
ATOM 3077 C CA . GLN B 1 153 ? 6.383 1.517 -8.898 1 74.88 153 GLN B CA 1
ATOM 3078 C C . GLN B 1 153 ? 6.359 0.683 -10.172 1 74.88 153 GLN B C 1
ATOM 3080 O O . GLN B 1 153 ? 7.41 0.306 -10.695 1 74.88 153 GLN B O 1
ATOM 3085 N N . HIS B 1 154 ? 5.172 0.325 -10.562 1 71.62 154 HIS B N 1
ATOM 3086 C CA . HIS B 1 154 ? 5.027 -0.465 -11.781 1 71.62 154 HIS B CA 1
ATOM 3087 C C . HIS B 1 154 ? 5.688 0.225 -12.969 1 71.62 154 HIS B C 1
ATOM 3089 O O . HIS B 1 154 ? 6.422 -0.41 -13.727 1 71.62 154 HIS B O 1
ATOM 3095 N N . GLN B 1 155 ? 5.449 1.479 -13.039 1 68.25 155 GLN B N 1
ATOM 3096 C CA . GLN B 1 155 ? 6.055 2.242 -14.125 1 68.25 155 GLN B CA 1
ATOM 3097 C C . GLN B 1 155 ? 7.578 2.217 -14.031 1 68.25 155 GLN B C 1
ATOM 3099 O O . GLN B 1 155 ? 8.266 2.098 -15.047 1 68.25 155 GLN B O 1
ATOM 3104 N N . ARG B 1 156 ? 8.039 2.182 -12.922 1 71.5 156 ARG B N 1
ATOM 3105 C CA . ARG B 1 156 ? 9.484 2.152 -12.703 1 71.5 156 ARG B CA 1
ATOM 3106 C C . ARG B 1 156 ? 10.055 0.771 -13 1 71.5 156 ARG B C 1
ATOM 3108 O O . ARG B 1 156 ? 11.141 0.652 -13.578 1 71.5 156 ARG B O 1
ATOM 3115 N N . ASN B 1 157 ? 9.336 -0.223 -12.609 1 71.12 157 ASN B N 1
ATOM 3116 C CA . ASN B 1 157 ? 9.773 -1.597 -12.844 1 71.12 157 ASN B CA 1
ATOM 3117 C C . ASN B 1 157 ? 9.891 -1.902 -14.328 1 71.12 157 ASN B C 1
ATOM 3119 O O . ASN B 1 157 ? 10.875 -2.51 -14.766 1 71.12 157 ASN B O 1
ATOM 3123 N N . VAL B 1 158 ? 8.883 -1.497 -15.016 1 66.94 158 VAL B N 1
ATOM 3124 C CA . VAL B 1 158 ? 8.859 -1.732 -16.453 1 66.94 158 VAL B CA 1
ATOM 3125 C C . VAL B 1 158 ? 10.023 -1.008 -17.125 1 66.94 158 VAL B C 1
ATOM 3127 O O . VAL B 1 158 ? 10.711 -1.577 -17.969 1 66.94 158 VAL B O 1
ATOM 3130 N N . ALA B 1 159 ? 10.266 0.199 -16.656 1 67.44 159 ALA B N 1
ATOM 3131 C CA . ALA B 1 159 ? 11.352 1.003 -17.219 1 67.44 159 ALA B CA 1
ATOM 3132 C C . ALA B 1 159 ? 12.711 0.387 -16.906 1 67.44 159 ALA B C 1
ATOM 3134 O O . ALA B 1 159 ? 13.594 0.339 -17.766 1 67.44 159 ALA B O 1
ATOM 3135 N N . THR B 1 160 ? 12.875 -0.046 -15.773 1 70.69 160 THR B N 1
ATOM 3136 C CA . THR B 1 160 ? 14.141 -0.623 -15.328 1 70.69 160 THR B CA 1
ATOM 3137 C C . THR B 1 160 ? 14.422 -1.934 -16.062 1 70.69 160 THR B C 1
ATOM 3139 O O . THR B 1 160 ? 15.539 -2.164 -16.516 1 70.69 160 THR B O 1
ATOM 3142 N N . LEU B 1 161 ? 13.461 -2.76 -16.141 1 67.06 161 LEU B N 1
ATOM 3143 C CA . LEU B 1 161 ? 13.633 -4.027 -16.844 1 67.06 161 LEU B CA 1
ATOM 3144 C C . LEU B 1 161 ? 13.953 -3.797 -18.312 1 67.06 161 LEU B C 1
ATOM 3146 O O . LEU B 1 161 ? 14.766 -4.52 -18.906 1 67.06 161 LEU B O 1
ATOM 3150 N N . ALA B 1 162 ? 13.25 -2.797 -18.828 1 65.19 162 ALA B N 1
ATOM 3151 C CA . ALA B 1 162 ? 13.516 -2.434 -20.219 1 65.19 162 ALA B CA 1
ATOM 3152 C C . ALA B 1 162 ? 14.953 -1.946 -20.391 1 65.19 162 ALA B C 1
ATOM 3154 O O . ALA B 1 162 ? 15.602 -2.264 -21.391 1 65.19 162 ALA B O 1
ATOM 3155 N N . GLU B 1 163 ? 15.438 -1.181 -19.5 1 66.19 163 GLU B N 1
ATOM 3156 C CA . GLU B 1 163 ? 16.781 -0.617 -19.562 1 66.19 163 GLU B CA 1
ATOM 3157 C C . GLU B 1 163 ? 17.844 -1.698 -19.359 1 66.19 163 GLU B C 1
ATOM 3159 O O . GLU B 1 163 ? 18.922 -1.638 -19.969 1 66.19 163 GLU B O 1
ATOM 3164 N N . GLU B 1 164 ? 17.625 -2.451 -18.375 1 62.72 164 GLU B N 1
ATOM 3165 C CA . GLU B 1 164 ? 18.594 -3.496 -18.078 1 62.72 164 GLU B CA 1
ATOM 3166 C C . GLU B 1 164 ? 18.672 -4.52 -19.203 1 62.72 164 GLU B C 1
ATOM 3168 O O . GLU B 1 164 ? 19.547 -5.391 -19.203 1 62.72 164 GLU B O 1
ATOM 3173 N N . GLY B 1 165 ? 18 -4.062 -20.344 1 56.16 165 GLY B N 1
ATOM 3174 C CA . GLY B 1 165 ? 18.109 -4.887 -21.531 1 56.16 165 GLY B CA 1
ATOM 3175 C C . GLY B 1 165 ? 17.344 -6.191 -21.438 1 56.16 165 GLY B C 1
ATOM 3176 O O . GLY B 1 165 ? 17.703 -7.18 -22.078 1 56.16 165 GLY B O 1
ATOM 3177 N N . THR B 1 166 ? 16.656 -6.277 -20.375 1 53.97 166 THR B N 1
ATOM 3178 C CA . THR B 1 166 ? 15.875 -7.512 -20.375 1 53.97 166 THR B CA 1
ATOM 3179 C C . THR B 1 166 ? 14.781 -7.449 -21.438 1 53.97 166 THR B C 1
ATOM 3181 O O . THR B 1 166 ? 13.633 -7.102 -21.125 1 53.97 166 THR B O 1
ATOM 3184 N N . PRO B 1 167 ? 15.141 -6.707 -22.516 1 50.91 167 PRO B N 1
ATOM 3185 C CA . PRO B 1 167 ? 14.211 -6.508 -23.625 1 50.91 167 PRO B CA 1
ATOM 3186 C C . PRO B 1 167 ? 13.086 -7.539 -23.641 1 50.91 167 PRO B C 1
ATOM 3188 O O . PRO B 1 167 ? 11.938 -7.207 -23.969 1 50.91 167 PRO B O 1
ATOM 3191 N N . ASP B 1 168 ? 13.367 -8.766 -23.641 1 56.16 168 ASP B N 1
ATOM 3192 C CA . ASP B 1 168 ? 12.477 -9.875 -23.969 1 56.16 168 ASP B CA 1
ATOM 3193 C C . ASP B 1 168 ? 11.734 -10.375 -22.734 1 56.16 168 ASP B C 1
ATOM 3195 O O . ASP B 1 168 ? 11.523 -11.578 -22.578 1 56.16 168 ASP B O 1
ATOM 3199 N N . ALA B 1 169 ? 11.672 -9.391 -21.75 1 58.88 169 ALA B N 1
ATOM 3200 C CA . ALA B 1 169 ? 10.945 -9.859 -20.578 1 58.88 169 ALA B CA 1
ATOM 3201 C C . ALA B 1 169 ? 9.703 -10.656 -20.969 1 58.88 169 ALA B C 1
ATOM 3203 O O . ALA B 1 169 ? 9.438 -11.719 -20.422 1 58.88 169 ALA B O 1
ATOM 3204 N N . LYS B 1 170 ? 9.07 -9.961 -21.844 1 64.81 170 LYS B N 1
ATOM 3205 C CA . LYS B 1 170 ? 7.902 -10.672 -22.375 1 64.81 170 LYS B CA 1
ATOM 3206 C C . LYS B 1 170 ? 8.297 -12.031 -22.938 1 64.81 170 LYS B C 1
ATOM 3208 O O . LYS B 1 170 ? 7.609 -13.023 -22.719 1 64.81 170 LYS B O 1
ATOM 3213 N N . GLY B 1 171 ? 9.352 -11.875 -23.578 1 65.81 171 GLY B N 1
ATOM 3214 C CA . GLY B 1 171 ? 9.836 -13.117 -24.156 1 65.81 171 GLY B CA 1
ATOM 3215 C C . GLY B 1 171 ? 10.258 -14.133 -23.109 1 65.81 171 GLY B C 1
ATOM 3216 O O . GLY B 1 171 ? 9.984 -15.328 -23.25 1 65.81 171 GLY B O 1
ATOM 3217 N N . GLN B 1 172 ? 10.852 -13.648 -22.109 1 73.31 172 GLN B N 1
ATOM 3218 C CA . GLN B 1 172 ? 11.273 -14.523 -21.016 1 73.31 172 GLN B CA 1
ATOM 3219 C C . GLN B 1 172 ? 10.07 -15.125 -20.297 1 73.31 172 GLN B C 1
ATOM 3221 O O . GLN B 1 172 ? 10.062 -16.312 -19.984 1 73.31 172 GLN B O 1
ATOM 3226 N N . ILE B 1 173 ? 9.141 -14.312 -20.141 1 78.88 173 ILE B N 1
ATOM 3227 C CA . ILE B 1 173 ? 7.93 -14.805 -19.484 1 78.88 173 ILE B CA 1
ATOM 3228 C C . ILE B 1 173 ? 7.25 -15.844 -20.359 1 78.88 173 ILE B C 1
ATOM 3230 O O . ILE B 1 173 ? 6.805 -16.891 -19.875 1 78.88 173 ILE B O 1
ATOM 3234 N N . ASP B 1 174 ? 7.234 -15.523 -21.625 1 82.06 174 ASP B N 1
ATOM 3235 C CA . ASP B 1 174 ? 6.641 -16.469 -22.562 1 82.06 174 ASP B CA 1
ATOM 3236 C C . ASP B 1 174 ? 7.34 -17.828 -22.5 1 82.06 174 ASP B C 1
ATOM 3238 O O . ASP B 1 174 ? 6.684 -18.859 -22.438 1 82.06 174 ASP B O 1
ATOM 3242 N N . GLY B 1 175 ? 8.633 -17.719 -22.609 1 83.25 175 GLY B N 1
ATOM 3243 C CA . GLY B 1 175 ? 9.398 -18.953 -22.531 1 83.25 175 GLY B CA 1
ATOM 3244 C C . GLY B 1 175 ? 9.164 -19.719 -21.25 1 83.25 175 GLY B C 1
ATOM 3245 O O . GLY B 1 175 ? 9 -20.938 -21.266 1 83.25 175 GLY B O 1
ATOM 3246 N N . LEU B 1 176 ? 9.133 -19.031 -20.219 1 86.62 176 LEU B N 1
ATOM 3247 C CA . LEU B 1 176 ? 8.914 -19.641 -18.906 1 86.62 176 LEU B CA 1
ATOM 3248 C C . LEU B 1 176 ? 7.523 -20.266 -18.828 1 86.62 176 LEU B C 1
ATOM 3250 O O . LEU B 1 176 ? 7.375 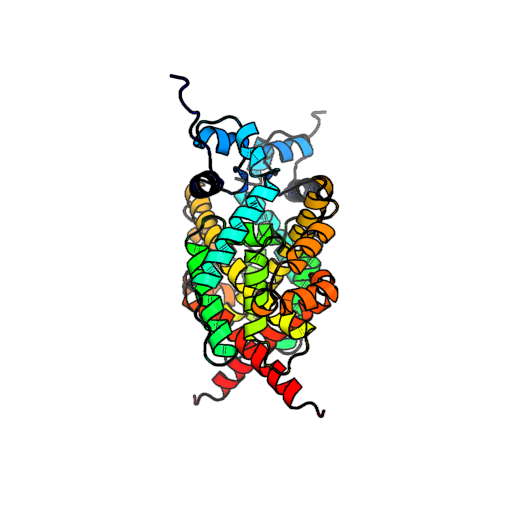-21.406 -18.375 1 86.62 176 LEU B O 1
ATOM 3254 N N . LEU B 1 177 ? 6.527 -19.594 -19.25 1 88.25 177 LEU B N 1
ATOM 3255 C CA . LEU B 1 177 ? 5.145 -20.062 -19.203 1 88.25 177 LEU B CA 1
ATOM 3256 C C . LEU B 1 177 ? 4.973 -21.359 -20 1 88.25 177 LEU B C 1
ATOM 3258 O O . LEU B 1 177 ? 4.168 -22.219 -19.641 1 88.25 177 LEU B O 1
ATOM 3262 N N . GLU B 1 178 ? 5.742 -21.453 -21.031 1 88.19 178 GLU B N 1
ATOM 3263 C CA . GLU B 1 178 ? 5.664 -22.641 -21.875 1 88.19 178 GLU B CA 1
ATOM 3264 C C . GLU B 1 178 ? 6.176 -23.875 -21.141 1 88.19 178 GLU B C 1
ATOM 3266 O O . GLU B 1 178 ? 5.758 -24.984 -21.438 1 88.19 178 GLU B O 1
ATOM 3271 N N . THR B 1 179 ? 7.016 -23.656 -20.234 1 90.5 179 THR B N 1
ATOM 3272 C CA . THR B 1 179 ? 7.625 -24.781 -19.531 1 90.5 179 THR B CA 1
ATOM 3273 C C . THR B 1 179 ? 6.805 -25.156 -18.297 1 90.5 179 THR B C 1
ATOM 3275 O O . THR B 1 179 ? 7.008 -26.219 -17.703 1 90.5 179 THR B O 1
ATOM 3278 N N . MET B 1 180 ? 5.941 -24.406 -17.938 1 92.5 180 MET B N 1
ATOM 3279 C CA . MET B 1 180 ? 5.172 -24.641 -16.719 1 92.5 180 MET B CA 1
ATOM 3280 C C . MET B 1 180 ? 3.867 -25.375 -17.031 1 92.5 180 MET B C 1
ATOM 3282 O O . MET B 1 180 ? 3.238 -25.109 -18.062 1 92.5 180 MET B O 1
ATOM 3286 N N . GLY B 1 181 ? 3.502 -26.25 -16.156 1 90.94 181 GLY B N 1
ATOM 3287 C CA . GLY B 1 181 ? 2.299 -27.047 -16.359 1 90.94 181 GLY B CA 1
ATOM 3288 C C . GLY B 1 181 ? 1.021 -26.25 -16.156 1 90.94 181 GLY B C 1
ATOM 3289 O O . GLY B 1 181 ? 1.051 -25.141 -15.602 1 90.94 181 GLY B O 1
ATOM 3290 N N . GLU B 1 182 ? -0.063 -26.812 -16.594 1 90.25 182 GLU B N 1
ATOM 3291 C CA . GLU B 1 182 ? -1.378 -26.188 -16.484 1 90.25 182 GLU B CA 1
ATOM 3292 C C . GLU B 1 182 ? -1.784 -26 -15.031 1 90.25 182 GLU B C 1
ATOM 3294 O O . GLU B 1 182 ? -2.34 -24.953 -14.664 1 90.25 182 GLU B O 1
ATOM 3299 N N . SER B 1 183 ? -1.473 -26.906 -14.219 1 89 183 SER B N 1
ATOM 3300 C CA . SER B 1 183 ? -1.845 -26.828 -12.812 1 89 183 SER B CA 1
ATOM 3301 C C . SER B 1 183 ? -1.055 -25.75 -12.094 1 89 183 SER B C 1
ATOM 3303 O O . SER B 1 183 ? -1.541 -25.156 -11.125 1 89 183 SER B O 1
ATOM 3305 N N . GLU B 1 184 ? 0.097 -25.406 -12.594 1 90.38 184 GLU B N 1
ATOM 3306 C CA . GLU B 1 184 ? 1.002 -24.469 -11.938 1 90.38 184 GLU B CA 1
ATOM 3307 C C . GLU B 1 184 ? 0.773 -23.047 -12.43 1 90.38 184 GLU B C 1
ATOM 3309 O O . GLU B 1 184 ? 0.961 -22.078 -11.672 1 90.38 184 GLU B O 1
ATOM 3314 N N . ALA B 1 185 ? 0.373 -22.938 -13.727 1 93.25 185 ALA B N 1
ATOM 3315 C CA . ALA B 1 185 ? 0.426 -21.594 -14.312 1 93.25 185 ALA B CA 1
ATOM 3316 C C . ALA B 1 185 ? -0.706 -21.391 -15.312 1 93.25 185 ALA B C 1
ATOM 3318 O O . ALA B 1 185 ? -0.726 -20.391 -16.031 1 93.25 185 ALA B O 1
ATOM 3319 N N . GLY B 1 186 ? -1.624 -22.344 -15.383 1 92.5 186 GLY B N 1
ATOM 3320 C CA . GLY B 1 186 ? -2.637 -22.328 -16.422 1 92.5 186 GLY B CA 1
ATOM 3321 C C . GLY B 1 186 ? -3.461 -21.047 -16.422 1 92.5 186 GLY B C 1
ATOM 3322 O O . GLY B 1 186 ? -3.627 -20.406 -17.469 1 92.5 186 GLY B O 1
ATOM 3323 N N . LEU B 1 187 ? -3.963 -20.719 -15.289 1 91.94 187 LEU B N 1
ATOM 3324 C CA . LEU B 1 187 ? -4.801 -19.516 -15.195 1 91.94 187 LEU B CA 1
ATOM 3325 C C . LEU B 1 187 ? -3.979 -18.25 -15.414 1 91.94 187 LEU B C 1
ATOM 3327 O O . LEU B 1 187 ? -4.438 -17.328 -16.078 1 91.94 187 LEU B O 1
ATOM 3331 N N . PHE B 1 188 ? -2.816 -18.266 -14.883 1 91.44 188 PHE B N 1
ATOM 3332 C CA . PHE B 1 188 ? -1.92 -17.141 -15.102 1 91.44 188 PHE B CA 1
ATOM 3333 C C . PHE B 1 188 ? -1.62 -16.969 -16.594 1 91.44 188 PHE B C 1
ATOM 3335 O O . PHE B 1 188 ? -1.633 -15.844 -17.094 1 91.44 188 PHE B O 1
ATOM 3342 N N . ARG B 1 189 ? -1.381 -18.062 -17.219 1 90.44 189 ARG B N 1
ATOM 3343 C CA . ARG B 1 189 ? -1.063 -18.047 -18.641 1 90.44 189 ARG B CA 1
ATOM 3344 C C . ARG B 1 189 ? -2.201 -17.422 -19.453 1 90.44 189 ARG B C 1
ATOM 3346 O O . ARG B 1 189 ? -1.965 -16.609 -20.359 1 90.44 189 ARG B O 1
ATOM 3353 N N . ARG B 1 190 ? -3.326 -17.766 -19.125 1 88.12 190 ARG B N 1
ATOM 3354 C CA . ARG B 1 190 ? -4.496 -17.219 -19.812 1 88.12 190 ARG B CA 1
ATOM 3355 C C . ARG B 1 190 ? -4.602 -15.711 -19.594 1 88.12 190 ARG B C 1
ATOM 3357 O O . ARG B 1 190 ? -4.879 -14.969 -20.547 1 88.12 190 ARG B O 1
ATOM 3364 N N . LEU B 1 191 ? -4.379 -15.352 -18.391 1 85.88 191 LEU B N 1
ATOM 3365 C CA . LEU B 1 191 ? -4.434 -13.93 -18.047 1 85.88 191 LEU B CA 1
ATOM 3366 C C . LEU B 1 191 ? -3.342 -13.156 -18.781 1 85.88 191 LEU B C 1
ATOM 3368 O O . LEU B 1 191 ? -3.586 -12.055 -19.281 1 85.88 191 LEU B O 1
ATOM 3372 N N . TYR B 1 192 ? -2.234 -13.719 -18.75 1 84.44 192 TYR B N 1
ATOM 3373 C CA . TYR B 1 192 ? -1.084 -13.102 -19.406 1 84.44 192 TYR B CA 1
ATOM 3374 C C . TYR B 1 192 ? -1.33 -12.938 -20.891 1 84.44 192 TYR B C 1
ATOM 3376 O O . TYR B 1 192 ? -1.078 -11.875 -21.469 1 84.44 192 TYR B O 1
ATOM 3384 N N . LYS B 1 193 ? -1.854 -13.914 -21.5 1 84.25 193 LYS B N 1
ATOM 3385 C CA . LYS B 1 193 ? -2.078 -13.914 -22.953 1 84.25 193 LYS B CA 1
ATOM 3386 C C . LYS B 1 193 ? -3.207 -12.961 -23.328 1 84.25 193 LYS B C 1
ATOM 3388 O O . LYS B 1 193 ? -3.197 -12.383 -24.422 1 84.25 193 LYS B O 1
ATOM 3393 N N . SER B 1 194 ? -4.074 -12.812 -22.422 1 82.94 194 SER B N 1
ATOM 3394 C CA . SER B 1 194 ? -5.207 -11.93 -22.688 1 82.94 194 SER B CA 1
ATOM 3395 C C . SER B 1 194 ? -4.828 -10.469 -22.5 1 82.94 194 SER B C 1
ATOM 3397 O O . SER B 1 194 ? -5.613 -9.57 -22.828 1 82.94 194 SER B O 1
ATOM 3399 N N . GLY B 1 195 ? -3.625 -10.172 -21.969 1 75.56 195 GLY B N 1
ATOM 3400 C CA . GLY B 1 195 ? -3.17 -8.805 -21.75 1 75.56 195 GLY B CA 1
ATOM 3401 C C . GLY B 1 195 ? -3.766 -8.172 -20.5 1 75.56 195 GLY B C 1
ATOM 3402 O O . GLY B 1 195 ? -3.873 -6.949 -20.406 1 75.56 195 GLY B O 1
ATOM 3403 N N . MET B 1 196 ? -4.195 -8.938 -19.688 1 71.94 196 MET B N 1
ATOM 3404 C CA . MET B 1 196 ? -4.898 -8.43 -18.5 1 71.94 196 MET B CA 1
ATOM 3405 C C . MET B 1 196 ? -3.945 -7.684 -17.578 1 71.94 196 MET B C 1
ATOM 3407 O O . MET B 1 196 ? -4.367 -6.805 -16.828 1 71.94 196 MET B O 1
ATOM 3411 N N . PHE B 1 197 ? -2.678 -7.973 -17.688 1 65.81 197 PHE B N 1
ATOM 3412 C CA . PHE B 1 197 ? -1.701 -7.254 -16.891 1 65.81 197 PHE B CA 1
ATOM 3413 C C . PHE B 1 197 ? -1.663 -5.777 -17.266 1 65.81 197 PHE B C 1
ATOM 3415 O O . PHE B 1 197 ? -1.262 -4.934 -16.453 1 65.81 197 PHE B O 1
ATOM 3422 N N . GLU B 1 198 ? -2.109 -5.613 -18.469 1 64.69 198 GLU B N 1
ATOM 3423 C CA . GLU B 1 198 ? -2.09 -4.238 -18.969 1 64.69 198 GLU B CA 1
ATOM 3424 C C . GLU B 1 198 ? -3.178 -3.398 -18.312 1 64.69 198 GLU B C 1
ATOM 3426 O O . GLU B 1 198 ? -3.125 -2.168 -18.344 1 64.69 198 GLU B O 1
ATOM 3431 N N . ILE B 1 199 ? -4.027 -4.145 -17.734 1 59.12 199 ILE B N 1
ATOM 3432 C CA . ILE B 1 199 ? -5.129 -3.393 -17.141 1 59.12 199 ILE B CA 1
ATOM 3433 C C . ILE B 1 199 ? -4.777 -2.998 -15.711 1 59.12 199 ILE B C 1
ATOM 3435 O O . ILE B 1 199 ? -5.465 -2.18 -15.102 1 59.12 199 ILE B O 1
ATOM 3439 N N . MET B 1 200 ? -3.631 -3.436 -15.305 1 63.59 200 MET B N 1
ATOM 3440 C CA . MET B 1 200 ? -3.172 -3.049 -13.977 1 63.59 200 MET B CA 1
ATOM 3441 C C . MET B 1 200 ? -2.891 -1.551 -13.906 1 63.59 200 MET B C 1
ATOM 3443 O O . MET B 1 200 ? -2.285 -0.988 -14.82 1 63.59 200 MET B O 1
ATOM 3447 N N . GLY B 1 201 ? -3.467 -0.896 -12.961 1 65.75 201 GLY B N 1
ATOM 3448 C CA . GLY B 1 201 ? -3.215 0.524 -12.773 1 65.75 201 GLY B CA 1
ATOM 3449 C C . GLY B 1 201 ? -4.219 1.407 -13.492 1 65.75 201 GLY B C 1
ATOM 3450 O O . GLY B 1 201 ? -4.164 2.633 -13.383 1 65.75 201 GLY B O 1
ATOM 3451 N N . THR B 1 202 ? -5.16 0.708 -14.18 1 74.69 202 THR B N 1
ATOM 3452 C CA . THR B 1 202 ? -6.168 1.474 -14.898 1 74.69 202 THR B CA 1
ATOM 3453 C C . THR B 1 202 ? -7.234 1.998 -13.945 1 74.69 202 THR B C 1
ATOM 3455 O O . THR B 1 202 ? -7.316 1.561 -12.797 1 74.69 202 THR B O 1
ATOM 3458 N N . SER B 1 203 ? -7.953 2.984 -14.43 1 82.25 203 SER B N 1
ATOM 3459 C CA . SER B 1 203 ? -9.07 3.527 -13.656 1 82.25 203 SER B CA 1
ATOM 3460 C C . SER B 1 203 ? -10.109 2.453 -13.367 1 82.25 203 SER B C 1
ATOM 3462 O O . SER B 1 203 ? -10.727 2.455 -12.297 1 82.25 203 SER B O 1
ATOM 3464 N N . GLY B 1 204 ? -10.227 1.589 -14.242 1 82.31 204 GLY B N 1
ATOM 3465 C CA . GLY B 1 204 ? -11.18 0.509 -14.039 1 82.31 204 GLY B CA 1
ATOM 3466 C C . GLY B 1 204 ? -10.812 -0.41 -12.891 1 82.31 204 GLY B C 1
ATOM 3467 O O . GLY B 1 204 ? -11.672 -0.793 -12.094 1 82.31 204 GLY B O 1
ATOM 3468 N N . ALA B 1 205 ? -9.602 -0.722 -12.875 1 84.75 205 ALA B N 1
ATOM 3469 C CA . ALA B 1 205 ? -9.109 -1.563 -11.789 1 84.75 205 ALA B CA 1
ATOM 3470 C C . ALA B 1 205 ? -9.297 -0.874 -10.438 1 84.75 205 ALA B C 1
ATOM 3472 O O . ALA B 1 205 ? -9.703 -1.506 -9.461 1 84.75 205 ALA B O 1
ATOM 3473 N N . PHE B 1 206 ? -9.023 0.427 -10.477 1 91.81 206 PHE B N 1
ATOM 3474 C CA . PHE B 1 206 ? -9.203 1.198 -9.25 1 91.81 206 PHE B CA 1
ATOM 3475 C C . PHE B 1 206 ? -10.656 1.165 -8.797 1 91.81 206 PHE B C 1
ATOM 3477 O O . PHE B 1 206 ? -10.938 0.91 -7.625 1 91.81 206 PHE B O 1
ATOM 3484 N N . ASP B 1 207 ? -11.523 1.367 -9.742 1 93.5 207 ASP B N 1
ATOM 3485 C CA . ASP B 1 207 ? -12.953 1.457 -9.445 1 93.5 207 ASP B CA 1
ATOM 3486 C C . ASP B 1 207 ? -13.484 0.134 -8.898 1 93.5 207 ASP B C 1
ATOM 3488 O O . ASP B 1 207 ? -14.336 0.122 -8.008 1 93.5 207 ASP B O 1
ATOM 3492 N N . PHE B 1 208 ? -13.039 -0.873 -9.438 1 92.19 208 PHE B N 1
ATOM 3493 C CA . PHE B 1 208 ? -13.5 -2.184 -9 1 92.19 208 PHE B CA 1
ATOM 3494 C C . PHE B 1 208 ? -13.078 -2.451 -7.562 1 92.19 208 PHE B C 1
ATOM 3496 O O . PHE B 1 208 ? -13.891 -2.891 -6.742 1 92.19 208 PHE B O 1
ATOM 3503 N N . GLY B 1 209 ? -11.789 -2.279 -7.242 1 93.31 209 GLY B N 1
ATOM 3504 C CA . GLY B 1 209 ? -11.32 -2.463 -5.875 1 93.31 209 GLY B CA 1
ATOM 3505 C C . GLY B 1 209 ? -12.039 -1.572 -4.879 1 93.31 209 GLY B C 1
ATOM 3506 O O . GLY B 1 209 ? -12.391 -2.016 -3.781 1 93.31 209 GLY B O 1
ATOM 3507 N N . LEU B 1 210 ? -12.219 -0.35 -5.293 1 95.31 210 LEU B N 1
ATOM 3508 C CA . LEU B 1 210 ? -12.984 0.579 -4.469 1 95.31 210 LEU B CA 1
ATOM 3509 C C . LEU B 1 210 ? -14.391 0.049 -4.215 1 95.31 210 LEU B C 1
ATOM 3511 O O . LEU B 1 210 ? -14.875 0.084 -3.082 1 95.31 210 LEU B O 1
ATOM 3515 N N . ASN B 1 211 ? -14.969 -0.41 -5.23 1 95.44 211 ASN B N 1
ATOM 3516 C CA . ASN B 1 211 ? -16.328 -0.944 -5.133 1 95.44 211 ASN B CA 1
ATOM 3517 C C . ASN B 1 211 ? -16.391 -2.119 -4.164 1 95.44 211 ASN B C 1
ATOM 3519 O O . ASN B 1 211 ? -17.375 -2.273 -3.436 1 95.44 211 ASN B O 1
ATOM 3523 N N . LEU B 1 212 ? -15.422 -2.977 -4.16 1 95 212 LEU B N 1
ATOM 3524 C CA . LEU B 1 212 ? -15.383 -4.102 -3.232 1 95 212 LEU B CA 1
ATOM 3525 C C . LEU B 1 212 ? -15.414 -3.617 -1.786 1 95 212 LEU B C 1
ATOM 3527 O O . LEU B 1 212 ? -16.156 -4.152 -0.965 1 95 212 LEU B O 1
ATOM 3531 N N . ILE B 1 213 ? -14.625 -2.646 -1.492 1 95.44 213 ILE B N 1
ATOM 3532 C CA . ILE B 1 213 ? -14.531 -2.115 -0.138 1 95.44 213 ILE B CA 1
ATOM 3533 C C . ILE B 1 213 ? -15.867 -1.493 0.265 1 95.44 213 ILE B C 1
ATOM 3535 O O . ILE B 1 213 ? -16.344 -1.714 1.378 1 95.44 213 ILE B O 1
ATOM 3539 N N . LEU B 1 214 ? -16.469 -0.762 -0.665 1 97.06 214 LEU B N 1
ATOM 3540 C CA . LEU B 1 214 ? -17.734 -0.099 -0.39 1 97.06 214 LEU B CA 1
ATOM 3541 C C . LEU B 1 214 ? -18.844 -1.121 -0.181 1 97.06 214 LEU B C 1
ATOM 3543 O O . LEU B 1 214 ? -19.672 -0.979 0.734 1 97.06 214 LEU B O 1
ATOM 3547 N N . LEU B 1 215 ? -18.875 -2.098 -1.023 1 95.56 215 LEU B N 1
ATOM 3548 C CA . LEU B 1 215 ? -19.891 -3.146 -0.895 1 95.56 215 LEU B CA 1
ATOM 3549 C C . LEU B 1 215 ? -19.703 -3.926 0.403 1 95.56 215 LEU B C 1
ATOM 3551 O O . LEU B 1 215 ? -20.672 -4.309 1.049 1 95.56 215 LEU B O 1
ATOM 3555 N N . GLY B 1 216 ? -18.469 -4.188 0.71 1 96.19 216 GLY B N 1
ATOM 3556 C CA . GLY B 1 216 ? -18.188 -4.82 1.988 1 96.19 216 GLY B CA 1
ATOM 3557 C C . GLY B 1 216 ? -18.641 -3.996 3.178 1 96.19 216 GLY B C 1
ATOM 3558 O O . GLY B 1 216 ? -19.219 -4.531 4.125 1 96.19 216 GLY B O 1
ATOM 3559 N N . THR B 1 217 ? -18.391 -2.748 3.141 1 95.94 217 THR B N 1
ATOM 3560 C CA . THR B 1 217 ? -18.844 -1.836 4.188 1 95.94 217 THR B CA 1
ATOM 3561 C C . THR B 1 217 ? -20.359 -1.837 4.289 1 95.94 217 THR B C 1
ATOM 3563 O O . THR B 1 217 ? -20.922 -1.848 5.391 1 95.94 217 THR B O 1
ATOM 3566 N N . GLU B 1 218 ? -20.969 -1.806 3.145 1 95.44 218 GLU B N 1
ATOM 3567 C CA . GLU B 1 218 ? -22.422 -1.842 3.094 1 95.44 218 GLU B CA 1
ATOM 3568 C C . GLU B 1 218 ? -22.969 -3.082 3.795 1 95.44 218 GLU B C 1
ATOM 3570 O O . GLU B 1 218 ? -23.984 -3.008 4.496 1 95.44 218 GLU B O 1
ATOM 3575 N N . GLN B 1 219 ? -22.359 -4.18 3.596 1 94.25 219 GLN B N 1
ATOM 3576 C CA . GLN B 1 219 ? -22.797 -5.422 4.227 1 94.25 219 GLN B CA 1
ATOM 3577 C C . GLN B 1 219 ? -22.625 -5.355 5.742 1 94.25 219 GLN B C 1
ATOM 3579 O O . GLN B 1 219 ? -23.5 -5.812 6.488 1 94.25 219 GLN B O 1
ATOM 3584 N N . VAL B 1 220 ? -21.547 -4.84 6.184 1 93.75 220 VAL B N 1
ATOM 3585 C CA . VAL B 1 220 ? -21.312 -4.719 7.617 1 93.75 220 VAL B CA 1
ATOM 3586 C C . VAL B 1 220 ? -22.344 -3.787 8.242 1 93.75 220 VAL B C 1
ATOM 3588 O O . VAL B 1 220 ? -22.859 -4.062 9.32 1 93.75 220 VAL B O 1
ATOM 3591 N N . ILE B 1 221 ? -22.609 -2.713 7.59 1 93.94 221 ILE B N 1
ATOM 3592 C CA . ILE B 1 221 ? -23.625 -1.77 8.039 1 93.94 221 ILE B CA 1
ATOM 3593 C C . ILE B 1 221 ? -24.969 -2.48 8.156 1 93.94 221 ILE B C 1
ATOM 3595 O O . ILE B 1 221 ? -25.703 -2.279 9.125 1 93.94 221 ILE B O 1
ATOM 3599 N N . GLY B 1 222 ? -25.266 -3.264 7.121 1 91.69 222 GLY B N 1
ATOM 3600 C CA . GLY B 1 222 ? -26.5 -4.027 7.156 1 91.69 222 GLY B CA 1
ATOM 3601 C C . GLY B 1 222 ? -26.594 -4.969 8.336 1 91.69 222 GLY B C 1
ATOM 3602 O O . GLY B 1 222 ? -27.656 -5.113 8.945 1 91.69 222 GLY B O 1
ATOM 3603 N N . GLU B 1 223 ? -25.531 -5.59 8.672 1 88.62 223 GLU B N 1
ATOM 3604 C CA . GLU B 1 223 ? -25.484 -6.508 9.805 1 88.62 223 GLU B CA 1
ATOM 3605 C C . GLU B 1 223 ? -25.703 -5.77 11.125 1 88.62 223 GLU B C 1
ATOM 3607 O O . GLU B 1 223 ? -26.359 -6.285 12.031 1 88.62 223 GLU B O 1
ATOM 3612 N N . ARG B 1 224 ? -25.125 -4.621 11.203 1 86.81 224 ARG B N 1
ATOM 3613 C CA . ARG B 1 224 ? -25.25 -3.826 12.422 1 86.81 224 ARG B CA 1
ATOM 3614 C C . ARG B 1 224 ? -26.656 -3.248 12.562 1 86.81 224 ARG B C 1
ATOM 3616 O O . ARG B 1 224 ? -27.156 -3.107 13.68 1 86.81 224 ARG B O 1
ATOM 3623 N N . SER B 1 225 ? -27.203 -2.98 11.484 1 86.75 225 SER B N 1
ATOM 3624 C CA . SER B 1 225 ? -28.562 -2.449 11.5 1 86.75 225 SER B CA 1
ATOM 3625 C C . SER B 1 225 ? -29.562 -3.521 11.891 1 86.75 225 SER B C 1
ATOM 3627 O O . SER B 1 225 ? -30.641 -3.213 12.422 1 86.75 225 SER B O 1
ATOM 3629 N N . ALA B 1 226 ? -29.188 -4.711 11.578 1 86.38 226 ALA B N 1
ATOM 3630 C CA . ALA B 1 226 ? -30.078 -5.824 11.859 1 86.38 226 ALA B CA 1
ATOM 3631 C C . ALA B 1 226 ? -29.938 -6.297 13.297 1 86.38 226 ALA B C 1
ATOM 3633 O O . ALA B 1 226 ? -30.781 -7.027 13.812 1 86.38 226 ALA B O 1
ATOM 3634 N N . GLU B 1 227 ? -28.828 -5.969 13.883 1 75.38 227 GLU B N 1
ATOM 3635 C CA . GLU B 1 227 ? -28.625 -6.355 15.273 1 75.38 227 GLU B CA 1
ATOM 3636 C C . GLU B 1 227 ? -29.609 -5.656 16.203 1 75.38 227 GLU B C 1
ATOM 3638 O O . GLU B 1 227 ? -29.844 -4.449 16.078 1 75.38 227 GLU B O 1
ATOM 3643 N N . PRO B 1 228 ? -30.344 -6.371 16.906 1 66.31 228 PRO B N 1
ATOM 3644 C CA . PRO B 1 228 ? -31.281 -5.773 17.859 1 66.31 228 PRO B CA 1
ATOM 3645 C C . PRO B 1 228 ? -30.594 -4.852 18.875 1 66.31 228 PRO B C 1
ATOM 3647 O O . PRO B 1 228 ? -29.453 -5.109 19.266 1 66.31 228 PRO B O 1
ATOM 3650 N N . LYS B 1 229 ? -31.141 -3.748 18.953 1 52.38 229 LYS B N 1
ATOM 3651 C CA . LYS B 1 229 ? -30.656 -2.764 19.922 1 52.38 229 LYS B CA 1
ATOM 3652 C C . LYS B 1 229 ? -30.734 -3.301 21.344 1 52.38 229 LYS B C 1
ATOM 3654 O O . LYS B 1 229 ? -31.703 -3.965 21.703 1 52.38 229 LYS B O 1
#

Nearest PDB structures (foldseek):
  2opt-assembly1_A  TM=8.190E-01  e=4.037E-07  Streptomyces coelicolor
  3b6a-assembly4_H  TM=7.637E-01  e=7.487E-07  Streptomyces coelicolor
  3b6c-assembly1_A  TM=8.366E-01  e=3.265E-06  Streptomyces coelicolor
  3b6c-assembly1_B  TM=7.661E-01  e=1.601E-06  Streptomyces coelicolor
  2hxi-assembly1_A  TM=6.547E-01  e=6.493E-07  Streptomyces coelicolor A3(2)

Sequence (458 aa):
MKKQQPQISENKILEASWELLREGEIEKFSMRRLAERLGIQAPSIYWHFKSKQDLYQGMANQISKTIVDEFEPGGDWKKQLTGLALTMRSVLGRYPCSAQLMMMTLPHEPDTIRFTNRMLLCVEETPLAEEEKFQVILTLANYVYYFVLDNDQHQRNVATLAEEGTPDAKGQIDGLLETMGESEAGLFRRLYKSGMFEIMGTSGAFDFGLNLILLGTEQVIGERSAEPKMKKQQPQISENKILEASWELLREGEIEKFSMRRLAERLGIQAPSIYWHFKSKQDLYQGMANQISKTIVDEFEPGGDWKKQLTGLALTMRSVLGRYPCSAQLMMMTLPHEPDTIRFTNRMLLCVEETPLAEEEKFQVILTLANYVYYFVLDNDQHQRNVATLAEEGTPDAKGQIDGLLETMGESEAGLFRRLYKSGMFEIMGTSGAFDFGLNLILLGTEQVIGERSAEPK